Protein 6L9F (pdb70)

GO terms:
  GO:0000978 RNA polymerase II cis-regulatory region sequence-specific DNA binding (F, IDA)
  GO:0001228 DNA-binding transcription activator activity, RNA polymerase II-specific (F, IDA)
  GO:0045944 positive regulation of transcription by RNA polymerase II (P, IDA)
  GO:0005737 cytoplasm (C, IDA)
  GO:0003677 DNA binding (F, IDA)
  GO:0003700 DNA-binding transcription factor activity (F, IDA)
  GO:0045165 cell fate commitment (P, IDA)
  GO:0045893 positive regulation of DNA-templated transcription (P, IDA)
  GO:0043565 sequence-specific DNA binding (F, IDA)
  GO:0005667 transcription regulator complex (C, IDA)
  GO:0032993 protein-DNA complex (C, IDA)
  GO:0045944 positive regulation of transcription by RNA polymerase II (P, IGI)
  GO:1902459 positive regulation of stem cell population maintenance (P, IGI)
  GO:0001701 in utero embryonic development (P, IMP)
  GO:0001708 cell fate specification (P, IMP)
  GO:0001825 blastocyst formation (P, IMP)
  GO:0001830 trophectodermal cell fate commitment (P, IMP)
  GO:0045944 positive regulation of transcription by RNA polymerase II (P, IMP)
  GO:0006357 regulation of transcription by RNA polymerase II (P, IMP)
  GO:0007566 embryo implantation (P, IMP)

CATH classification: 2.70.50.80

B-factor: mean 28.71, std 11.24, range [9.88, 83.7]

Solvent-accessible surface area: 21036 Å² total

Radius of gyration: 25.75 Å; Cα contacts (8 Å, |Δi|>4): 1030; chains: 4; bounding box: 72×61×59 Å

InterPro domains:
  IPR000818 TEA/ATTS domain [PF01285] (33-99)
  IPR000818 TEA/ATTS domain [PR00065] (36-50)
  IPR000818 TEA/ATTS domain [PR00065] (69-83)
  IPR000818 TEA/ATTS domain [PR00065] (84-98)
  IPR000818 TEA/ATTS domain [PS00554] (69-97)
  IPR000818 TEA/ATTS domain [PS51088] (29-105)
  IPR000818 TEA/ATTS domain [SM00426] (27-98)
  IPR016361 Transcriptional enhancer factor, metazoa [PIRSF002603] (1-427)
  IPR027255 Transcriptional enhancer factor TEF-3 (TEAD4) [PIRSF500722] (1-427)
  IPR038096 TEA/ATTS domain superfamily [G3DSA:6.10.20.40] (28-109)
  IPR041086 YAP binding domain [PF17725] (215-424)

Nearest PDB structures (foldseek):
  7typ-assembly2_B  TM=9.471E-01  e=7.532E-35  Homo sapiens
  6uyc-assembly2_B  TM=9.601E-01  e=9.898E-34  Homo sapiens
  7tyu-assembly2_B  TM=9.483E-01  e=1.742E-34  Homo sapiens
  8e1o-assembly2_B  TM=9.641E-01  e=2.157E-33  Homo sapiens
  6vah-assembly2_B  TM=9.414E-01  e=1.418E-33  Homo sapiens

Foldseek 3Di:
DALFAQFKGWQKKWKWKKADDDPVDIDIDTFAMDNVFAADAVVVCQQLAADDPPGPVVLCVVDPQRFEKEKEKQTELPDCMFIFMKIKMKGLDFFKKKKWKFKFFRNHTDDIDIDIWGWDDDDRITMTMDPRHGDVVVVVLSVVLVPDPDQVVSQVRQQSIKMWMWMARPVVRHTGHIYIYGYGHHDVPPHMDMGMHRHDD/DDDPVPDDDPPCVPVDD/DLQQQAQFDQFKHWAKKWKWKWADPDPVDIDIDTFAMDGDDPGDPPGDGAAEDAVVVCQQLAADDDCIPVVLCVVDPLSQEKEKEKATALPDDVMFIFIKIKMKGLDFFWKKKWKFKFFSNHTDDIDIDIWGWDDDDRITMTMPPRHTDVVVVVLSVVLVPDPDQVVSQVRQQSIKMWIWMAGVPVRHTGHIYIYGYGHHDDPPHMDMGMHRHDD/DPPVPDDDDPVVPVDD

Organism: Mus musculus (NCBI:txid10090)

Secondary structure (DSSP, 8-state):
--SB-SS-EEEEEEEEEEEESSTTEEEEEEEEEE----EEEGGGGGGGS--SSS-HHHHHHHS-GGGEEEEEEEE-----EEEEEEEEEEESS---EEEEEEEEETTEEEEEEEEEE--EEETTEEEEEEEEEE--HHHHHHHHHHHSSSHHHHHHHHTTEEEEEEEEETTT--EEEEEEEEEEE--TTS--EEEEEEEE-/--TTSSSB-SS-EEEEEEEEEEEEEETTEEEEEEEEEEE-PSP-TTSPPPEEEEGGGTGGGS--SSS-HHHHHHHS-GGGEEEEEEEE------EEEEEEEEEEESS--EEEEEEEEEETTEEEEEEEEEEE-EEETTEEEEE--SEE--HHHHHHHHHHTSSSHHHHHHHHHTEEEEEEEEETTT--EEEEEEEEEEEPPTT--SEEEEEEEE-/---GGGS---GGGG---/--STTSS--GGGG---

Sequence (449 aa):
RSIASSKLWMLEFSAFLERQQDPDTYNKHLFVHISYLETVDIRQIYDKFPEKKGGLKELFERGPSNAFFLVKFWADLNTSAFYGVSSQYESPENMIITCSTKVCSFGKQVVEKVETEEYARYENGHYLYRIHRSPLEYMINFIHKLKHLPEKYMMNSVLENFTILQVVTNRDTQETLLCIAYVFEVSASEHGAQHHIYRLVKQVPMRKRQLPASFWEEPSTMGRSIASSKLWMLEFSAFLERQQDPDTYNKHLFVHISQSSPSYSDPYLETVDIRQIYDKFPEKKGGLKELFERGPSNAFFLVKFWADLNTNSAFYGVSSQYESPENMIITCSTKVCSFGKQVVEKVETEYARYENGHYLYRIHRSPLEYMINFIHKLKHLPEKYMMNSVLENFTILQVVTNRDTQETLLCIAYVFEVSASEHGAQHHIYRLVKVPMRKRQLPASFWEEP

Structure (mmCIF, N/CA/C/O backbone):
data_6L9F
#
_entry.id   6L9F
#
_cell.length_a   110.009
_cell.length_b   110.009
_cell.length_c   182.711
_cell.angle_alpha   90.000
_cell.angle_beta   90.000
_cell.angle_gamma   120.000
#
_symmetry.space_group_name_H-M   'P 64 2 2'
#
loop_
_entity.id
_entity.type
_entity.pdbx_description
1 polymer 'Transcriptional enhancer factor TEF-3'
2 polymer 'Protein FAM181A'
3 non-polymer 'ACETATE ION'
4 water water
#
loop_
_atom_site.group_PDB
_atom_site.id
_atom_site.type_symbol
_atom_site.label_atom_id
_atom_site.label_alt_id
_atom_site.label_comp_id
_atom_site.label_asym_id
_atom_site.label_entity_id
_atom_site.label_seq_id
_atom_site.pdbx_PDB_ins_code
_atom_site.Cartn_x
_atom_site.Cartn_y
_atom_site.Cartn_z
_atom_site.occupancy
_atom_site.B_iso_or_equiv
_atom_site.auth_seq_id
_atom_site.auth_comp_id
_atom_site.auth_asym_id
_atom_site.auth_atom_id
_atom_site.pdbx_PDB_model_num
ATOM 1 N N . ARG A 1 5 ? -11.211 -41.062 -34.984 1.00 36.40 210 ARG A N 1
ATOM 2 C CA . ARG A 1 5 ? -11.799 -39.742 -34.789 1.00 35.15 210 ARG A CA 1
ATOM 3 C C . ARG A 1 5 ? -11.335 -39.040 -33.494 1.00 47.73 210 ARG A C 1
ATOM 4 O O . ARG A 1 5 ? -10.996 -37.856 -33.524 1.00 47.36 210 ARG A O 1
ATOM 6 N N . SER A 1 6 ? -11.321 -39.764 -32.366 1.00 52.76 211 SER A N 1
ATOM 7 C CA . SER A 1 6 ? -11.050 -39.191 -31.046 1.00 31.10 211 SER A CA 1
ATOM 8 C C . SER A 1 6 ? -10.181 -40.149 -30.239 1.00 27.35 211 SER A C 1
ATOM 9 O O . SER A 1 6 ? -9.867 -41.253 -30.681 1.00 32.94 211 SER A O 1
ATOM 12 N N . ILE A 1 7 ? -9.777 -39.723 -29.045 1.00 25.77 212 ILE A N 1
ATOM 13 C CA . ILE A 1 7 ? -9.017 -40.612 -28.171 1.00 17.92 212 ILE A CA 1
ATOM 14 C C . ILE A 1 7 ? -10.016 -41.551 -27.515 1.00 23.77 212 ILE A C 1
ATOM 15 O O . ILE A 1 7 ? -10.492 -41.299 -26.402 1.00 24.28 212 ILE A O 1
ATOM 20 N N . ALA A 1 8 ? -10.365 -42.622 -28.220 1.00 26.08 213 ALA A N 1
ATOM 21 C CA . ALA A 1 8 ? -11.418 -43.523 -27.787 1.00 20.55 213 ALA A CA 1
ATOM 22 C C . ALA A 1 8 ? -11.080 -44.922 -28.258 1.00 24.81 213 ALA A C 1
ATOM 23 O O . ALA A 1 8 ? -10.735 -45.118 -29.426 1.00 31.64 213 ALA A O 1
ATOM 25 N N . SER A 1 9 ? -11.156 -45.876 -27.345 1.00 26.98 214 SER A N 1
ATOM 26 C CA . SER A 1 9 ? -11.111 -47.287 -27.690 1.00 24.35 214 SER A CA 1
ATOM 27 C C . SER A 1 9 ? -12.549 -47.800 -27.830 1.00 24.15 214 SER A C 1
ATOM 28 O O . SER A 1 9 ? -13.489 -47.018 -28.000 1.00 19.60 214 SER A O 1
ATOM 31 N N . SER A 1 10 ? -12.743 -49.117 -27.768 1.00 22.64 215 SER A N 1
ATOM 32 C CA . SER A 1 10 ? -14.102 -49.649 -27.798 1.00 25.72 215 SER A CA 1
ATOM 33 C C . SER A 1 10 ? -14.827 -49.377 -26.495 1.00 26.02 215 SER A C 1
ATOM 34 O O . SER A 1 10 ? -16.057 -49.327 -26.473 1.00 25.53 215 SER A O 1
ATOM 37 N N . LYS A 1 11 ? -14.086 -49.211 -25.405 1.00 25.58 216 LYS A N 1
ATOM 38 C CA . LYS A 1 11 ? -14.662 -49.251 -24.080 1.00 29.77 216 LYS A CA 1
ATOM 39 C C . LYS A 1 11 ? -14.397 -47.999 -23.258 1.00 27.58 216 LYS A C 1
ATOM 40 O O . LYS A 1 11 ? -14.939 -47.893 -22.152 1.00 22.62 216 LYS A O 1
ATOM 46 N N . LEU A 1 12 ? -13.608 -47.045 -23.763 1.00 24.67 217 LEU A N 1
ATOM 47 C CA . LEU A 1 12 ? -13.309 -45.824 -23.020 1.00 21.26 217 LEU A CA 1
ATOM 48 C C . LEU A 1 12 ? -12.977 -44.688 -23.977 1.00 21.23 217 LEU A C 1
ATOM 49 O O . LEU A 1 12 ? -12.313 -44.884 -24.995 1.00 22.44 217 LEU A O 1
ATOM 54 N N . TRP A 1 13 ? -13.410 -43.491 -23.611 1.00 23.90 218 TRP A N 1
ATOM 55 C CA . TRP A 1 13 ? -13.279 -42.302 -24.441 1.00 22.60 218 TRP A CA 1
ATOM 56 C C . TRP A 1 13 ? -12.804 -41.177 -23.531 1.00 22.48 218 TRP A C 1
ATOM 57 O O . TRP A 1 13 ? -13.480 -40.860 -22.552 1.00 22.05 218 TRP A O 1
ATOM 68 N N . MET A 1 14 ? -11.624 -40.613 -23.790 1.00 26.94 219 MET A N 1
ATOM 69 C CA . MET A 1 14 ? -11.181 -39.470 -22.995 1.00 21.71 219 MET A CA 1
ATOM 70 C C . MET A 1 14 ? -11.881 -38.221 -23.502 1.00 19.55 219 MET A C 1
ATOM 71 O O . MET A 1 14 ? -11.766 -37.881 -24.679 1.00 27.42 219 MET A O 1
ATOM 76 N N . LEU A 1 15 ? -12.619 -37.556 -22.620 1.00 22.79 220 LEU A N 1
ATOM 77 C CA . LEU A 1 15 ? -13.390 -36.375 -22.956 1.00 20.03 220 LEU A CA 1
ATOM 78 C C . LEU A 1 15 ? -12.646 -35.082 -22.649 1.00 22.78 220 LEU A C 1
ATOM 79 O O . LEU A 1 15 ? -12.832 -34.078 -23.347 1.00 19.34 220 LEU A O 1
ATOM 84 N N . GLU A 1 16 ? -11.812 -35.070 -21.623 1.00 19.03 221 GLU A N 1
ATOM 85 C CA . GLU A 1 16 ? -11.200 -33.818 -21.217 1.00 22.21 221 GLU A CA 1
ATOM 86 C C . GLU A 1 16 ? -9.896 -34.145 -20.528 1.00 25.39 221 GLU A C 1
ATOM 87 O O . GLU A 1 16 ? -9.789 -35.166 -19.838 1.00 25.01 221 GLU A O 1
ATOM 93 N N . PHE A 1 17 ? -8.909 -33.282 -20.733 1.00 21.01 222 PHE A N 1
ATOM 94 C CA . PHE A 1 17 ? -7.652 -33.385 -20.014 1.00 22.44 222 PHE A CA 1
ATOM 95 C C . PHE A 1 17 ? -7.097 -31.977 -19.868 1.00 20.81 222 PHE A C 1
ATOM 96 O O . PHE A 1 17 ? -7.280 -31.139 -20.753 1.00 25.50 222 PHE A O 1
ATOM 104 N N . SER A 1 18 ? -6.455 -31.700 -18.746 1.00 20.97 223 SER A N 1
ATOM 105 C CA . SER A 1 18 ? -5.859 -30.379 -18.601 1.00 22.84 223 SER A CA 1
ATOM 106 C C . SER A 1 18 ? -4.905 -30.396 -17.423 1.00 21.17 223 SER A C 1
ATOM 107 O O . SER A 1 18 ? -5.062 -31.185 -16.488 1.00 20.41 223 SER A O 1
ATOM 110 N N . ALA A 1 19 ? -3.898 -29.538 -17.505 1.00 18.51 224 ALA A N 1
ATOM 111 C CA . ALA A 1 19 ? -2.996 -29.243 -16.410 1.00 15.79 224 ALA A CA 1
ATOM 112 C C . ALA A 1 19 ? -2.932 -27.730 -16.306 1.00 21.15 224 ALA A C 1
ATOM 113 O O . ALA A 1 19 ? -2.864 -27.042 -17.331 1.00 16.98 224 ALA A O 1
ATOM 115 N N . PHE A 1 20 ? -2.998 -27.205 -15.078 1.00 20.85 225 PHE A N 1
ATOM 116 C CA . PHE A 1 20 ? -3.278 -25.786 -14.925 1.00 17.60 225 PHE A CA 1
ATOM 117 C C . PHE A 1 20 ? -2.579 -25.188 -13.712 1.00 19.51 225 PHE A C 1
ATOM 118 O O . PHE A 1 20 ? -2.134 -25.885 -12.797 1.00 17.36 225 PHE A O 1
ATOM 126 N N . LEU A 1 21 ? -2.487 -23.864 -13.744 1.00 18.90 226 LEU A N 1
ATOM 127 C CA . LEU A 1 21 ? -2.081 -23.038 -12.620 1.00 20.78 226 LEU A CA 1
ATOM 128 C C . LEU A 1 21 ? -3.295 -22.224 -12.184 1.00 20.79 226 LEU A C 1
ATOM 129 O O . LEU A 1 21 ? -3.922 -21.560 -13.011 1.00 23.38 226 LEU A O 1
ATOM 134 N N . GLU A 1 22 ? -3.646 -22.286 -10.902 1.00 23.18 227 GLU A N 1
ATOM 135 C CA . GLU A 1 22 ? -4.784 -21.536 -10.382 1.00 24.09 227 GLU A CA 1
ATOM 136 C C . GLU A 1 22 ? -4.334 -20.593 -9.277 1.00 22.90 227 GLU A C 1
ATOM 137 O O . GLU A 1 22 ? -3.652 -21.016 -8.339 1.00 21.43 227 GLU A O 1
ATOM 143 N N . ARG A 1 23 ? -4.727 -19.322 -9.387 1.00 23.44 228 ARG A N 1
ATOM 144 C CA . ARG A 1 23 ? -4.427 -18.308 -8.380 1.00 27.01 228 ARG A CA 1
ATOM 145 C C . ARG A 1 23 ? -5.717 -17.713 -7.826 1.00 22.96 228 ARG A C 1
ATOM 146 O O . ARG A 1 23 ? -6.670 -17.465 -8.564 1.00 27.05 228 ARG A O 1
ATOM 148 N N . GLN A 1 24 ? -5.748 -17.515 -6.515 1.00 38.67 229 GLN A N 1
ATOM 149 C CA . GLN A 1 24 ? -6.857 -16.868 -5.821 1.00 30.98 229 GLN A CA 1
ATOM 150 C C . GLN A 1 24 ? -6.500 -15.401 -5.598 1.00 29.86 229 GLN A C 1
ATOM 151 O O . GLN A 1 24 ? -5.626 -15.099 -4.784 1.00 36.68 229 GLN A O 1
ATOM 157 N N . GLN A 1 25 ? -7.166 -14.489 -6.309 1.00 29.12 230 GLN A N 1
ATOM 158 C CA . GLN A 1 25 ? -6.985 -13.063 -6.050 1.00 29.99 230 GLN A CA 1
ATOM 159 C C . GLN A 1 25 ? -7.604 -12.689 -4.703 1.00 39.56 230 GLN A C 1
ATOM 160 O O . GLN A 1 25 ? -6.886 -12.497 -3.716 1.00 49.10 230 GLN A O 1
ATOM 162 N N . ASP A 1 26 ? -8.932 -12.588 -4.640 1.00 42.21 231 ASP A N 1
ATOM 163 C CA . ASP A 1 26 ? -9.624 -12.382 -3.369 1.00 40.85 231 ASP A CA 1
ATOM 164 C C . ASP A 1 26 ? -10.514 -13.595 -3.090 1.00 44.49 231 ASP A C 1
ATOM 165 O O . ASP A 1 26 ? -10.559 -14.522 -3.913 1.00 40.17 231 ASP A O 1
ATOM 170 N N . PRO A 1 27 ? -11.212 -13.656 -1.951 1.00 42.38 232 PRO A N 1
ATOM 171 C CA . PRO A 1 27 ? -12.091 -14.814 -1.695 1.00 40.44 232 PRO A CA 1
ATOM 172 C C . PRO A 1 27 ? -13.141 -15.086 -2.767 1.00 30.05 232 PRO A C 1
ATOM 173 O O . PRO A 1 27 ? -13.667 -16.205 -2.802 1.00 28.79 232 PRO A O 1
ATOM 177 N N . ASP A 1 28 ? -13.476 -14.127 -3.633 1.00 24.72 233 ASP A N 1
ATOM 178 C CA . ASP A 1 28 ? -14.505 -14.350 -4.645 1.00 26.64 233 ASP A CA 1
ATOM 179 C C . ASP A 1 28 ? -13.956 -14.403 -6.074 1.00 27.29 233 ASP A C 1
ATOM 180 O O . ASP A 1 28 ? -14.745 -14.455 -7.026 1.00 24.90 233 ASP A O 1
ATOM 185 N N . THR A 1 29 ? -12.637 -14.385 -6.258 1.00 26.43 234 THR A N 1
ATOM 186 C CA . THR A 1 29 ? -12.073 -14.178 -7.588 1.00 33.37 234 THR A CA 1
ATOM 187 C C . THR A 1 29 ? -10.908 -15.129 -7.824 1.00 33.08 234 THR A C 1
ATOM 188 O O . THR A 1 29 ? -9.962 -15.166 -7.030 1.00 30.13 234 THR A O 1
ATOM 192 N N . TYR A 1 30 ? -10.978 -15.885 -8.926 1.00 28.65 235 TYR A N 1
ATOM 193 C CA . TYR A 1 30 ? -9.974 -16.880 -9.277 1.00 26.48 235 TYR A CA 1
ATOM 194 C C . TYR A 1 30 ? -9.476 -16.653 -10.688 1.00 21.59 235 TYR A C 1
ATOM 195 O O . TYR A 1 30 ? -10.241 -16.255 -11.572 1.00 26.43 235 TYR A O 1
ATOM 204 N N . ASN A 1 31 ? -8.190 -16.928 -10.895 1.00 19.25 236 ASN A N 1
ATOM 205 C CA . ASN A 1 31 ? -7.578 -16.912 -12.220 1.00 22.56 236 ASN A CA 1
ATOM 206 C C . ASN A 1 31 ? -6.959 -18.277 -12.507 1.00 24.02 236 ASN A C 1
ATOM 207 O O . ASN A 1 31 ? -6.347 -18.899 -11.624 1.00 22.06 236 ASN A O 1
ATOM 209 N N . LYS A 1 32 ? -7.134 -18.744 -13.741 1.00 21.81 237 LYS A N 1
ATOM 210 C CA . LYS A 1 32 ? -6.686 -20.066 -14.160 1.00 22.90 237 LYS A CA 1
ATOM 211 C C . LYS A 1 32 ? -5.930 -19.972 -15.482 1.00 18.57 237 LYS A C 1
ATOM 212 O O . LYS A 1 32 ? -6.419 -19.372 -16.441 1.00 22.14 237 LYS A O 1
ATOM 218 N N . HIS A 1 33 ? -4.749 -20.577 -15.533 1.00 18.35 238 HIS A N 1
ATOM 219 C CA . HIS A 1 33 ? -3.949 -20.680 -16.747 1.00 20.12 238 HIS A CA 1
ATOM 220 C C . HIS A 1 33 ? -3.787 -22.148 -17.112 1.00 21.48 238 HIS A C 1
ATOM 221 O O . HIS A 1 33 ? -3.291 -22.937 -16.299 1.00 18.26 238 HIS A O 1
ATOM 228 N N . LEU A 1 34 ? -4.207 -22.512 -18.324 1.00 20.56 239 LEU A N 1
ATOM 229 C CA . LEU A 1 34 ? -4.113 -23.885 -18.812 1.00 18.59 239 LEU A CA 1
ATOM 230 C C . LEU A 1 34 ? -2.773 -24.101 -19.503 1.00 17.88 239 LEU A C 1
ATOM 231 O O . LEU A 1 34 ? -2.485 -23.451 -20.513 1.00 20.54 239 LEU A O 1
ATOM 236 N N . PHE A 1 35 ? -1.958 -25.019 -18.971 1.00 20.66 240 PHE A N 1
ATOM 237 C CA . PHE A 1 35 ? -0.720 -25.405 -19.659 1.00 20.01 240 PHE A CA 1
ATOM 238 C C . PHE A 1 35 ? -1.018 -26.203 -20.936 1.00 19.05 240 PHE A C 1
ATOM 239 O O . PHE A 1 35 ? -0.440 -25.945 -21.996 1.00 17.50 240 PHE A O 1
ATOM 247 N N . VAL A 1 36 ? -1.903 -27.199 -20.844 1.00 17.30 241 VAL A N 1
ATOM 248 C CA . VAL A 1 36 ? -2.295 -28.035 -21.972 1.00 16.42 241 VAL A CA 1
ATOM 249 C C . VAL A 1 36 ? -3.772 -28.325 -21.785 1.00 17.32 241 VAL A C 1
ATOM 250 O O . VAL A 1 36 ? -4.301 -28.216 -20.682 1.00 17.80 241 VAL A O 1
ATOM 254 N N . HIS A 1 37 ? -4.447 -28.702 -22.870 1.00 20.59 242 HIS A N 1
ATOM 255 C CA . HIS A 1 37 ? -5.903 -28.804 -22.797 1.00 24.15 242 HIS A CA 1
ATOM 256 C C . HIS A 1 37 ? -6.438 -29.636 -23.945 1.00 18.93 242 HIS A C 1
ATOM 257 O O . HIS A 1 37 ? -6.170 -29.337 -25.105 1.00 22.34 242 HIS A O 1
ATOM 264 N N . ILE A 1 38 ? -7.218 -30.652 -23.615 1.00 18.57 243 ILE A N 1
ATOM 265 C CA . ILE A 1 38 ? -7.974 -31.433 -24.579 1.00 20.35 243 ILE A CA 1
ATOM 266 C C . ILE A 1 38 ? -9.432 -31.386 -24.157 1.00 19.14 243 ILE A C 1
ATOM 267 O O . ILE A 1 38 ? -9.740 -31.575 -22.978 1.00 23.40 243 ILE A O 1
ATOM 272 N N . SER A 1 39 ? -10.320 -31.125 -25.106 1.00 24.88 244 SER A N 1
ATOM 273 C CA . SER A 1 39 ? -11.761 -31.159 -24.846 1.00 30.00 244 SER A CA 1
ATOM 274 C C . SER A 1 39 ? -12.487 -31.950 -25.912 1.00 23.08 244 SER A C 1
ATOM 275 O O . SER A 1 39 ? -12.854 -31.387 -26.929 1.00 30.41 244 SER A O 1
ATOM 278 N N . TYR A 1 49 ? -10.373 -37.562 -38.802 1.00 47.57 254 TYR A N 1
ATOM 279 C CA . TYR A 1 49 ? -9.423 -38.622 -39.127 1.00 44.56 254 TYR A CA 1
ATOM 280 C C . TYR A 1 49 ? -8.073 -38.422 -38.415 1.00 46.08 254 TYR A C 1
ATOM 281 O O . TYR A 1 49 ? -7.582 -37.301 -38.315 1.00 54.72 254 TYR A O 1
ATOM 290 N N . LEU A 1 50 ? -7.468 -39.509 -37.937 1.00 38.27 255 LEU A N 1
ATOM 291 C CA . LEU A 1 50 ? -6.273 -39.448 -37.102 1.00 34.69 255 LEU A CA 1
ATOM 292 C C . LEU A 1 50 ? -5.096 -40.095 -37.815 1.00 32.47 255 LEU A C 1
ATOM 293 O O . LEU A 1 50 ? -5.104 -41.304 -38.059 1.00 38.89 255 LEU A O 1
ATOM 298 N N . GLU A 1 51 ? -4.066 -39.308 -38.092 1.00 25.45 256 GLU A N 1
ATOM 299 C CA . GLU A 1 51 ? -2.836 -39.865 -38.614 1.00 24.74 256 GLU A CA 1
ATOM 300 C C . GLU A 1 51 ? -2.253 -40.871 -37.622 1.00 27.58 256 GLU A C 1
ATOM 301 O O . GLU A 1 51 ? -2.621 -40.919 -36.446 1.00 28.16 256 GLU A O 1
ATOM 307 N N . THR A 1 52 ? -1.346 -41.698 -38.117 1.00 23.26 257 THR A N 1
ATOM 308 C CA . THR A 1 52 ? -0.754 -42.754 -37.319 1.00 19.60 257 THR A CA 1
ATOM 309 C C . THR A 1 52 ? 0.723 -42.468 -37.081 1.00 20.86 257 THR A C 1
ATOM 310 O O . THR A 1 52 ? 1.349 -41.657 -37.770 1.00 31.48 257 THR A O 1
ATOM 314 N N . VAL A 1 53 ? 1.259 -43.118 -36.058 1.00 18.46 258 VAL A N 1
ATOM 315 C CA . VAL A 1 53 ? 2.670 -43.052 -35.713 1.00 19.17 258 VAL A CA 1
ATOM 316 C C . VAL A 1 53 ? 3.099 -44.469 -35.398 1.00 24.13 258 VAL A C 1
ATOM 317 O O . VAL A 1 53 ? 2.411 -45.173 -34.649 1.00 21.41 258 VAL A O 1
ATOM 321 N N . ASP A 1 54 ? 4.206 -44.899 -35.998 1.00 24.16 259 ASP A N 1
ATOM 322 C CA . ASP A 1 54 ? 4.742 -46.224 -35.732 1.00 29.37 259 ASP A CA 1
ATOM 323 C C . ASP A 1 54 ? 5.273 -46.258 -34.305 1.00 24.90 259 ASP A C 1
ATOM 324 O O . ASP A 1 54 ? 6.180 -45.499 -33.957 1.00 28.81 259 ASP A O 1
ATOM 329 N N . ILE A 1 55 ? 4.694 -47.123 -33.469 1.00 35.98 260 ILE A N 1
ATOM 330 C CA . ILE A 1 55 ? 5.053 -47.153 -32.053 1.00 31.09 260 ILE A CA 1
ATOM 331 C C . ILE A 1 55 ? 6.516 -47.515 -31.842 1.00 29.12 260 ILE A C 1
ATOM 332 O O . ILE A 1 55 ? 7.095 -47.160 -30.813 1.00 37.56 260 ILE A O 1
ATOM 337 N N . ARG A 1 56 ? 7.140 -48.197 -32.803 1.00 32.10 261 ARG A N 1
ATOM 338 C CA . ARG A 1 56 ? 8.571 -48.453 -32.715 1.00 34.35 261 ARG A CA 1
ATOM 339 C C . ARG A 1 56 ? 9.391 -47.168 -32.751 1.00 34.78 261 ARG A C 1
ATOM 340 O O . ARG A 1 56 ? 10.495 -47.139 -32.201 1.00 31.27 261 ARG A O 1
ATOM 348 N N . GLN A 1 57 ? 8.863 -46.089 -33.337 1.00 31.95 262 GLN A N 1
ATOM 349 C CA . GLN A 1 57 ? 9.589 -44.824 -33.330 1.00 25.39 262 GLN A CA 1
ATOM 350 C C . GLN A 1 57 ? 9.684 -44.172 -31.948 1.00 29.59 262 GLN A C 1
ATOM 351 O O . GLN A 1 57 ? 10.538 -43.297 -31.759 1.00 25.14 262 GLN A O 1
ATOM 357 N N . ILE A 1 58 ? 8.861 -44.569 -30.973 1.00 28.83 263 ILE A N 1
ATOM 358 C CA . ILE A 1 58 ? 8.890 -43.937 -29.655 1.00 28.89 263 ILE A CA 1
ATOM 359 C C . ILE A 1 58 ? 9.276 -44.884 -28.524 1.00 31.74 263 ILE A C 1
ATOM 360 O O . ILE A 1 58 ? 9.274 -44.456 -27.367 1.00 34.27 263 ILE A O 1
ATOM 365 N N . TYR A 1 59 ? 9.632 -46.147 -28.809 1.00 32.34 264 TYR A N 1
ATOM 366 C CA . TYR A 1 59 ? 9.846 -47.118 -27.730 1.00 31.85 264 TYR A CA 1
ATOM 367 C C . TYR A 1 59 ? 10.851 -46.621 -26.697 1.00 35.70 264 TYR A C 1
ATOM 368 O O . TYR A 1 59 ? 10.619 -46.733 -25.487 1.00 37.33 264 TYR A O 1
ATOM 377 N N . ASP A 1 60 ? 11.945 -46.064 -27.147 1.00 31.72 265 ASP A N 1
ATOM 378 C CA . ASP A 1 60 ? 13.086 -45.598 -26.310 1.00 34.62 265 ASP A CA 1
ATOM 379 C C . ASP A 1 60 ? 12.767 -44.340 -25.500 1.00 34.11 265 ASP A C 1
ATOM 380 O O . ASP A 1 60 ? 13.575 -43.971 -24.693 1.00 32.90 265 ASP A O 1
ATOM 385 N N . LYS A 1 61 ? 11.669 -43.701 -25.761 1.00 33.04 266 LYS A N 1
ATOM 386 C CA . LYS A 1 61 ? 11.244 -42.544 -24.986 1.00 31.10 266 LYS A CA 1
ATOM 387 C C . LYS A 1 61 ? 10.411 -42.924 -23.765 1.00 36.12 266 LYS A C 1
ATOM 388 O O . LYS A 1 61 ? 10.076 -42.047 -22.960 1.00 34.67 266 LYS A O 1
ATOM 394 N N . PHE A 1 62 ? 10.053 -44.194 -23.623 1.00 34.46 267 PHE A N 1
ATOM 395 C CA . PHE A 1 62 ? 9.188 -44.700 -22.572 1.00 36.16 267 PHE A CA 1
ATOM 396 C C . PHE A 1 62 ? 9.817 -45.948 -21.975 1.00 40.17 267 PHE A C 1
ATOM 397 O O . PHE A 1 62 ? 10.593 -46.636 -22.647 1.00 45.36 267 PHE A O 1
ATOM 405 N N . PRO A 1 63 ? 9.524 -46.254 -20.712 1.00 48.82 268 PRO A N 1
ATOM 406 C CA . PRO A 1 63 ? 10.193 -47.390 -20.067 1.00 50.18 268 PRO A CA 1
ATOM 407 C C . PRO A 1 63 ? 9.749 -48.709 -20.680 1.00 49.31 268 PRO A C 1
ATOM 408 O O . PRO A 1 63 ? 8.620 -48.859 -21.157 1.00 48.38 268 PRO A O 1
ATOM 412 N N . GLU A 1 64 ? 10.672 -49.666 -20.699 1.00 48.46 269 GLU A N 1
ATOM 413 C CA . GLU A 1 64 ? 10.354 -51.006 -21.179 1.00 53.14 269 GLU A CA 1
ATOM 414 C C . GLU A 1 64 ? 10.637 -52.049 -20.098 1.00 67.09 269 GLU A C 1
ATOM 415 O O . GLU A 1 64 ? 10.256 -51.853 -18.934 1.00 67.48 269 GLU A O 1
ATOM 421 N N . LYS A 1 65 ? 11.274 -53.165 -20.475 1.00 65.18 270 LYS A N 1
ATOM 422 C CA . LYS A 1 65 ? 11.538 -54.289 -19.572 1.00 78.10 270 LYS A CA 1
ATOM 423 C C . LYS A 1 65 ? 10.254 -54.841 -18.948 1.00 78.94 270 LYS A C 1
ATOM 424 O O . LYS A 1 65 ? 9.563 -55.660 -19.566 1.00 69.61 270 LYS A O 1
ATOM 426 N N . LYS A 1 66 ? 9.931 -54.387 -17.727 1.00 83.70 271 LYS A N 1
ATOM 427 C CA . LYS A 1 66 ? 8.777 -54.859 -16.962 1.00 67.44 271 LYS A CA 1
ATOM 428 C C . LYS A 1 66 ? 7.452 -54.474 -17.613 1.00 63.18 271 LYS A C 1
ATOM 429 O O . LYS A 1 66 ? 7.105 -54.987 -18.681 1.00 65.37 271 LYS A O 1
ATOM 431 N N . GLY A 1 67 ? 6.696 -53.579 -16.979 1.00 55.81 272 GLY A N 1
ATOM 432 C CA . GLY A 1 67 ? 5.416 -53.169 -17.531 1.00 56.06 272 GLY A CA 1
ATOM 433 C C . GLY A 1 67 ? 5.564 -52.227 -18.707 1.00 59.00 272 GLY A C 1
ATOM 434 O O . GLY A 1 67 ? 4.942 -51.158 -18.750 1.00 62.03 272 GLY A O 1
ATOM 435 N N . GLY A 1 68 ? 6.379 -52.632 -19.683 1.00 50.56 273 GLY A N 1
ATOM 436 C CA . GLY A 1 68 ? 6.843 -51.719 -20.700 1.00 48.00 273 GLY A CA 1
ATOM 437 C C . GLY A 1 68 ? 5.795 -51.358 -21.730 1.00 43.71 273 GLY A C 1
ATOM 438 O O . GLY A 1 68 ? 4.759 -52.008 -21.878 1.00 39.26 273 GLY A O 1
ATOM 439 N N . LEU A 1 69 ? 6.101 -50.288 -22.467 1.00 36.76 274 LEU A N 1
ATOM 440 C CA . LEU A 1 69 ? 5.198 -49.815 -23.505 1.00 33.47 274 LEU A CA 1
ATOM 441 C C . LEU A 1 69 ? 5.113 -50.803 -24.660 1.00 33.16 274 LEU A C 1
ATOM 442 O O . LEU A 1 69 ? 4.035 -50.997 -25.234 1.00 30.27 274 LEU A O 1
ATOM 447 N N . LYS A 1 70 ? 6.230 -51.449 -25.009 1.00 36.61 275 LYS A N 1
ATOM 448 C CA . LYS A 1 70 ? 6.175 -52.498 -26.026 1.00 39.84 275 LYS A CA 1
ATOM 449 C C . LYS A 1 70 ? 5.353 -53.699 -25.555 1.00 36.89 275 LYS A C 1
ATOM 450 O O . LYS A 1 70 ? 4.547 -54.251 -26.319 1.00 32.14 275 LYS A O 1
ATOM 456 N N . GLU A 1 71 ? 5.545 -54.123 -24.306 1.00 32.70 276 GLU A N 1
ATOM 457 C CA . GLU A 1 71 ? 4.752 -55.233 -23.791 1.00 36.87 276 GLU A CA 1
ATOM 458 C C . GLU A 1 71 ? 3.275 -54.878 -23.733 1.00 32.08 276 GLU A C 1
ATOM 459 O O . GLU A 1 71 ? 2.424 -55.692 -24.105 1.00 39.38 276 GLU A O 1
ATOM 465 N N . LEU A 1 72 ? 2.949 -53.659 -23.294 1.00 31.22 277 LEU A N 1
ATOM 466 C CA . LEU A 1 72 ? 1.548 -53.254 -23.214 1.00 28.32 277 LEU A CA 1
ATOM 467 C C . LEU A 1 72 ? 0.868 -53.290 -24.574 1.00 29.86 277 LEU A C 1
ATOM 468 O O . LEU A 1 72 ? -0.265 -53.770 -24.697 1.00 27.54 277 LEU A O 1
ATOM 473 N N . PHE A 1 73 ? 1.539 -52.771 -25.607 1.00 28.33 278 PHE A N 1
ATOM 474 C CA . PHE A 1 73 ? 0.939 -52.731 -26.938 1.00 26.50 278 PHE A CA 1
ATOM 475 C C . PHE A 1 73 ? 0.789 -54.125 -27.531 1.00 28.70 278 PHE A C 1
ATOM 476 O O . PHE A 1 73 ? -0.207 -54.411 -28.204 1.00 29.31 278 PHE A O 1
ATOM 484 N N . GLU A 1 74 ? 1.785 -54.994 -27.327 1.00 32.08 279 GLU A N 1
ATOM 485 C CA . GLU A 1 74 ? 1.683 -56.359 -27.835 1.00 31.43 279 GLU A CA 1
ATOM 486 C C . GLU A 1 74 ? 0.448 -57.060 -27.275 1.00 30.73 279 GLU A C 1
ATOM 487 O O . GLU A 1 74 ? -0.280 -57.730 -28.015 1.00 31.31 279 GLU A O 1
ATOM 489 N N . ARG A 1 75 ? 0.170 -56.885 -25.977 1.00 27.08 280 ARG A N 1
ATOM 490 C CA . ARG A 1 75 ? -1.015 -57.498 -25.388 1.00 25.03 280 ARG A CA 1
ATOM 491 C C . ARG A 1 75 ? -2.309 -56.810 -25.788 1.00 29.70 280 ARG A C 1
ATOM 492 O O . ARG A 1 75 ? -3.362 -57.446 -25.721 1.00 35.70 280 ARG A O 1
ATOM 500 N N . GLY A 1 76 ? -2.257 -55.572 -26.204 1.00 30.00 281 GLY A N 1
ATOM 501 C CA . GLY A 1 76 ? -3.385 -54.810 -26.778 1.00 30.00 281 GLY A CA 1
ATOM 502 C C . GLY A 1 76 ? -4.591 -54.655 -25.871 1.00 30.00 281 GLY A C 1
ATOM 503 O O . GLY A 1 76 ? -4.432 -54.752 -24.683 1.00 30.00 281 GLY A O 1
ATOM 504 N N . PRO A 1 77 ? -5.744 -54.341 -26.448 1.00 24.44 282 PRO A N 1
ATOM 505 C CA . PRO A 1 77 ? -6.073 -54.148 -27.869 1.00 25.98 282 PRO A CA 1
ATOM 506 C C . PRO A 1 77 ? -5.380 -52.935 -28.498 1.00 25.24 282 PRO A C 1
ATOM 507 O O . PRO A 1 77 ? -5.076 -51.962 -27.823 1.00 30.14 282 PRO A O 1
ATOM 511 N N . SER A 1 78 ? -5.124 -53.004 -29.799 1.00 29.82 283 SER A N 1
ATOM 512 C CA . SER A 1 78 ? -4.321 -51.965 -30.436 1.00 32.12 283 SER A CA 1
ATOM 513 C C . SER A 1 78 ? -5.101 -50.669 -30.608 1.00 24.89 283 SER A C 1
ATOM 514 O O . SER A 1 78 ? -4.499 -49.590 -30.632 1.00 26.55 283 SER A O 1
ATOM 517 N N . ASN A 1 79 ? -6.428 -50.750 -30.703 1.00 21.84 284 ASN A N 1
ATOM 518 C CA . ASN A 1 79 ? -7.298 -49.584 -30.844 1.00 21.45 284 ASN A CA 1
ATOM 519 C C . ASN A 1 79 ? -7.388 -48.758 -29.555 1.00 22.78 284 ASN A C 1
ATOM 520 O O . ASN A 1 79 ? -8.293 -47.927 -29.403 1.00 30.17 284 ASN A O 1
ATOM 525 N N . ALA A 1 80 ? -6.467 -48.962 -28.620 1.00 18.06 285 ALA A N 1
ATOM 526 C CA . ALA A 1 80 ? -6.487 -48.229 -27.364 1.00 22.75 285 ALA A CA 1
ATOM 527 C C . ALA A 1 80 ? -5.216 -47.423 -27.138 1.00 22.90 285 ALA A C 1
ATOM 528 O O . ALA A 1 80 ? -4.993 -46.929 -26.022 1.00 21.40 285 ALA A O 1
ATOM 530 N N . PHE A 1 81 ? -4.367 -47.293 -28.152 1.00 17.92 286 PHE A N 1
ATOM 531 C CA . PHE A 1 81 ? -3.039 -46.717 -27.982 1.00 17.86 286 PHE A CA 1
ATOM 532 C C . PHE A 1 81 ? -2.950 -45.466 -28.838 1.00 18.29 286 PHE A C 1
ATOM 533 O O . PHE A 1 81 ? -3.118 -45.527 -30.061 1.00 18.27 286 PHE A O 1
ATOM 541 N N . PHE A 1 82 ? -2.748 -44.331 -28.179 1.00 17.33 287 PHE A N 1
ATOM 542 C CA . PHE A 1 82 ? -2.691 -43.041 -28.832 1.00 15.07 287 PHE A CA 1
ATOM 543 C C . PHE A 1 82 ? -1.422 -42.330 -28.403 1.00 16.49 287 PHE A C 1
ATOM 544 O O . PHE A 1 82 ? -0.834 -42.633 -27.361 1.00 14.00 287 PHE A O 1
ATOM 552 N N . LEU A 1 83 ? -0.992 -41.392 -29.237 1.00 13.28 288 LEU A N 1
ATOM 553 C CA . LEU A 1 83 ? 0.113 -40.512 -28.906 1.00 11.56 288 LEU A CA 1
ATOM 554 C C . LEU A 1 83 ? -0.389 -39.088 -29.000 1.00 15.19 288 LEU A C 1
ATOM 555 O O . LEU A 1 83 ? -1.013 -38.715 -30.001 1.00 13.95 288 LEU A O 1
ATOM 560 N N . VAL A 1 84 ? -0.138 -38.303 -27.954 1.00 13.05 289 VAL A N 1
ATOM 561 C CA . VAL A 1 84 ? -0.523 -36.897 -27.933 1.00 16.09 289 VAL A CA 1
ATOM 562 C C . VAL A 1 84 ? 0.750 -36.057 -27.902 1.00 17.60 289 VAL A C 1
ATOM 563 O O . VAL A 1 84 ? 1.649 -36.301 -27.084 1.00 16.34 289 VAL A O 1
ATOM 567 N N . LYS A 1 85 ? 0.845 -35.110 -28.828 1.00 14.05 290 LYS A N 1
ATOM 568 C CA . LYS A 1 85 ? 1.938 -34.152 -28.881 1.00 15.80 290 LYS A CA 1
ATOM 569 C C . LYS A 1 85 ? 1.377 -32.805 -28.465 1.00 16.38 290 LYS A C 1
ATOM 570 O O . LYS A 1 85 ? 0.461 -32.292 -29.119 1.00 14.01 290 LYS A O 1
ATOM 576 N N . PHE A 1 86 ? 1.901 -32.260 -27.365 1.00 15.73 291 PHE A N 1
ATOM 577 C CA . PHE A 1 86 ? 1.460 -30.984 -26.811 1.00 16.18 291 PHE A CA 1
ATOM 578 C C . PHE A 1 86 ? 2.484 -29.897 -27.103 1.00 18.44 291 PHE A C 1
ATOM 579 O O . PHE A 1 86 ? 3.677 -30.064 -26.821 1.00 18.64 291 PHE A O 1
ATOM 587 N N . TRP A 1 87 ? 2.017 -28.770 -27.614 1.00 18.26 292 TRP A N 1
ATOM 588 C CA . TRP A 1 87 ? 2.777 -27.525 -27.534 1.00 16.42 292 TRP A CA 1
ATOM 589 C C . TRP A 1 87 ? 2.218 -26.799 -26.323 1.00 16.27 292 TRP A C 1
ATOM 590 O O . TRP A 1 87 ? 1.129 -26.222 -26.380 1.00 16.47 292 TRP A O 1
ATOM 601 N N . ALA A 1 88 ? 2.943 -26.866 -25.216 1.00 17.39 293 ALA A N 1
ATOM 602 C CA . ALA A 1 88 ? 2.419 -26.380 -23.948 1.00 16.27 293 ALA A CA 1
ATOM 603 C C . ALA A 1 88 ? 2.644 -24.884 -23.813 1.00 20.70 293 ALA A C 1
ATOM 604 O O . ALA A 1 88 ? 3.672 -24.350 -24.243 1.00 19.37 293 ALA A O 1
ATOM 606 N N . ASP A 1 89 ? 1.656 -24.208 -23.234 1.00 19.18 294 ASP A N 1
ATOM 607 C CA . ASP A 1 89 ? 1.733 -22.781 -22.962 1.00 15.36 294 ASP A CA 1
ATOM 608 C C . ASP A 1 89 ? 2.328 -22.600 -21.569 1.00 19.22 294 ASP A C 1
ATOM 609 O O . ASP A 1 89 ? 1.691 -22.934 -20.568 1.00 22.29 294 ASP A O 1
ATOM 614 N N . LEU A 1 90 ? 3.549 -22.072 -21.499 1.00 16.53 295 LEU A N 1
ATOM 615 C CA . LEU A 1 90 ? 4.202 -21.827 -20.221 1.00 20.09 295 LEU A CA 1
ATOM 616 C C . LEU A 1 90 ? 4.258 -20.342 -19.882 1.00 20.95 295 LEU A C 1
ATOM 617 O O . LEU A 1 90 ? 5.023 -19.926 -19.012 1.00 27.42 295 LEU A O 1
ATOM 622 N N . ASN A 1 91 ? 3.453 -19.534 -20.547 1.00 26.29 296 ASN A N 1
ATOM 623 C CA . ASN A 1 91 ? 3.500 -18.085 -20.389 1.00 30.66 296 ASN A CA 1
ATOM 624 C C . ASN A 1 91 ? 2.674 -17.690 -19.165 1.00 28.13 296 ASN A C 1
ATOM 625 O O . ASN A 1 91 ? 1.470 -17.459 -19.260 1.00 31.50 296 ASN A O 1
ATOM 630 N N . THR A 1 92 ? 3.328 -17.619 -18.001 1.00 31.47 297 THR A N 1
ATOM 631 C CA . THR A 1 92 ? 2.718 -17.084 -16.767 1.00 39.91 297 THR A CA 1
ATOM 632 C C . THR A 1 92 ? 3.667 -16.229 -15.937 1.00 39.44 297 THR A C 1
ATOM 633 O O . THR A 1 92 ? 3.290 -15.724 -14.872 1.00 44.77 297 THR A O 1
ATOM 637 N N . SER A 1 99 ? -0.323 -20.914 -2.362 1.00 54.22 304 SER A N 1
ATOM 638 C CA . SER A 1 99 ? -0.463 -19.658 -3.055 1.00 64.03 304 SER A CA 1
ATOM 639 C C . SER A 1 99 ? -0.973 -19.865 -4.465 1.00 60.14 304 SER A C 1
ATOM 640 O O . SER A 1 99 ? -2.073 -19.419 -4.818 1.00 53.85 304 SER A O 1
ATOM 643 N N . ALA A 1 100 ? -0.130 -20.507 -5.281 1.00 47.09 305 ALA A N 1
ATOM 644 C CA . ALA A 1 100 ? -0.521 -20.973 -6.595 1.00 36.26 305 ALA A CA 1
ATOM 645 C C . ALA A 1 100 ? -0.807 -22.459 -6.487 1.00 32.24 305 ALA A C 1
ATOM 646 O O . ALA A 1 100 ? -0.010 -23.203 -5.907 1.00 36.72 305 ALA A O 1
ATOM 648 N N . PHE A 1 101 ? -1.938 -22.890 -7.028 1.00 27.61 306 PHE A N 1
ATOM 649 C CA . PHE A 1 101 ? -2.267 -24.310 -7.065 1.00 27.11 306 PHE A CA 1
ATOM 650 C C . PHE A 1 101 ? -2.037 -24.861 -8.475 1.00 25.67 306 PHE A C 1
ATOM 651 O O . PHE A 1 101 ? -2.625 -24.378 -9.452 1.00 24.53 306 PHE A O 1
ATOM 659 N N . TYR A 1 102 ? -1.200 -25.880 -8.567 1.00 23.60 307 TYR A N 1
ATOM 660 C CA . TYR A 1 102 ? -0.949 -26.602 -9.801 1.00 22.45 307 TYR A CA 1
ATOM 661 C C . TYR A 1 102 ? -1.760 -27.891 -9.789 1.00 24.20 307 TYR A C 1
ATOM 662 O O . TYR A 1 102 ? -1.579 -28.718 -8.895 1.00 26.65 307 TYR A O 1
ATOM 671 N N . GLY A 1 103 ? -2.618 -28.090 -10.794 1.00 22.55 308 GLY A N 1
ATOM 672 C CA . GLY A 1 103 ? -3.512 -29.230 -10.791 1.00 28.01 308 GLY A CA 1
ATOM 673 C C . GLY A 1 103 ? -3.639 -29.897 -12.149 1.00 22.97 308 GLY A C 1
ATOM 674 O O . GLY A 1 103 ? -3.145 -29.405 -13.164 1.00 20.91 308 GLY A O 1
ATOM 675 N N . VAL A 1 104 ? -4.330 -31.038 -12.142 1.00 21.78 309 VAL A N 1
ATOM 676 C CA . VAL A 1 104 ? -4.629 -31.802 -13.350 1.00 20.85 309 VAL A CA 1
ATOM 677 C C . VAL A 1 104 ? -6.051 -32.314 -13.246 1.00 19.57 309 VAL A C 1
ATOM 678 O O . VAL A 1 104 ? -6.462 -32.818 -12.196 1.00 26.94 309 VAL A O 1
ATOM 682 N N . SER A 1 105 ? -6.794 -32.208 -14.341 1.00 20.60 310 SER A N 1
ATOM 683 C CA . SER A 1 105 ? -8.179 -32.642 -14.405 1.00 21.11 310 SER A CA 1
ATOM 684 C C . SER A 1 105 ? -8.397 -33.460 -15.665 1.00 24.07 310 SER A C 1
ATOM 685 O O . SER A 1 105 ? -7.861 -33.130 -16.723 1.00 33.81 310 SER A O 1
ATOM 688 N N . SER A 1 106 ? -9.198 -34.514 -15.559 1.00 21.32 311 SER A N 1
ATOM 689 C CA . SER A 1 106 ? -9.495 -35.334 -16.720 1.00 25.66 311 SER A CA 1
ATOM 690 C C . SER A 1 106 ? -10.886 -35.920 -16.574 1.00 25.77 311 SER A C 1
ATOM 691 O O . SER A 1 106 ? -11.419 -36.039 -15.467 1.00 20.24 311 SER A O 1
ATOM 694 N N . GLN A 1 107 ? -11.464 -36.298 -17.713 1.00 19.67 312 GLN A N 1
ATOM 695 C CA . GLN A 1 107 ? -12.783 -36.895 -17.706 1.00 16.46 312 GLN A CA 1
ATOM 696 C C . GLN A 1 107 ? -12.906 -37.920 -18.828 1.00 21.35 312 GLN A C 1
ATOM 697 O O . GLN A 1 107 ? -12.482 -37.670 -19.964 1.00 18.58 312 GLN A O 1
ATOM 703 N N . TYR A 1 108 ? -13.516 -39.064 -18.494 1.00 17.66 313 TYR A N 1
ATOM 704 C CA . TYR A 1 108 ? -13.669 -40.201 -19.387 1.00 17.33 313 TYR A CA 1
ATOM 705 C C . TYR A 1 108 ? -15.125 -40.617 -19.468 1.00 16.89 313 TYR A C 1
ATOM 706 O O . TYR A 1 108 ? -15.908 -40.398 -18.544 1.00 20.80 313 TYR A O 1
ATOM 715 N N . GLU A 1 109 ? -15.480 -41.219 -20.590 1.00 21.44 314 GLU A N 1
ATOM 716 C CA . GLU A 1 109 ? -16.800 -41.777 -20.810 1.00 18.44 314 GLU A CA 1
ATOM 717 C C . GLU A 1 109 ? -16.656 -43.223 -21.256 1.00 24.13 314 GLU A C 1
ATOM 718 O O . GLU A 1 109 ? -15.648 -43.624 -21.849 1.00 22.49 314 GLU A O 1
ATOM 724 N N . SER A 1 110 ? -17.674 -44.008 -20.942 1.00 22.72 315 SER A N 1
ATOM 725 C CA . SER A 1 110 ? -17.695 -45.425 -21.253 1.00 18.99 315 SER A CA 1
ATOM 726 C C . SER A 1 110 ? -19.145 -45.831 -21.366 1.00 22.76 315 SER A C 1
ATOM 727 O O . SER A 1 110 ? -20.009 -45.178 -20.771 1.00 26.84 315 SER A O 1
ATOM 730 N N . PRO A 1 111 ? -19.470 -46.840 -22.170 1.00 21.82 316 PRO A N 1
ATOM 731 C CA . PRO A 1 111 ? -20.838 -47.362 -22.157 1.00 28.02 316 PRO A CA 1
ATOM 732 C C . PRO A 1 111 ? -21.056 -48.399 -21.071 1.00 20.93 316 PRO A C 1
ATOM 733 O O . PRO A 1 111 ? -22.208 -48.766 -20.825 1.00 22.95 316 PRO A O 1
ATOM 737 N N . GLU A 1 112 ? -19.986 -48.840 -20.409 1.00 24.77 317 GLU A N 1
ATOM 738 C CA . GLU A 1 112 ? -20.005 -49.840 -19.351 1.00 24.27 317 GLU A CA 1
ATOM 739 C C . GLU A 1 112 ? -19.708 -49.192 -18.002 1.00 26.89 317 GLU A C 1
ATOM 740 O O . GLU A 1 112 ? -18.927 -48.239 -17.903 1.00 28.20 317 GLU A O 1
ATOM 746 N N . ASN A 1 113 ? -20.328 -49.736 -16.962 1.00 26.46 318 ASN A N 1
ATOM 747 C CA . ASN A 1 113 ? -20.065 -49.351 -15.585 1.00 18.34 318 ASN A CA 1
ATOM 748 C C . ASN A 1 113 ? -18.961 -50.253 -15.053 1.00 20.32 318 ASN A C 1
ATOM 749 O O . ASN A 1 113 ? -19.206 -51.416 -14.733 1.00 24.00 318 ASN A O 1
ATOM 754 N N . MET A 1 114 ? -17.749 -49.729 -14.950 1.00 22.67 319 MET A N 1
ATOM 755 C CA . MET A 1 114 ? -16.672 -50.504 -14.370 1.00 21.70 319 MET A CA 1
ATOM 756 C C . MET A 1 114 ? -15.944 -49.674 -13.324 1.00 23.43 319 MET A C 1
ATOM 757 O O . MET A 1 114 ? -16.302 -48.526 -13.042 1.00 18.81 319 MET A O 1
ATOM 762 N N . ILE A 1 115 ? -14.950 -50.309 -12.706 1.00 21.46 320 ILE A N 1
ATOM 763 C CA . ILE A 1 115 ? -14.010 -49.671 -11.797 1.00 18.96 320 ILE A CA 1
ATOM 764 C C . ILE A 1 115 ? -12.671 -49.649 -12.513 1.00 25.02 320 ILE A C 1
ATOM 765 O O . ILE A 1 115 ? -12.129 -50.707 -12.862 1.00 25.40 320 ILE A O 1
ATOM 770 N N . ILE A 1 116 ? -12.155 -48.454 -12.773 1.00 23.54 321 ILE A N 1
ATOM 771 C CA . ILE A 1 116 ? -10.962 -48.316 -13.584 1.00 18.24 321 ILE A CA 1
ATOM 772 C C . ILE A 1 116 ? -9.827 -47.782 -12.732 1.00 21.49 321 ILE A C 1
ATOM 773 O O . ILE A 1 116 ? -10.019 -47.189 -11.668 1.00 23.41 321 ILE A O 1
ATOM 778 N N . THR A 1 117 ? -8.620 -48.014 -13.225 1.00 26.18 322 THR A N 1
ATOM 779 C CA . THR A 1 117 ? -7.381 -47.632 -12.577 1.00 21.37 322 THR A CA 1
ATOM 780 C C . THR A 1 117 ? -6.591 -46.822 -13.585 1.00 25.22 322 THR A C 1
ATOM 781 O O . THR A 1 117 ? -6.538 -47.191 -14.761 1.00 24.99 322 THR A O 1
ATOM 785 N N . CYS A 1 118 ? -6.010 -45.708 -13.146 1.00 27.37 323 CYS A N 1
ATOM 786 C CA . CYS A 1 118 ? -5.190 -44.879 -14.023 1.00 25.11 323 CYS A CA 1
ATOM 787 C C . CYS A 1 118 ? -3.771 -44.817 -13.478 1.00 24.81 323 CYS A C 1
ATOM 788 O O . CYS A 1 118 ? -3.532 -44.250 -12.406 1.00 27.59 323 CYS A O 1
ATOM 791 N N . SER A 1 119 ? -2.836 -45.377 -14.234 1.00 22.22 324 SER A N 1
ATOM 792 C CA . SER A 1 119 ? -1.415 -45.301 -13.937 1.00 26.44 324 SER A CA 1
ATOM 793 C C . SER A 1 119 ? -0.781 -44.230 -14.820 1.00 26.77 324 SER A C 1
ATOM 794 O O . SER A 1 119 ? -0.859 -44.311 -16.049 1.00 32.36 324 SER A O 1
ATOM 797 N N . THR A 1 120 ? -0.166 -43.229 -14.198 1.00 24.20 325 THR A N 1
ATOM 798 C CA . THR A 1 120 ? 0.527 -42.156 -14.901 1.00 23.70 325 THR A CA 1
ATOM 799 C C . THR A 1 120 ? 1.995 -42.219 -14.528 1.00 29.35 325 THR A C 1
ATOM 800 O O . THR A 1 120 ? 2.333 -42.145 -13.344 1.00 30.32 325 THR A O 1
ATOM 804 N N . LYS A 1 121 ? 2.864 -42.363 -15.527 1.00 26.24 326 LYS A N 1
ATOM 805 C CA . LYS A 1 121 ? 4.297 -42.504 -15.293 1.00 26.83 326 LYS A CA 1
ATOM 806 C C . LYS A 1 121 ? 5.028 -41.376 -15.996 1.00 22.37 326 LYS A C 1
ATOM 807 O O . LYS A 1 121 ? 4.913 -41.224 -17.215 1.00 23.32 326 LYS A O 1
ATOM 813 N N . VAL A 1 122 ? 5.781 -40.596 -15.237 1.00 25.67 327 VAL A N 1
ATOM 814 C CA . VAL A 1 122 ? 6.624 -39.548 -15.804 1.00 23.70 327 VAL A CA 1
ATOM 815 C C . VAL A 1 122 ? 8.022 -40.111 -16.036 1.00 29.01 327 VAL A C 1
ATOM 816 O O . VAL A 1 122 ? 8.591 -40.772 -15.158 1.00 30.77 327 VAL A O 1
ATOM 820 N N . CYS A 1 123 ? 8.574 -39.876 -17.226 1.00 29.49 328 CYS A N 1
ATOM 821 C CA . CYS A 1 123 ? 9.866 -40.444 -17.591 1.00 31.32 328 CYS A CA 1
ATOM 822 C C . CYS A 1 123 ? 10.821 -39.356 -18.046 1.00 29.90 328 CYS A C 1
ATOM 823 O O . CYS A 1 123 ? 10.443 -38.445 -18.787 1.00 28.31 328 CYS A O 1
ATOM 826 N N . SER A 1 124 ? 12.047 -39.442 -17.544 1.00 34.79 329 SER A N 1
ATOM 827 C CA . SER A 1 124 ? 13.198 -38.726 -18.069 1.00 34.03 329 SER A CA 1
ATOM 828 C C . SER A 1 124 ? 14.088 -39.753 -18.746 1.00 42.68 329 SER A C 1
ATOM 829 O O . SER A 1 124 ? 14.494 -40.736 -18.114 1.00 44.90 329 SER A O 1
ATOM 832 N N . PHE A 1 125 ? 14.362 -39.543 -20.032 1.00 39.27 330 PHE A N 1
ATOM 833 C CA . PHE A 1 125 ? 15.287 -40.395 -20.773 1.00 40.40 330 PHE A CA 1
ATOM 834 C C . PHE A 1 125 ? 14.805 -41.843 -20.815 1.00 41.71 330 PHE A C 1
ATOM 835 O O . PHE A 1 125 ? 15.596 -42.780 -20.685 1.00 42.77 330 PHE A O 1
ATOM 843 N N . GLY A 1 126 ? 13.493 -42.028 -21.003 1.00 45.30 331 GLY A N 1
ATOM 844 C CA . GLY A 1 126 ? 12.871 -43.341 -20.959 1.00 36.38 331 GLY A CA 1
ATOM 845 C C . GLY A 1 126 ? 12.869 -44.003 -19.597 1.00 48.79 331 GLY A C 1
ATOM 846 O O . GLY A 1 126 ? 12.389 -45.139 -19.477 1.00 48.23 331 GLY A O 1
ATOM 847 N N . LYS A 1 127 ? 13.391 -43.332 -18.568 1.00 46.24 332 LYS A N 1
ATOM 848 C CA . LYS A 1 127 ? 13.476 -43.871 -17.217 1.00 42.39 332 LYS A 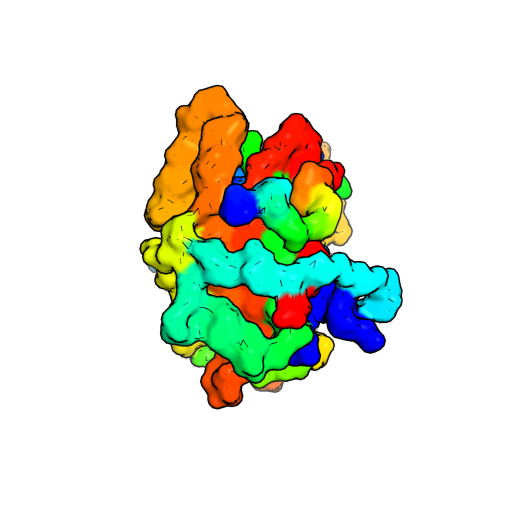CA 1
ATOM 849 C C . LYS A 1 127 ? 12.360 -43.270 -16.370 1.00 39.00 332 LYS A C 1
ATOM 850 O O . LYS A 1 127 ? 12.335 -42.054 -16.140 1.00 38.34 332 LYS A O 1
ATOM 852 N N . GLN A 1 128 ? 11.439 -44.115 -15.915 1.00 36.51 333 GLN A N 1
ATOM 853 C CA . GLN A 1 128 ? 10.406 -43.669 -14.994 1.00 31.18 333 GLN A CA 1
ATOM 854 C C . GLN A 1 128 ? 11.016 -42.868 -13.851 1.00 33.95 333 GLN A C 1
ATOM 855 O O . GLN A 1 128 ? 12.110 -43.174 -13.375 1.00 44.81 333 GLN A O 1
ATOM 861 N N . VAL A 1 129 ? 10.308 -41.828 -13.423 1.00 30.42 334 VAL A N 1
ATOM 862 C CA . VAL A 1 129 ? 10.812 -40.894 -12.424 1.00 32.43 334 VAL A CA 1
ATOM 863 C C . VAL A 1 129 ? 9.728 -40.574 -11.397 1.00 35.20 334 VAL A C 1
ATOM 864 O O . VAL A 1 129 ? 10.025 -40.298 -10.230 1.00 40.02 334 VAL A O 1
ATOM 868 N N . VAL A 1 130 ? 8.466 -40.594 -11.827 1.00 34.14 335 VAL A N 1
ATOM 869 C CA . VAL A 1 130 ? 7.307 -40.417 -10.956 1.00 32.38 335 VAL A CA 1
ATOM 870 C C . VAL A 1 130 ? 6.247 -41.413 -11.392 1.00 34.18 335 VAL A C 1
ATOM 871 O O . VAL A 1 130 ? 6.075 -41.655 -12.593 1.00 33.35 335 VAL A O 1
ATOM 875 N N . GLU A 1 131 ? 5.536 -41.996 -10.424 1.00 34.37 336 GLU A N 1
ATOM 876 C CA . GLU A 1 131 ? 4.383 -42.834 -10.734 1.00 30.59 336 GLU A CA 1
ATOM 877 C C . GLU A 1 131 ? 3.236 -42.508 -9.793 1.00 32.57 336 GLU A C 1
ATOM 878 O O . GLU A 1 131 ? 3.438 -42.384 -8.584 1.00 40.96 336 GLU A O 1
ATOM 884 N N . LYS A 1 132 ? 2.043 -42.354 -10.357 1.00 30.04 337 LYS A N 1
ATOM 885 C CA . LYS A 1 132 ? 0.820 -42.119 -9.607 1.00 27.80 337 LYS A CA 1
ATOM 886 C C . LYS A 1 132 ? -0.223 -43.101 -10.108 1.00 33.33 337 LYS A C 1
ATOM 887 O O . LYS A 1 132 ? -0.453 -43.195 -11.317 1.00 33.90 337 LYS A O 1
ATOM 889 N N . VAL A 1 133 ? -0.838 -43.842 -9.189 1.00 34.10 338 VAL A N 1
ATOM 890 C CA . VAL A 1 133 ? -1.981 -44.694 -9.493 1.00 26.82 338 VAL A CA 1
ATOM 891 C C . VAL A 1 133 ? -3.210 -44.066 -8.857 1.00 25.03 338 VAL A C 1
ATOM 892 O O . VAL A 1 133 ? -3.136 -43.545 -7.743 1.00 26.57 338 VAL A O 1
ATOM 896 N N . GLU A 1 134 ? -4.328 -44.081 -9.580 1.00 34.83 339 GLU A N 1
ATOM 897 C CA . GLU A 1 134 ? -5.591 -43.583 -9.057 1.00 23.48 339 GLU A CA 1
ATOM 898 C C . GLU A 1 134 ? -6.717 -44.510 -9.490 1.00 23.15 339 GLU A C 1
ATOM 899 O O . GLU A 1 134 ? -6.688 -45.065 -10.589 1.00 30.73 339 GLU A O 1
ATOM 905 N N . THR A 1 135 ? -7.692 -44.701 -8.610 1.00 20.90 340 THR A N 1
ATOM 906 C CA . THR A 1 135 ? -8.882 -45.480 -8.908 1.00 18.98 340 THR A CA 1
ATOM 907 C C . THR A 1 135 ? -10.072 -44.541 -9.029 1.00 19.55 340 THR A C 1
ATOM 908 O O . THR A 1 135 ? -10.256 -43.639 -8.206 1.00 21.14 340 THR A O 1
ATOM 912 N N A GLU A 1 136 ? -10.883 -44.743 -10.050 0.51 20.16 341 GLU A N 1
ATOM 913 N N B GLU A 1 136 ? -10.872 -44.764 -10.070 0.49 20.58 341 GLU A N 1
ATOM 914 C CA A GLU A 1 136 ? -12.037 -43.887 -10.250 0.51 20.94 341 GLU A CA 1
ATOM 915 C CA B GLU A 1 136 ? -12.020 -43.941 -10.411 0.49 18.97 341 GLU A CA 1
ATOM 916 C C A GLU A 1 136 ? -13.246 -44.751 -10.562 0.51 20.53 341 GLU A C 1
ATOM 917 C C B GLU A 1 136 ? -13.248 -44.835 -10.499 0.49 19.60 341 GLU A C 1
ATOM 918 O O A GLU A 1 136 ? -13.129 -45.795 -11.206 0.51 20.17 341 GLU A O 1
ATOM 919 O O B GLU A 1 136 ? -13.151 -45.983 -10.935 0.49 20.22 341 GLU A O 1
ATOM 930 N N . TYR A 1 137 ? -14.397 -44.313 -10.071 1.00 19.77 342 TYR A N 1
ATOM 931 C CA . TYR A 1 137 ? -15.659 -45.024 -10.138 1.00 19.14 342 TYR A CA 1
ATOM 932 C C . TYR A 1 137 ? -16.593 -44.260 -11.058 1.00 17.98 342 TYR A C 1
ATOM 933 O O . TYR A 1 137 ? -16.396 -43.074 -11.321 1.00 18.79 342 TYR A O 1
ATOM 942 N N . ALA A 1 138 ? -17.613 -44.938 -11.552 1.00 17.28 343 ALA A N 1
ATOM 943 C CA . ALA A 1 138 ? -18.490 -44.308 -12.527 1.00 21.21 343 ALA A CA 1
ATOM 944 C C . ALA A 1 138 ? -19.607 -43.539 -11.837 1.00 18.87 343 ALA A C 1
ATOM 945 O O . ALA A 1 138 ? -19.980 -43.826 -10.693 1.00 18.14 343 ALA A O 1
ATOM 947 N N . ARG A 1 139 ? -20.112 -42.532 -12.541 1.00 14.14 344 ARG A N 1
ATOM 948 C CA . ARG A 1 139 ? -21.432 -41.972 -12.302 1.00 19.07 344 ARG A CA 1
ATOM 949 C C . ARG A 1 139 ? -22.257 -42.184 -13.562 1.00 20.18 344 ARG A C 1
ATOM 950 O O . ARG A 1 139 ? -21.789 -41.909 -14.669 1.00 20.84 344 ARG A O 1
ATOM 958 N N . TYR A 1 140 ? -23.474 -42.677 -13.394 1.00 23.36 345 TYR A N 1
ATOM 959 C CA . TYR A 1 140 ? -24.367 -42.847 -14.529 1.00 22.35 345 TYR A CA 1
ATOM 960 C C . TYR A 1 140 ? -24.857 -41.493 -15.020 1.00 19.77 345 TYR A C 1
ATOM 961 O O . TYR A 1 140 ? -25.275 -40.652 -14.228 1.00 25.98 345 TYR A O 1
ATOM 970 N N . GLU A 1 141 ? -24.808 -41.278 -16.331 1.00 28.17 346 GLU A N 1
ATOM 971 C CA . GLU A 1 141 ? -25.417 -40.111 -16.960 1.00 27.27 346 GLU A CA 1
ATOM 972 C C . GLU A 1 141 ? -25.937 -40.504 -18.337 1.00 31.75 346 GLU A C 1
ATOM 973 O O . GLU A 1 141 ? -25.182 -41.054 -19.145 1.00 36.07 346 GLU A O 1
ATOM 979 N N . ASN A 1 142 ? -27.224 -40.244 -18.580 1.00 32.40 347 ASN A N 1
ATOM 980 C CA . ASN A 1 142 ? -27.876 -40.384 -19.890 1.00 33.95 347 ASN A CA 1
ATOM 981 C C . ASN A 1 142 ? -27.346 -41.578 -20.685 1.00 32.36 347 ASN A C 1
ATOM 982 O O . ASN A 1 142 ? -26.891 -41.452 -21.822 1.00 37.57 347 ASN A O 1
ATOM 984 N N . GLY A 1 143 ? -27.399 -42.758 -20.070 1.00 30.43 348 GLY A N 1
ATOM 985 C CA . GLY A 1 143 ? -27.089 -43.994 -20.755 1.00 24.03 348 GLY A CA 1
ATOM 986 C C . GLY A 1 143 ? -25.636 -44.426 -20.723 1.00 30.22 348 GLY A C 1
ATOM 987 O O . GLY A 1 143 ? -25.350 -45.586 -21.031 1.00 32.59 348 GLY A O 1
ATOM 988 N N . HIS A 1 144 ? -24.708 -43.549 -20.362 1.00 29.81 349 HIS A N 1
ATOM 989 C CA . HIS A 1 144 ? -23.299 -43.930 -20.296 1.00 30.27 349 HIS A CA 1
ATOM 990 C C . HIS A 1 144 ? -22.764 -43.670 -18.890 1.00 22.91 349 HIS A C 1
ATOM 991 O O . HIS A 1 144 ? -23.517 -43.345 -17.975 1.00 24.89 349 HIS A O 1
ATOM 998 N N . TYR A 1 145 ? -21.446 -43.783 -18.736 1.00 21.79 350 TYR A N 1
ATOM 999 C CA . TYR A 1 145 ? -20.788 -43.685 -17.439 1.00 20.50 350 TYR A CA 1
ATOM 1000 C C . TYR A 1 145 ? -19.601 -42.736 -17.520 1.00 20.79 350 TYR A C 1
ATOM 1001 O O . TYR A 1 145 ? -18.760 -42.857 -18.415 1.00 17.97 350 TYR A O 1
ATOM 1010 N N . LEU A 1 146 ? -19.537 -41.798 -16.575 1.00 25.41 351 LEU A N 1
ATOM 1011 C CA . LEU A 1 146 ? -18.477 -40.800 -16.511 1.00 19.74 351 LEU A CA 1
ATOM 1012 C C . LEU A 1 146 ? -17.489 -41.154 -15.410 1.00 19.98 351 LEU A C 1
ATOM 1013 O O . LEU A 1 146 ? -17.878 -41.627 -14.341 1.00 21.11 351 LEU A O 1
ATOM 1018 N N . TYR A 1 147 ? -16.209 -40.949 -15.700 1.00 17.82 352 TYR A N 1
ATOM 1019 C CA . TYR A 1 147 ? -15.115 -41.047 -14.751 1.00 16.82 352 TYR A CA 1
ATOM 1020 C C . TYR A 1 147 ? -14.388 -39.707 -14.756 1.00 19.20 352 TYR A C 1
ATOM 1021 O O . TYR A 1 147 ? -14.342 -39.023 -15.777 1.00 22.49 352 TYR A O 1
ATOM 1030 N N . ARG A 1 148 ? -13.858 -39.295 -13.611 1.00 24.92 353 ARG A N 1
ATOM 1031 C CA . ARG A 1 148 ? -13.355 -37.934 -13.506 1.00 19.08 353 ARG A CA 1
ATOM 1032 C C . ARG A 1 148 ? -12.223 -37.878 -12.501 1.00 18.97 353 ARG A C 1
ATOM 1033 O O . ARG A 1 148 ? -12.291 -38.500 -11.442 1.00 28.61 353 ARG A O 1
ATOM 1035 N N . ILE A 1 149 ? -11.162 -37.170 -12.869 1.00 23.80 354 ILE A N 1
ATOM 1036 C CA . ILE A 1 149 ? -10.171 -36.660 -11.929 1.00 26.16 354 ILE A CA 1
ATOM 1037 C C . ILE A 1 149 ? -10.406 -35.164 -11.843 1.00 26.75 354 ILE A C 1
ATOM 1038 O O . ILE A 1 149 ? -10.376 -34.472 -12.866 1.00 25.98 354 ILE A O 1
ATOM 1043 N N . HIS A 1 150 ? -10.675 -34.655 -10.648 1.00 28.66 355 HIS A N 1
ATOM 1044 C CA . HIS A 1 150 ? -10.890 -33.226 -10.483 1.00 28.39 355 HIS A CA 1
ATOM 1045 C C . HIS A 1 150 ? -9.772 -32.630 -9.646 1.00 28.03 355 HIS A C 1
ATOM 1046 O O . HIS A 1 150 ? -9.445 -33.168 -8.580 1.00 30.39 355 HIS A O 1
ATOM 1053 N N . ARG A 1 151 ? -9.193 -31.535 -10.147 1.00 26.10 356 ARG A N 1
ATOM 1054 C CA . ARG A 1 151 ? -8.203 -30.721 -9.439 1.00 29.75 356 ARG A CA 1
ATOM 1055 C C . ARG A 1 151 ? -7.306 -31.628 -8.574 1.00 27.33 356 ARG A C 1
ATOM 1056 O O . ARG A 1 151 ? -7.210 -31.529 -7.358 1.00 31.34 356 ARG A O 1
ATOM 1064 N N . SER A 1 152 ? -6.700 -32.592 -9.227 1.00 29.04 357 SER A N 1
ATOM 1065 C CA . SER A 1 152 ? -5.699 -33.406 -8.577 1.00 21.01 357 SER A CA 1
ATOM 1066 C C . SER A 1 152 ? -4.409 -32.604 -8.471 1.00 32.98 357 SER A C 1
ATOM 1067 O O . SER A 1 152 ? -4.004 -31.962 -9.445 1.00 29.67 357 SER A O 1
ATOM 1070 N N . PRO A 1 153 ? -3.733 -32.617 -7.329 1.00 37.67 358 PRO A N 1
ATOM 1071 C CA . PRO A 1 153 ? -2.551 -31.763 -7.186 1.00 34.72 358 PRO A CA 1
ATOM 1072 C C . PRO A 1 153 ? -1.413 -32.293 -8.039 1.00 30.26 358 PRO A C 1
ATOM 1073 O O . PRO A 1 153 ? -1.084 -33.478 -7.999 1.00 32.42 358 PRO A O 1
ATOM 1077 N N . LEU A 1 154 ? -0.842 -31.409 -8.837 1.00 34.80 359 LEU A N 1
ATOM 1078 C CA . LEU A 1 154 ? 0.349 -31.718 -9.590 1.00 28.80 359 LEU A CA 1
ATOM 1079 C C . LEU A 1 154 ? 1.461 -32.002 -8.599 1.00 28.76 359 LEU A C 1
ATOM 1080 O O . LEU A 1 154 ? 1.703 -31.227 -7.677 1.00 31.01 359 LEU A O 1
ATOM 1108 N N . GLU A 1 156 ? 5.233 -32.748 -6.898 1.00 28.73 361 GLU A N 1
ATOM 1109 C CA . GLU A 1 156 ? 6.318 -31.786 -6.743 1.00 32.31 361 GLU A CA 1
ATOM 1110 C C . GLU A 1 156 ? 7.353 -31.886 -7.864 1.00 28.34 361 GLU A C 1
ATOM 1111 O O . GLU A 1 156 ? 7.883 -30.872 -8.298 1.00 29.86 361 GLU A O 1
ATOM 1117 N N . TYR A 1 157 ? 7.633 -33.095 -8.346 1.00 27.13 362 TYR A N 1
ATOM 1118 C CA . TYR A 1 157 ? 8.589 -33.230 -9.437 1.00 26.83 362 TYR A CA 1
ATOM 1119 C C . TYR A 1 157 ? 8.177 -32.374 -10.636 1.00 32.36 362 TYR A C 1
ATOM 1120 O O . TYR A 1 157 ? 8.997 -31.628 -11.187 1.00 27.45 362 TYR A O 1
ATOM 1129 N N . MET A 1 158 ? 6.905 -32.468 -11.050 1.00 29.94 363 MET A N 1
ATOM 1130 C CA . MET A 1 158 ? 6.427 -31.687 -12.193 1.00 31.44 363 MET A CA 1
ATOM 1131 C C . MET A 1 158 ? 6.522 -30.189 -11.932 1.00 26.98 363 MET A C 1
ATOM 1132 O O . MET A 1 158 ? 6.924 -29.428 -12.819 1.00 26.81 363 MET A O 1
ATOM 1137 N N . ILE A 1 159 ? 6.128 -29.743 -10.733 1.00 30.22 364 ILE A N 1
ATOM 1138 C CA . ILE A 1 159 ? 6.152 -28.311 -10.430 1.00 25.92 364 ILE A CA 1
ATOM 1139 C C . ILE A 1 159 ? 7.569 -27.768 -10.547 1.00 29.61 364 ILE A C 1
ATOM 1140 O O . ILE A 1 159 ? 7.805 -26.725 -11.168 1.00 32.62 364 ILE A O 1
ATOM 1145 N N . ASN A 1 160 ? 8.540 -28.483 -9.975 1.00 25.51 365 ASN A N 1
ATOM 1146 C CA . ASN A 1 160 ? 9.923 -28.045 -10.085 1.00 28.37 365 ASN A CA 1
ATOM 1147 C C . ASN A 1 160 ? 10.426 -28.128 -11.525 1.00 28.42 365 ASN A C 1
ATOM 1148 O O . ASN A 1 160 ? 11.162 -27.245 -11.986 1.00 27.26 365 ASN A O 1
ATOM 1153 N N . PHE A 1 161 ? 10.053 -29.184 -12.244 1.00 23.55 366 PHE A N 1
ATOM 1154 C CA . PHE A 1 161 ? 10.444 -29.300 -13.640 1.00 23.30 366 PHE A CA 1
ATOM 1155 C C . PHE A 1 161 ? 9.959 -28.101 -14.446 1.00 22.66 366 PHE A C 1
ATOM 1156 O O . PHE A 1 161 ? 10.698 -27.553 -15.271 1.00 26.97 366 PHE A O 1
ATOM 1164 N N . ILE A 1 162 ? 8.725 -27.663 -14.205 1.00 22.06 367 ILE A N 1
ATOM 1165 C CA . ILE A 1 162 ? 8.211 -26.493 -14.902 1.00 20.61 367 ILE A CA 1
ATOM 1166 C C . ILE A 1 162 ? 9.022 -25.257 -14.540 1.00 23.84 367 ILE A C 1
ATOM 1167 O O . ILE A 1 162 ? 9.360 -24.446 -15.415 1.00 20.52 367 ILE A O 1
ATOM 1172 N N . HIS A 1 163 ? 9.351 -25.094 -13.249 1.00 19.75 368 HIS A N 1
ATOM 1173 C CA . HIS A 1 163 ? 10.145 -23.941 -12.827 1.00 22.84 368 HIS A CA 1
ATOM 1174 C C . HIS A 1 163 ? 11.529 -23.969 -13.464 1.00 24.38 368 HIS A C 1
ATOM 1175 O O . HIS A 1 163 ? 12.048 -22.926 -13.884 1.00 24.93 368 HIS A O 1
ATOM 1182 N N . LYS A 1 164 ? 12.141 -25.153 -13.534 1.00 17.30 369 LYS A N 1
ATOM 1183 C CA . LYS A 1 164 ? 13.435 -25.298 -14.191 1.00 25.60 369 LYS A CA 1
ATOM 1184 C C . LYS A 1 164 ? 13.346 -24.972 -15.679 1.00 24.68 369 LYS A C 1
ATOM 1185 O O . LYS A 1 164 ? 14.190 -24.248 -16.215 1.00 22.50 369 LYS A O 1
ATOM 1191 N N . LEU A 1 165 ? 12.339 -25.524 -16.368 1.00 24.54 370 LEU A N 1
ATOM 1192 C CA . LEU A 1 165 ? 12.115 -25.181 -17.770 1.00 23.09 370 LEU A CA 1
ATOM 1193 C C . LEU A 1 165 ? 12.058 -23.673 -17.972 1.00 21.20 370 LEU A C 1
ATOM 1194 O O . LEU A 1 165 ? 12.686 -23.134 -18.884 1.00 23.14 370 LEU A O 1
ATOM 1199 N N . LYS A 1 166 ? 11.292 -22.975 -17.133 1.00 23.77 371 LYS A N 1
ATOM 1200 C CA . LYS A 1 166 ? 11.140 -21.533 -17.289 1.00 28.27 371 LYS A CA 1
ATOM 1201 C C . LYS A 1 166 ? 12.426 -20.770 -16.992 1.00 25.90 371 LYS A C 1
ATOM 1202 O O . LYS A 1 166 ? 12.519 -19.593 -17.354 1.00 28.43 371 LYS A O 1
ATOM 1204 N N . HIS A 1 167 ? 13.414 -21.409 -16.360 1.00 21.60 372 HIS A N 1
ATOM 1205 C CA . HIS A 1 167 ? 14.703 -20.797 -16.070 1.00 22.39 372 HIS A CA 1
ATOM 1206 C C . HIS A 1 167 ? 15.768 -21.088 -17.125 1.00 24.06 372 HIS A C 1
ATOM 1207 O O . HIS A 1 167 ? 16.854 -20.499 -17.071 1.00 30.49 372 HIS A O 1
ATOM 1214 N N . LEU A 1 168 ? 15.509 -21.989 -18.062 1.00 22.17 373 LEU A N 1
ATOM 1215 C CA . LEU A 1 168 ? 16.466 -22.192 -19.130 1.00 22.37 373 LEU A CA 1
ATOM 1216 C C . LEU A 1 168 ? 16.618 -20.890 -19.923 1.00 23.18 373 LEU A C 1
ATOM 1217 O O . LEU A 1 168 ? 15.704 -20.060 -19.954 1.00 20.92 373 LEU A O 1
ATOM 1222 N N . PRO A 1 169 ? 17.788 -20.661 -20.531 1.00 25.40 374 PRO A N 1
ATOM 1223 C CA . PRO A 1 169 ? 18.039 -19.365 -21.202 1.00 18.75 374 PRO A CA 1
ATOM 1224 C C . PRO A 1 169 ? 17.251 -19.118 -22.487 1.00 17.87 374 PRO A C 1
ATOM 1225 O O . PRO A 1 169 ? 17.063 -17.950 -22.832 1.00 20.98 374 PRO A O 1
ATOM 1229 N N . GLU A 1 170 ? 16.778 -20.139 -23.202 1.00 17.67 375 GLU A N 1
ATOM 1230 C CA . GLU A 1 170 ? 16.080 -19.901 -24.465 1.00 15.27 375 GLU A CA 1
ATOM 1231 C C . GLU A 1 170 ? 15.216 -21.112 -24.816 1.00 16.49 375 GLU A C 1
ATOM 1232 O O . GLU A 1 170 ? 15.464 -22.232 -24.362 1.00 17.44 375 GLU A O 1
ATOM 1238 N N . LYS A 1 171 ? 14.218 -20.872 -25.675 1.00 14.98 376 LYS A N 1
ATOM 1239 C CA . LYS A 1 171 ? 13.253 -21.910 -26.034 1.00 16.16 376 LYS A CA 1
ATOM 1240 C C . LYS A 1 171 ? 13.901 -23.120 -26.696 1.00 16.84 376 LYS A C 1
ATOM 1241 O O . LYS A 1 171 ? 13.354 -24.228 -26.618 1.00 17.97 376 LYS A O 1
ATOM 1247 N N . TYR A 1 172 ? 15.053 -22.944 -27.346 1.00 13.40 377 TYR A N 1
ATOM 1248 C CA . TYR A 1 172 ? 15.751 -24.097 -27.901 1.00 12.28 377 TYR A CA 1
ATOM 1249 C C . TYR A 1 172 ? 16.213 -25.032 -26.792 1.00 17.67 377 TYR A C 1
ATOM 1250 O O . TYR A 1 172 ? 16.209 -26.258 -26.959 1.00 19.29 377 TYR A O 1
ATOM 1259 N N . MET A 1 173 ? 16.627 -24.473 -25.653 1.00 18.87 378 MET A N 1
ATOM 1260 C CA . MET A 1 173 ? 17.055 -25.323 -24.548 1.00 18.65 378 MET A CA 1
ATOM 1261 C C . MET A 1 173 ? 15.875 -25.989 -23.866 1.00 16.87 378 MET A C 1
ATOM 1262 O O . MET A 1 173 ? 15.995 -27.137 -23.430 1.00 18.93 378 MET A O 1
ATOM 1267 N N . MET A 1 174 ? 14.731 -25.301 -23.788 1.00 13.47 379 MET A N 1
ATOM 1268 C CA . MET A 1 174 ? 13.532 -25.907 -23.205 1.00 18.44 379 MET A CA 1
ATOM 1269 C C . MET A 1 174 ? 13.040 -27.070 -24.052 1.00 18.14 379 MET A C 1
ATOM 1270 O O . MET A 1 174 ? 12.715 -28.141 -23.522 1.00 19.17 379 MET A O 1
ATOM 1275 N N . ASN A 1 175 ? 12.957 -26.861 -25.372 1.00 15.22 380 ASN A N 1
ATOM 1276 C CA . ASN A 1 175 ? 12.492 -27.893 -26.282 1.00 13.22 380 ASN A CA 1
ATOM 1277 C C . ASN A 1 175 ? 13.484 -29.036 -26.399 1.00 14.17 380 ASN A C 1
ATOM 1278 O O . ASN A 1 175 ? 13.073 -30.180 -26.608 1.00 16.15 380 ASN A O 1
ATOM 1283 N N . SER A 1 176 ? 14.781 -28.753 -26.288 1.00 17.55 381 SER A N 1
ATOM 1284 C CA . SER A 1 176 ? 15.773 -29.823 -26.245 1.00 20.11 381 SER A CA 1
ATOM 1285 C C . SER A 1 176 ? 15.584 -30.678 -24.997 1.00 20.53 381 SER A C 1
ATOM 1286 O O . SER A 1 176 ? 15.659 -31.911 -25.055 1.00 23.29 381 SER A O 1
ATOM 1289 N N . VAL A 1 177 ? 15.363 -30.028 -23.850 1.00 18.66 382 VAL A N 1
ATOM 1290 C CA . VAL A 1 177 ? 15.112 -30.749 -22.603 1.00 17.32 382 VAL A CA 1
ATOM 1291 C C . VAL A 1 177 ? 13.817 -31.551 -22.711 1.00 21.40 382 VAL A C 1
ATOM 1292 O O . VAL A 1 177 ? 13.776 -32.739 -22.376 1.00 26.02 382 VAL A O 1
ATOM 1296 N N . LEU A 1 178 ? 12.753 -30.924 -23.235 1.00 19.35 383 LEU A N 1
ATOM 1297 C CA . LEU A 1 178 ? 11.454 -31.585 -23.375 1.00 17.98 383 LEU A CA 1
ATOM 1298 C C . LEU A 1 178 ? 11.481 -32.798 -24.306 1.00 24.20 383 LEU A C 1
ATOM 1299 O O . LEU A 1 178 ? 10.567 -33.632 -24.242 1.00 24.20 383 LEU A O 1
ATOM 1304 N N . GLU A 1 179 ? 12.481 -32.915 -25.184 1.00 21.25 384 GLU A N 1
ATOM 1305 C CA . GLU A 1 179 ? 12.540 -34.079 -26.059 1.00 23.57 384 GLU A CA 1
ATOM 1306 C C . GLU A 1 179 ? 12.753 -35.369 -25.274 1.00 23.08 384 GLU A C 1
ATOM 1307 O O . GLU A 1 179 ? 12.369 -36.448 -25.742 1.00 24.29 384 GLU A O 1
ATOM 1313 N N . ASN A 1 180 ? 13.331 -35.282 -24.081 1.00 19.55 385 ASN A N 1
ATOM 1314 C CA . ASN A 1 180 ? 13.506 -36.450 -23.229 1.00 28.52 385 ASN A CA 1
ATOM 1315 C C . ASN A 1 180 ? 12.559 -36.444 -22.035 1.00 33.21 385 ASN A C 1
ATOM 1316 O O . ASN A 1 180 ? 12.833 -37.092 -21.020 1.00 34.19 385 ASN A O 1
ATOM 1321 N N . PHE A 1 181 ? 11.449 -35.723 -22.146 1.00 25.71 386 PHE A N 1
ATOM 1322 C CA . PHE A 1 181 ? 10.387 -35.722 -21.156 1.00 28.07 386 PHE A CA 1
ATOM 1323 C C . PHE A 1 181 ? 9.137 -36.327 -21.785 1.00 24.34 386 PHE A C 1
ATOM 1324 O O . PHE A 1 181 ? 8.679 -35.859 -22.833 1.00 22.51 386 PHE A O 1
ATOM 1332 N N . THR A 1 182 ? 8.604 -37.381 -21.167 1.00 24.75 387 THR A N 1
ATOM 1333 C CA . THR A 1 182 ? 7.378 -38.012 -21.639 1.00 20.18 387 THR A CA 1
ATOM 1334 C C . THR A 1 182 ? 6.535 -38.444 -20.444 1.00 24.53 387 THR A C 1
ATOM 1335 O O . THR A 1 182 ? 7.029 -38.643 -19.335 1.00 21.90 387 THR A O 1
ATOM 1339 N N . ILE A 1 183 ? 5.243 -38.586 -20.692 1.00 20.38 388 ILE A N 1
ATOM 1340 C CA . ILE A 1 183 ? 4.306 -39.097 -19.715 1.00 18.93 388 ILE A CA 1
ATOM 1341 C C . ILE A 1 183 ? 3.555 -40.245 -20.360 1.00 20.72 388 ILE A C 1
ATOM 1342 O O . ILE A 1 183 ? 3.055 -40.109 -21.483 1.00 20.98 388 ILE A O 1
ATOM 1347 N N . LEU A 1 184 ? 3.475 -41.372 -19.662 1.00 22.69 389 LEU A N 1
ATOM 1348 C CA . LEU A 1 184 ? 2.664 -42.497 -20.109 1.00 18.74 389 LEU A CA 1
ATOM 1349 C C . LEU A 1 184 ? 1.481 -42.692 -19.169 1.00 19.36 389 LEU A C 1
ATOM 1350 O O . LEU A 1 184 ? 1.647 -42.762 -17.945 1.00 19.97 389 LEU A O 1
ATOM 1355 N N . GLN A 1 185 ? 0.295 -42.785 -19.749 1.00 20.25 390 GLN A N 1
ATOM 1356 C CA . GLN A 1 185 ? -0.939 -42.996 -19.014 1.00 24.45 390 GLN A CA 1
ATOM 1357 C C . GLN A 1 185 ? -1.560 -44.301 -19.485 1.00 26.15 390 GLN A C 1
ATOM 1358 O O . GLN A 1 185 ? -1.833 -44.458 -20.680 1.00 23.32 390 GLN A O 1
ATOM 1364 N N . VAL A 1 186 ? -1.764 -45.237 -18.555 1.00 21.64 391 VAL A N 1
ATOM 1365 C CA . VAL A 1 186 ? -2.436 -46.510 -18.837 1.00 27.80 391 VAL A CA 1
ATOM 1366 C C . VAL A 1 186 ? -3.704 -46.585 -17.990 1.00 23.43 391 VAL A C 1
ATOM 1367 O O . VAL A 1 186 ? -3.636 -46.560 -16.755 1.00 26.00 391 VAL A O 1
ATOM 1371 N N . VAL A 1 187 ? -4.856 -46.669 -18.645 1.00 20.49 392 VAL A N 1
ATOM 1372 C CA . VAL A 1 187 ? -6.132 -46.832 -17.963 1.00 21.57 392 VAL A CA 1
ATOM 1373 C C . VAL A 1 187 ? -6.579 -48.269 -18.174 1.00 22.72 392 VAL A C 1
ATOM 1374 O O . VAL A 1 187 ? -6.586 -48.767 -19.307 1.00 25.21 392 VAL A O 1
ATOM 1378 N N . THR A 1 188 ? -6.953 -48.924 -17.082 1.00 21.48 393 THR A N 1
ATOM 1379 C CA . THR A 1 188 ? -7.255 -50.343 -17.025 1.00 22.82 393 THR A CA 1
ATOM 1380 C C . THR A 1 188 ? -8.595 -50.564 -16.333 1.00 29.37 393 THR A C 1
ATOM 1381 O O . THR A 1 188 ? -8.947 -49.819 -15.415 1.00 23.63 393 THR A O 1
ATOM 1385 N N . ASN A 1 189 ? -9.349 -51.573 -16.791 1.00 29.82 394 ASN A N 1
ATOM 1386 C CA . ASN A 1 189 ? -10.425 -52.163 -15.993 1.00 22.95 394 ASN A CA 1
ATOM 1387 C C . ASN A 1 189 ? -9.813 -52.920 -14.812 1.00 23.38 394 ASN A C 1
ATOM 1388 O O . ASN A 1 189 ? -9.000 -53.822 -15.012 1.00 31.77 394 ASN A O 1
ATOM 1393 N N . ARG A 1 190 ? -10.182 -52.551 -13.580 1.00 22.80 395 ARG A N 1
ATOM 1394 C CA . ARG A 1 190 ? -9.498 -53.116 -12.412 1.00 29.69 395 ARG A CA 1
ATOM 1395 C C . ARG A 1 190 ? -9.797 -54.598 -12.239 1.00 34.04 395 ARG A C 1
ATOM 1396 O O . ARG A 1 190 ? -8.946 -55.357 -11.754 1.00 32.19 395 ARG A O 1
ATOM 1404 N N . ASP A 1 191 ? -10.999 -55.022 -12.601 1.00 27.72 396 ASP A N 1
ATOM 1405 C CA . ASP A 1 191 ? -11.345 -56.427 -12.520 1.00 37.97 396 ASP A CA 1
ATOM 1406 C C . ASP A 1 191 ? -10.564 -57.238 -13.550 1.00 38.02 396 ASP A C 1
ATOM 1407 O O . ASP A 1 191 ? -9.664 -58.006 -13.196 1.00 45.66 396 ASP A O 1
ATOM 1412 N N . THR A 1 192 ? -10.877 -57.044 -14.829 1.00 33.67 397 THR A N 1
ATOM 1413 C CA . THR A 1 192 ? -10.359 -57.881 -15.902 1.00 30.95 397 THR A CA 1
ATOM 1414 C C . THR A 1 192 ? -8.931 -57.555 -16.316 1.00 28.22 397 THR A C 1
ATOM 1415 O O . THR A 1 192 ? -8.372 -58.291 -17.135 1.00 29.86 397 THR A O 1
ATOM 1419 N N . GLN A 1 193 ? -8.333 -56.491 -15.789 1.00 30.32 398 GLN A N 1
ATOM 1420 C CA . GLN A 1 193 ? -6.992 -56.015 -16.147 1.00 31.97 398 GLN A CA 1
ATOM 1421 C C . GLN A 1 193 ? -6.858 -55.621 -17.620 1.00 37.79 398 GLN A C 1
ATOM 1422 O O . GLN A 1 193 ? -5.735 -55.442 -18.109 1.00 36.16 398 GLN A O 1
ATOM 1428 N N . GLU A 1 194 ? -7.967 -55.460 -18.335 1.00 28.78 399 GLU A N 1
ATOM 1429 C CA . GLU A 1 194 ? -7.908 -55.056 -19.731 1.00 29.14 399 GLU A CA 1
ATOM 1430 C C . GLU A 1 194 ? -7.439 -53.606 -19.865 1.00 36.36 399 GLU A C 1
ATOM 1431 O O . GLU A 1 194 ? -7.867 -52.728 -19.112 1.00 37.46 399 GLU A O 1
ATOM 1437 N N . THR A 1 195 ? -6.546 -53.357 -20.829 1.00 33.63 400 THR A N 1
ATOM 1438 C CA . THR A 1 195 ? -6.157 -51.992 -21.170 1.00 23.67 400 THR A CA 1
ATOM 1439 C C . THR A 1 195 ? -7.322 -51.311 -21.877 1.00 30.28 400 THR A C 1
ATOM 1440 O O . THR A 1 195 ? -7.761 -51.776 -22.936 1.00 28.07 400 THR A O 1
ATOM 1444 N N . LEU A 1 196 ? -7.834 -50.225 -21.282 1.00 21.88 401 LEU A N 1
ATOM 1445 C CA . LEU A 1 196 ? -8.942 -49.454 -21.837 1.00 18.06 401 LEU A CA 1
ATOM 1446 C C . LEU A 1 196 ? -8.492 -48.277 -22.691 1.00 23.02 401 LEU A C 1
ATOM 1447 O O . LEU A 1 196 ? -9.150 -47.954 -23.687 1.00 22.09 401 LEU A O 1
ATOM 1452 N N . LEU A 1 197 ? -7.413 -47.607 -22.286 1.00 22.72 402 LEU A N 1
ATOM 1453 C CA . LEU A 1 197 ? -6.811 -46.483 -22.986 1.00 17.09 402 LEU A CA 1
ATOM 1454 C C . LEU A 1 197 ? -5.352 -46.481 -22.592 1.00 19.28 402 LEU A C 1
ATOM 1455 O O . LEU A 1 197 ? -5.026 -46.744 -21.435 1.00 24.11 402 LEU A O 1
ATOM 1460 N N . CYS A 1 198 ? -4.480 -46.218 -23.557 1.00 21.43 403 CYS A N 1
ATOM 1461 C CA . CYS A 1 198 ? -3.063 -45.991 -23.296 1.00 17.48 403 CYS A CA 1
ATOM 1462 C C . CYS A 1 198 ? -2.671 -44.776 -24.112 1.00 17.17 403 CYS A C 1
ATOM 1463 O O . CYS A 1 198 ? -2.894 -44.747 -25.326 1.00 19.52 403 CYS A O 1
ATOM 1466 N N . ILE A 1 199 ? -2.142 -43.760 -23.445 1.00 17.22 404 ILE A N 1
ATOM 1467 C CA . ILE A 1 199 ? -1.797 -42.503 -24.093 1.00 15.39 404 ILE A CA 1
ATOM 1468 C C . ILE A 1 199 ? -0.344 -42.182 -23.793 1.00 15.51 404 ILE A C 1
ATOM 1469 O O . ILE A 1 199 ? 0.077 -42.178 -22.633 1.00 17.09 404 ILE A O 1
ATOM 1474 N N . ALA A 1 200 ? 0.416 -41.918 -24.838 1.00 15.29 405 ALA A N 1
ATOM 1475 C CA . ALA A 1 200 ? 1.772 -41.427 -24.703 1.00 17.08 405 ALA A CA 1
ATOM 1476 C C . ALA A 1 200 ? 1.764 -39.926 -24.973 1.00 15.93 405 ALA A C 1
ATOM 1477 O O . ALA A 1 200 ? 1.074 -39.457 -25.883 1.00 18.61 405 ALA A O 1
ATOM 1479 N N . TYR A 1 201 ? 2.505 -39.168 -24.167 1.00 13.86 406 TYR A N 1
ATOM 1480 C CA . TYR A 1 201 ? 2.526 -37.714 -24.290 1.00 13.77 406 TYR A CA 1
ATOM 1481 C C . TYR A 1 201 ? 3.944 -37.266 -24.592 1.00 17.45 406 TYR A C 1
ATOM 1482 O O . TYR A 1 201 ? 4.869 -37.589 -23.841 1.00 20.79 406 TYR A O 1
ATOM 1491 N N . VAL A 1 202 ? 4.112 -36.523 -25.687 1.00 19.17 407 VAL A N 1
ATOM 1492 C CA . VAL A 1 202 ? 5.358 -35.840 -26.016 1.00 16.71 407 VAL A CA 1
ATOM 1493 C C . VAL A 1 202 ? 5.062 -34.345 -25.974 1.00 15.74 407 VAL A C 1
ATOM 1494 O O . VAL A 1 202 ? 3.912 -33.917 -26.103 1.00 15.22 407 VAL A O 1
ATOM 1498 N N . PHE A 1 203 ? 6.104 -33.544 -25.755 1.00 17.07 408 PHE A N 1
ATOM 1499 C CA . PHE A 1 203 ? 5.896 -32.129 -25.470 1.00 15.71 408 PHE A CA 1
ATOM 1500 C C . PHE A 1 203 ? 6.863 -31.233 -26.235 1.00 16.72 408 PHE A C 1
ATOM 1501 O O . PHE A 1 203 ? 8.026 -31.573 -26.458 1.00 21.75 408 PHE A O 1
ATOM 1509 N N . GLU A 1 204 ? 6.363 -30.060 -26.602 1.00 20.05 409 GLU A N 1
ATOM 1510 C CA . GLU A 1 204 ? 7.161 -28.894 -26.954 1.00 16.95 409 GLU A CA 1
ATOM 1511 C C . GLU A 1 204 ? 6.606 -27.696 -26.199 1.00 15.28 409 GLU A C 1
ATOM 1512 O O . GLU A 1 204 ? 5.513 -27.749 -25.626 1.00 17.31 409 GLU A O 1
ATOM 1518 N N . VAL A 1 205 ? 7.343 -26.597 -26.225 1.00 14.21 410 VAL A N 1
ATOM 1519 C CA . VAL A 1 205 ? 6.834 -25.319 -25.737 1.00 17.07 410 VAL A CA 1
ATOM 1520 C C . VAL A 1 205 ? 6.172 -24.606 -26.904 1.00 17.59 410 VAL A C 1
ATOM 1521 O O . VAL A 1 205 ? 6.730 -24.534 -28.005 1.00 18.46 410 VAL A O 1
ATOM 1525 N N . SER A 1 206 ? 4.980 -24.087 -26.674 1.00 19.45 411 SER A N 1
ATOM 1526 C CA . SER A 1 206 ? 4.308 -23.334 -27.715 1.00 24.15 411 SER A CA 1
ATOM 1527 C C . SER A 1 206 ? 5.084 -22.055 -28.007 1.00 28.87 411 SER A C 1
ATOM 1528 O O . SER A 1 206 ? 5.681 -21.454 -27.107 1.00 28.66 411 SER A O 1
ATOM 1531 N N . ALA A 1 207 ? 5.018 -21.564 -29.227 1.00 38.28 412 ALA A N 1
ATOM 1532 C CA . ALA A 1 207 ? 5.721 -20.339 -29.698 1.00 39.50 412 ALA A CA 1
ATOM 1533 C C . ALA A 1 207 ? 5.023 -19.021 -29.318 1.00 52.38 412 ALA A C 1
ATOM 1534 O O . ALA A 1 207 ? 4.081 -18.655 -29.988 1.00 53.95 412 ALA A O 1
ATOM 1536 N N . SER A 1 208 ? 5.549 -18.348 -28.298 1.00 30.00 413 SER A N 1
ATOM 1537 C CA . SER A 1 208 ? 5.182 -17.062 -27.638 1.00 30.00 413 SER A CA 1
ATOM 1538 C C . SER A 1 208 ? 3.703 -16.682 -27.599 1.00 30.00 413 SER A C 1
ATOM 1539 O O . SER A 1 208 ? 3.205 -16.551 -26.463 1.00 30.00 413 SER A O 1
ATOM 1542 N N . GLU A 1 209 ? 3.039 -16.356 -28.692 1.00 64.16 414 GLU A N 1
ATOM 1543 C CA . GLU A 1 209 ? 1.618 -15.969 -28.481 1.00 62.10 414 GLU A CA 1
ATOM 1544 C C . GLU A 1 209 ? 0.710 -16.982 -29.182 1.00 59.44 414 GLU A C 1
ATOM 1545 O O . GLU A 1 209 ? -0.403 -16.634 -29.567 1.00 55.32 414 GLU A O 1
ATOM 1547 N N . HIS A 1 210 ? 1.146 -18.208 -29.259 1.00 53.23 415 HIS A N 1
ATOM 1548 C CA . HIS A 1 210 ? 0.360 -19.231 -29.987 1.00 52.03 415 HIS A CA 1
ATOM 1549 C C . HIS A 1 210 ? -0.667 -19.915 -29.088 1.00 51.02 415 HIS A C 1
ATOM 1550 O O . HIS A 1 210 ? -1.716 -20.240 -29.609 1.00 40.85 415 HIS A O 1
ATOM 1557 N N . GLY A 1 211 ? -0.440 -19.974 -27.795 1.00 38.08 416 GLY A N 1
ATOM 1558 C CA . GLY A 1 211 ? -1.300 -20.755 -26.935 1.00 30.29 416 GLY A CA 1
ATOM 1559 C C . GLY A 1 211 ? -1.052 -22.251 -27.065 1.00 23.98 416 GLY A C 1
ATOM 1560 O O . GLY A 1 211 ? -0.402 -22.736 -27.990 1.00 28.38 416 GLY A O 1
ATOM 1561 N N . ALA A 1 212 ? -1.592 -22.994 -26.114 1.00 17.37 417 ALA A N 1
ATOM 1562 C CA . ALA A 1 212 ? -1.420 -24.438 -26.116 1.00 18.13 417 ALA A CA 1
ATOM 1563 C C . ALA A 1 212 ? -2.113 -25.074 -27.323 1.00 19.61 417 ALA A C 1
ATOM 1564 O O . ALA A 1 212 ? -3.221 -24.687 -27.711 1.00 14.87 417 ALA A O 1
ATOM 1566 N N . GLN A 1 213 ? -1.431 -26.035 -27.942 1.00 15.11 418 GLN A N 1
ATOM 1567 C CA . GLN A 1 213 ? -1.974 -26.752 -29.085 1.00 17.18 418 GLN A CA 1
ATOM 1568 C C . GLN A 1 213 ? -1.565 -28.208 -28.954 1.00 16.09 418 GLN A C 1
ATOM 1569 O O . GLN A 1 213 ? -0.689 -28.549 -28.149 1.00 16.72 418 GLN A O 1
ATOM 1575 N N . HIS A 1 214 ? -2.193 -29.069 -29.760 1.00 16.63 419 HIS A N 1
ATOM 1576 C CA . HIS A 1 214 ? -1.858 -30.485 -29.742 1.00 17.79 419 HIS A CA 1
ATOM 1577 C C . HIS A 1 214 ? -2.189 -31.162 -31.073 1.00 16.91 419 HIS A C 1
ATOM 1578 O O . HIS A 1 214 ? -3.036 -30.706 -31.844 1.00 17.94 419 HIS A O 1
ATOM 1585 N N . HIS A 1 215 ? -1.507 -32.275 -31.321 1.00 14.76 420 HIS A N 1
ATOM 1586 C CA . HIS A 1 215 ? -1.909 -33.248 -32.323 1.00 16.30 420 HIS A CA 1
ATOM 1587 C C . HIS A 1 215 ? -2.129 -34.588 -31.635 1.00 14.97 420 HIS A C 1
ATOM 1588 O O . HIS A 1 215 ? -1.446 -34.919 -30.666 1.00 17.37 420 HIS A O 1
ATOM 1595 N N . ILE A 1 216 ? -3.076 -35.361 -32.156 1.00 15.57 421 ILE A N 1
ATOM 1596 C CA . ILE A 1 216 ? -3.416 -36.674 -31.633 1.00 15.78 421 ILE A CA 1
ATOM 1597 C C . ILE A 1 216 ? -3.179 -37.705 -32.722 1.00 20.57 421 ILE A C 1
ATOM 1598 O O . ILE A 1 216 ? -3.685 -37.555 -33.843 1.00 20.99 421 ILE A O 1
ATOM 1603 N N . TYR A 1 217 ? -2.459 -38.774 -32.382 1.00 18.40 422 TYR A N 1
ATOM 1604 C CA . TYR A 1 217 ? -2.144 -39.832 -33.333 1.00 18.45 422 TYR A CA 1
ATOM 1605 C C . TYR A 1 217 ? -2.599 -41.187 -32.818 1.00 22.50 422 TYR A C 1
ATOM 1606 O O . TYR A 1 217 ? -2.581 -41.456 -31.608 1.00 24.01 422 TYR A O 1
ATOM 1615 N N . ARG A 1 218 ? -2.980 -42.049 -33.757 1.00 22.63 423 ARG A N 1
ATOM 1616 C CA . ARG A 1 218 ? -3.116 -43.470 -33.465 1.00 26.17 423 ARG A CA 1
ATOM 1617 C C . ARG A 1 218 ? -1.754 -44.159 -33.541 1.00 24.11 423 ARG A C 1
ATOM 1618 O O . ARG A 1 218 ? -0.993 -43.937 -34.482 1.00 20.72 423 ARG A O 1
ATOM 1626 N N . LEU A 1 219 ? -1.445 -44.990 -32.545 1.00 23.79 424 LEU A N 1
ATOM 1627 C CA . LEU A 1 219 ? -0.218 -45.776 -32.539 1.00 20.66 424 LEU A CA 1
ATOM 1628 C C . LEU A 1 219 ? -0.481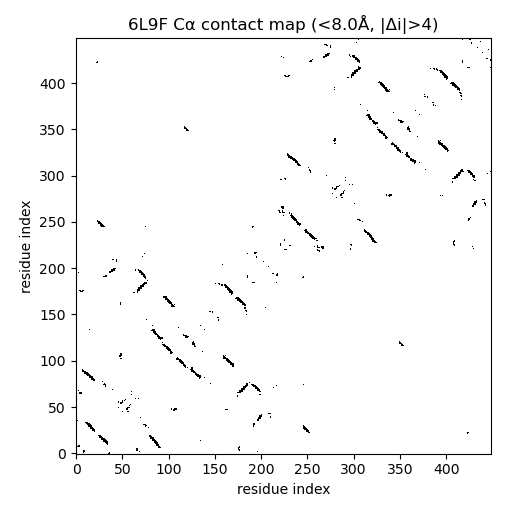 -47.133 -33.191 1.00 25.79 424 LEU A C 1
ATOM 1629 O O . LEU A 1 219 ? -1.477 -47.793 -32.872 1.00 24.71 424 LEU A O 1
ATOM 1634 N N . VAL A 1 220 ? 0.411 -47.544 -34.108 1.00 23.35 425 VAL A N 1
ATOM 1635 C CA . VAL A 1 220 ? 0.234 -48.742 -34.930 1.00 20.83 425 VAL A CA 1
ATOM 1636 C C . VAL A 1 220 ? 1.538 -49.533 -35.010 1.00 30.57 425 VAL A C 1
ATOM 1637 O O . VAL A 1 220 ? 2.621 -49.045 -34.664 1.00 30.05 425 VAL A O 1
ATOM 1641 N N . LYS A 1 221 ? 1.401 -50.770 -35.505 1.00 33.25 426 LYS A N 1
ATOM 1642 C CA . LYS A 1 221 ? 2.480 -51.737 -35.798 1.00 37.48 426 LYS A CA 1
ATOM 1643 C C . LYS A 1 221 ? 3.385 -52.044 -34.621 1.00 44.06 426 LYS A C 1
ATOM 1644 O O . LYS A 1 221 ? 4.132 -53.024 -34.655 1.00 50.00 426 LYS A O 1
ATOM 1650 N N . GLN B 2 3 ? 21.900 -41.201 -28.993 1.00 48.85 189 GLN C N 1
ATOM 1651 C CA . GLN B 2 3 ? 20.571 -40.589 -29.096 1.00 60.09 189 GLN C CA 1
ATOM 1652 C C . GLN B 2 3 ? 20.238 -40.162 -30.537 1.00 53.93 189 GLN C C 1
ATOM 1653 O O . GLN B 2 3 ? 20.845 -39.227 -31.067 1.00 46.62 189 GLN C O 1
ATOM 1655 N N . VAL B 2 4 ? 19.277 -40.837 -31.163 1.00 48.10 190 VAL C N 1
ATOM 1656 C CA . VAL B 2 4 ? 18.846 -40.512 -32.518 1.00 43.04 190 VAL C CA 1
ATOM 1657 C C . VAL B 2 4 ? 17.803 -39.401 -32.435 1.00 46.07 190 VAL C C 1
ATOM 1658 O O . VAL B 2 4 ? 16.736 -39.615 -31.823 1.00 36.83 190 VAL C O 1
ATOM 1662 N N . PRO B 2 5 ? 18.047 -38.234 -33.039 1.00 39.67 191 PRO C N 1
ATOM 1663 C CA . PRO B 2 5 ? 17.135 -37.094 -32.881 1.00 30.18 191 PRO C CA 1
ATOM 1664 C C . PRO B 2 5 ? 15.754 -37.387 -33.442 1.00 32.76 191 PRO C C 1
ATOM 1665 O O . PRO B 2 5 ? 15.599 -38.076 -34.456 1.00 31.01 191 PRO C O 1
ATOM 1669 N N . MET B 2 6 ? 14.741 -36.832 -32.772 1.00 29.74 192 MET C N 1
ATOM 1670 C CA . MET B 2 6 ? 13.360 -37.138 -33.128 1.00 25.21 192 MET C CA 1
ATOM 1671 C C . MET B 2 6 ? 13.038 -36.718 -34.553 1.00 25.64 192 MET C C 1
ATOM 1672 O O . MET B 2 6 ? 12.264 -37.395 -35.234 1.00 32.08 192 MET C O 1
ATOM 1677 N N . ARG B 2 7 ? 13.613 -35.605 -35.025 1.00 29.30 193 ARG C N 1
ATOM 1678 C CA . ARG B 2 7 ? 13.319 -35.139 -36.380 1.00 30.13 193 ARG C CA 1
ATOM 1679 C C . ARG B 2 7 ? 13.986 -36.004 -37.455 1.00 29.37 193 ARG C C 1
ATOM 1680 O O . ARG B 2 7 ? 13.602 -35.935 -38.626 1.00 25.46 193 ARG C O 1
ATOM 1688 N N . LYS B 2 8 ? 14.945 -36.841 -37.095 1.00 26.26 194 LYS C N 1
ATOM 1689 C CA . LYS B 2 8 ? 15.425 -37.820 -38.056 1.00 31.25 194 LYS C CA 1
ATOM 1690 C C . LYS B 2 8 ? 14.630 -39.121 -38.027 1.00 30.39 194 LYS C C 1
ATOM 1691 O O . LYS B 2 8 ? 14.869 -39.994 -38.865 1.00 36.63 194 LYS C O 1
ATOM 1697 N N . ARG B 2 9 ? 13.679 -39.269 -37.118 1.00 24.36 195 ARG C N 1
ATOM 1698 C CA . ARG B 2 9 ? 12.847 -40.457 -37.118 1.00 22.92 195 ARG C CA 1
ATOM 1699 C C . ARG B 2 9 ? 11.676 -40.248 -38.054 1.00 30.20 195 ARG C C 1
ATOM 1700 O O . ARG B 2 9 ? 11.305 -39.116 -38.378 1.00 29.91 195 ARG C O 1
ATOM 1708 N N . GLN B 2 10 ? 11.091 -41.358 -38.493 1.00 25.73 196 GLN C N 1
ATOM 1709 C CA . GLN B 2 10 ? 9.970 -41.284 -39.417 1.00 30.04 196 GLN C CA 1
ATOM 1710 C C . GLN B 2 10 ? 8.710 -40.980 -38.616 1.00 32.18 196 GLN C C 1
ATOM 1711 O O . GLN B 2 10 ? 8.134 -41.862 -37.968 1.00 29.98 196 GLN C O 1
ATOM 1717 N N . LEU B 2 11 ? 8.289 -39.722 -38.658 1.00 22.13 197 LEU C N 1
ATOM 1718 C CA . LEU B 2 11 ? 7.080 -39.245 -38.019 1.00 21.81 197 LEU C CA 1
ATOM 1719 C C . LEU B 2 11 ? 6.305 -38.445 -39.046 1.00 19.47 197 LEU C C 1
ATOM 1720 O O . LEU B 2 11 ? 6.904 -37.887 -39.968 1.00 25.28 197 LEU C O 1
ATOM 1725 N N . PRO B 2 12 ? 4.984 -38.388 -38.930 1.00 16.70 198 PRO C N 1
ATOM 1726 C CA . PRO B 2 12 ? 4.213 -37.533 -39.842 1.00 15.50 198 PRO C CA 1
ATOM 1727 C C . PRO B 2 12 ? 4.698 -36.096 -39.764 1.00 14.86 198 PRO C C 1
ATOM 1728 O O . PRO B 2 12 ? 5.116 -35.619 -38.711 1.00 22.86 198 PRO C O 1
ATOM 1732 N N . ALA B 2 13 ? 4.659 -35.406 -40.900 1.00 22.21 199 ALA C N 1
ATOM 1733 C CA . ALA B 2 13 ? 5.152 -34.032 -40.940 1.00 19.40 199 ALA C CA 1
ATOM 1734 C C . ALA B 2 13 ? 4.399 -33.146 -39.969 1.00 17.15 199 ALA C C 1
ATOM 1735 O O . ALA B 2 13 ? 4.968 -32.185 -39.435 1.00 19.04 199 ALA C O 1
ATOM 1737 N N . SER B 2 14 ? 3.126 -33.456 -39.727 1.00 16.91 200 SER C N 1
ATOM 1738 C CA . SER B 2 14 ? 2.337 -32.699 -38.767 1.00 17.40 200 SER C CA 1
ATOM 1739 C C . SER B 2 14 ? 3.017 -32.623 -37.403 1.00 17.14 200 SER C C 1
ATOM 1740 O O . SER B 2 14 ? 2.766 -31.675 -36.653 1.00 18.39 200 SER C O 1
ATOM 1743 N N . PHE B 2 15 ? 3.891 -33.585 -37.082 1.00 15.45 201 PHE C N 1
ATOM 1744 C CA . PHE B 2 15 ? 4.523 -33.650 -35.764 1.00 13.04 201 PHE C CA 1
ATOM 1745 C C . PHE B 2 15 ? 5.269 -32.382 -35.398 1.00 13.19 201 PHE C C 1
ATOM 1746 O O . PHE B 2 15 ? 5.491 -32.137 -34.219 1.00 14.94 201 PHE C O 1
ATOM 1754 N N . TRP B 2 16 ? 5.700 -31.587 -36.373 1.00 18.21 202 TRP C N 1
ATOM 1755 C CA . TRP B 2 16 ? 6.415 -30.354 -36.086 1.00 13.59 202 TRP C CA 1
ATOM 1756 C C . TRP B 2 16 ? 5.637 -29.130 -36.545 1.00 18.06 202 TRP C C 1
ATOM 1757 O O . TRP B 2 16 ? 6.179 -28.017 -36.525 1.00 19.76 202 TRP C O 1
ATOM 1768 N N . GLU B 2 17 ? 4.377 -29.302 -36.931 1.00 13.43 203 GLU C N 1
ATOM 1769 C CA . GLU B 2 17 ? 3.526 -28.220 -37.419 1.00 14.44 203 GLU C CA 1
ATOM 1770 C C . GLU B 2 17 ? 2.518 -27.908 -36.322 1.00 19.61 203 GLU C C 1
ATOM 1771 O O . GLU B 2 17 ? 1.475 -28.568 -36.213 1.00 16.33 203 GLU C O 1
ATOM 1777 N N . GLU B 2 18 ? 2.819 -26.895 -35.531 1.00 16.35 204 GLU C N 1
ATOM 1778 C CA . GLU B 2 18 ? 1.943 -26.556 -34.431 1.00 20.40 204 GLU C CA 1
ATOM 1779 C C . GLU B 2 18 ? 0.668 -25.916 -34.966 1.00 20.38 204 GLU C C 1
ATOM 1780 O O . GLU B 2 18 ? 0.745 -24.939 -35.706 1.00 24.47 204 GLU C O 1
ATOM 1786 N N . PRO B 2 19 ? -0.519 -26.434 -34.621 1.00 21.79 205 PRO C N 1
ATOM 1787 C CA . PRO B 2 19 ? -1.767 -25.767 -35.011 1.00 23.41 205 PRO C CA 1
ATOM 1788 C C . PRO B 2 19 ? -1.811 -24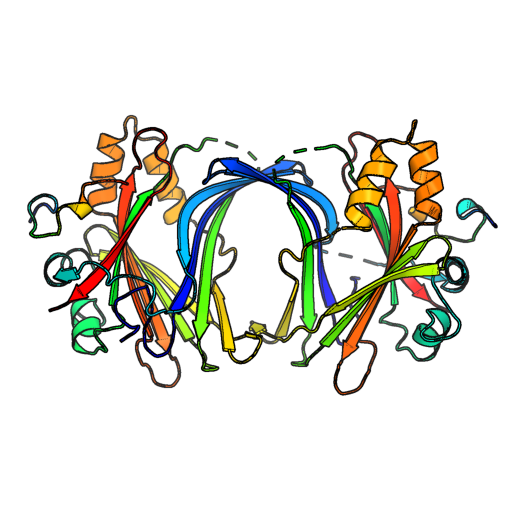.314 -34.562 1.00 21.31 205 PRO C C 1
ATOM 1789 O O . PRO B 2 19 ? -2.246 -23.516 -35.388 1.00 26.90 205 PRO C O 1
ATOM 1793 N N . SER C 1 1 ? -27.201 -33.991 19.109 1.00 49.42 206 SER B N 1
ATOM 1794 C CA . SER C 1 1 ? -26.885 -34.744 17.893 1.00 52.14 206 SER B CA 1
ATOM 1795 C C . SER C 1 1 ? -26.227 -33.859 16.847 1.00 46.64 206 SER B C 1
ATOM 1796 O O . SER C 1 1 ? -26.214 -32.620 16.991 1.00 36.13 206 SER B O 1
ATOM 1799 N N . THR C 1 2 ? -25.691 -34.497 15.787 1.00 48.68 207 THR B N 1
ATOM 1800 C CA . THR C 1 2 ? -25.013 -33.739 14.732 1.00 37.78 207 THR B CA 1
ATOM 1801 C C . THR C 1 2 ? -25.994 -32.933 13.898 1.00 29.36 207 THR B C 1
ATOM 1802 O O . THR C 1 2 ? -25.613 -31.885 13.363 1.00 34.62 207 THR B O 1
ATOM 1806 N N . MET C 1 3 ? -27.245 -33.380 13.785 1.00 28.52 208 MET B N 1
ATOM 1807 C CA . MET C 1 3 ? -28.226 -32.619 13.024 1.00 30.62 208 MET B CA 1
ATOM 1808 C C . MET C 1 3 ? -28.527 -31.292 13.704 1.00 30.03 208 MET B C 1
ATOM 1809 O O . MET C 1 3 ? -28.449 -31.161 14.929 1.00 32.91 208 MET B O 1
ATOM 1814 N N . GLY C 1 4 ? -28.847 -30.293 12.886 1.00 26.92 209 GLY B N 1
ATOM 1815 C CA . GLY C 1 4 ? -29.045 -28.946 13.368 1.00 23.84 209 GLY B CA 1
ATOM 1816 C C . GLY C 1 4 ? -27.808 -28.075 13.368 1.00 21.95 209 GLY B C 1
ATOM 1817 O O . GLY C 1 4 ? -27.923 -26.870 13.613 1.00 22.77 209 GLY B O 1
ATOM 1818 N N . ARG C 1 5 ? -26.629 -28.634 13.093 1.00 25.49 210 ARG B N 1
ATOM 1819 C CA . ARG C 1 5 ? -25.381 -27.879 13.142 1.00 22.15 210 ARG B CA 1
ATOM 1820 C C . ARG C 1 5 ? -24.824 -27.530 11.761 1.00 21.16 210 ARG B C 1
ATOM 1821 O O . ARG C 1 5 ? -23.793 -26.855 11.679 1.00 23.99 210 ARG B O 1
ATOM 1829 N N . SER C 1 6 ? -25.494 -27.923 10.684 1.00 19.99 211 SER B N 1
ATOM 1830 C CA . SER C 1 6 ? -25.031 -27.676 9.320 1.00 19.77 211 SER B CA 1
ATOM 1831 C C . SER C 1 6 ? -26.197 -27.986 8.387 1.00 18.30 211 SER B C 1
ATOM 1832 O O . SER C 1 6 ? -27.267 -28.410 8.837 1.00 16.00 211 SER B O 1
ATOM 1835 N N . ILE C 1 7 ? -25.987 -27.772 7.083 1.00 18.66 212 ILE B N 1
ATOM 1836 C CA . ILE C 1 7 ? -26.981 -28.132 6.060 1.00 22.80 212 ILE B CA 1
ATOM 1837 C C . ILE C 1 7 ? -26.881 -29.634 5.816 1.00 17.80 212 ILE B C 1
ATOM 1838 O O . ILE C 1 7 ? -26.069 -30.087 5.010 1.00 22.71 212 ILE B O 1
ATOM 1843 N N . ALA C 1 8 ? -27.733 -30.408 6.491 1.00 20.65 213 ALA B N 1
ATOM 1844 C CA . ALA C 1 8 ? -27.594 -31.859 6.594 1.00 15.17 213 ALA B CA 1
ATOM 1845 C C . ALA C 1 8 ? -28.853 -32.491 7.167 1.00 24.31 213 ALA B C 1
ATOM 1846 O O . ALA C 1 8 ? -29.398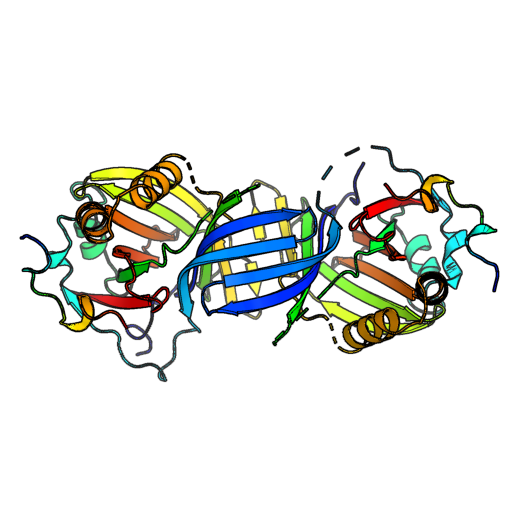 -32.000 8.160 1.00 24.28 213 ALA B O 1
ATOM 1848 N N . SER C 1 9 ? -29.338 -33.563 6.549 1.00 23.40 214 SER B N 1
ATOM 1849 C CA . SER C 1 9 ? -30.326 -34.429 7.169 1.00 19.91 214 SER B CA 1
ATOM 1850 C C . SER C 1 9 ? -29.638 -35.744 7.489 1.00 24.22 214 SER B C 1
ATOM 1851 O O . SER C 1 9 ? -28.421 -35.881 7.315 1.00 28.17 214 SER B O 1
ATOM 1854 N N . SER C 1 10 ? -30.411 -36.722 7.958 1.00 21.99 215 SER B N 1
ATOM 1855 C CA . SER C 1 10 ? -29.833 -38.038 8.220 1.00 21.29 215 SER B CA 1
ATOM 1856 C C . SER C 1 10 ? -29.155 -38.605 6.984 1.00 20.35 215 SER B C 1
ATOM 1857 O O . SER C 1 10 ? -28.139 -39.299 7.079 1.00 28.25 215 SER B O 1
ATOM 1860 N N . LYS C 1 11 ? -29.698 -38.321 5.815 1.00 23.55 216 LYS B N 1
ATOM 1861 C CA . LYS C 1 11 ? -29.361 -39.102 4.643 1.00 23.74 216 LYS B CA 1
ATOM 1862 C C . LYS C 1 11 ? -28.607 -38.327 3.578 1.00 19.03 216 LYS B C 1
ATOM 1863 O O . LYS C 1 11 ? -28.203 -38.924 2.586 1.00 25.57 216 LYS B O 1
ATOM 1869 N N . LEU C 1 12 ? -28.425 -37.020 3.740 1.00 19.19 217 LEU B N 1
ATOM 1870 C CA . LEU C 1 12 ? -27.829 -36.203 2.697 1.00 18.39 217 LEU B CA 1
ATOM 1871 C C . LEU C 1 12 ? -27.308 -34.923 3.330 1.00 18.83 217 LEU B C 1
ATOM 1872 O O . LEU C 1 12 ? -27.981 -34.338 4.184 1.00 20.38 217 LEU B O 1
ATOM 1877 N N . TRP C 1 13 ? -26.108 -34.500 2.929 1.00 15.84 218 TRP B N 1
ATOM 1878 C CA . TRP C 1 13 ? -25.614 -33.195 3.353 1.00 20.40 218 TRP B CA 1
ATOM 1879 C C . TRP C 1 13 ? -24.929 -32.489 2.194 1.00 15.37 218 TRP B C 1
ATOM 1880 O O . TRP C 1 13 ? -24.379 -33.118 1.294 1.00 16.75 218 TRP B O 1
ATOM 1891 N N . MET C 1 14 ? -24.995 -31.165 2.227 1.00 17.94 219 MET B N 1
ATOM 1892 C CA . MET C 1 14 ? -24.388 -30.318 1.218 1.00 14.87 219 MET B CA 1
ATOM 1893 C C . MET C 1 14 ? -22.924 -30.072 1.539 1.00 15.30 219 MET B C 1
ATOM 1894 O O . MET C 1 14 ? -22.581 -29.694 2.662 1.00 19.08 219 MET B O 1
ATOM 1899 N N . LEU C 1 15 ? -22.063 -30.281 0.552 1.00 20.20 220 LEU B N 1
ATOM 1900 C CA . LEU C 1 15 ? -20.644 -29.989 0.700 1.00 20.84 220 LEU B CA 1
ATOM 1901 C C . LEU C 1 15 ? -20.246 -28.659 0.070 1.00 23.28 220 LEU B C 1
ATOM 1902 O O . LEU C 1 15 ? -19.450 -27.925 0.656 1.00 27.28 220 LEU B O 1
ATOM 1907 N N . GLU C 1 16 ? -20.787 -28.334 -1.107 1.00 19.68 221 GLU B N 1
ATOM 1908 C CA . GLU C 1 16 ? -20.441 -27.132 -1.851 1.00 17.84 221 GLU B CA 1
ATOM 1909 C C . GLU C 1 16 ? -21.683 -26.568 -2.522 1.00 21.59 221 GLU B C 1
ATOM 1910 O O . GLU C 1 16 ? -22.536 -27.306 -3.024 1.00 19.89 221 GLU B O 1
ATOM 1916 N N . PHE C 1 17 ? -21.771 -25.252 -2.553 1.00 21.46 222 PHE B N 1
ATOM 1917 C CA . PHE C 1 17 ? -22.752 -24.597 -3.393 1.00 21.51 222 PHE B CA 1
ATOM 1918 C C . PHE C 1 17 ? -22.098 -23.331 -3.911 1.00 20.11 222 PHE B C 1
ATOM 1919 O O . PHE C 1 17 ? -21.433 -22.625 -3.150 1.00 20.58 222 PHE B O 1
ATOM 1927 N N . SER C 1 18 ? -22.269 -23.055 -5.198 1.00 19.39 223 SER B N 1
ATOM 1928 C CA . SER C 1 18 ? -21.671 -21.859 -5.763 1.00 18.62 223 SER B CA 1
ATOM 1929 C C . SER C 1 18 ? -22.428 -21.452 -7.021 1.00 22.00 223 SER B C 1
ATOM 1930 O O . SER C 1 18 ? -22.954 -22.299 -7.751 1.00 23.75 223 SER B O 1
ATOM 1933 N N . ALA C 1 19 ? -22.498 -20.135 -7.243 1.00 23.68 224 ALA B N 1
ATOM 1934 C CA . ALA C 1 19 ? -22.954 -19.539 -8.497 1.00 21.01 224 ALA B CA 1
ATOM 1935 C C . ALA C 1 19 ? -21.895 -18.552 -8.948 1.00 18.81 224 ALA B C 1
ATOM 1936 O O . ALA C 1 19 ? -21.339 -17.829 -8.123 1.00 17.83 224 ALA B O 1
ATOM 1938 N N . PHE C 1 20 ? -21.601 -18.531 -10.248 1.00 22.31 225 PHE B N 1
ATOM 1939 C CA . PHE C 1 20 ? -20.388 -17.857 -10.696 1.00 22.69 225 PHE B CA 1
ATOM 1940 C C . PHE C 1 20 ? -20.516 -17.326 -12.120 1.00 23.97 225 PHE B C 1
ATOM 1941 O O . PHE C 1 20 ? -21.360 -17.758 -12.912 1.00 22.03 225 PHE B O 1
ATOM 1949 N N . LEU C 1 21 ? -19.629 -16.383 -12.426 1.00 25.55 226 LEU B N 1
ATOM 1950 C CA . LEU C 1 21 ? -19.367 -15.901 -13.776 1.00 21.88 226 LEU B CA 1
ATOM 1951 C C . LEU C 1 21 ? -17.956 -16.333 -14.156 1.00 20.02 226 LEU B C 1
ATOM 1952 O O . LEU C 1 21 ? -16.993 -16.017 -13.449 1.00 20.34 226 LEU B O 1
ATOM 1957 N N . GLU C 1 22 ? -17.839 -17.076 -15.246 1.00 20.79 227 GLU B N 1
ATOM 1958 C CA . GLU C 1 22 ? -16.551 -17.471 -15.789 1.00 22.09 227 GLU B CA 1
ATOM 1959 C C . GLU C 1 22 ? -16.342 -16.695 -17.077 1.00 28.33 227 GLU B C 1
ATOM 1960 O O . GLU C 1 22 ? -17.248 -16.624 -17.917 1.00 35.57 227 GLU B O 1
ATOM 1966 N N . ARG C 1 23 ? -15.177 -16.076 -17.209 1.00 23.70 228 ARG B N 1
ATOM 1967 C CA . ARG C 1 23 ? -14.828 -15.310 -18.394 1.00 27.46 228 ARG B CA 1
ATOM 1968 C C . ARG C 1 23 ? -13.554 -15.901 -18.970 1.00 28.75 228 ARG B C 1
ATOM 1969 O O . ARG C 1 23 ? -12.556 -16.049 -18.252 1.00 27.92 228 ARG B O 1
ATOM 1971 N N . GLN C 1 24 ? -13.605 -16.265 -20.250 1.00 28.42 229 GLN B N 1
ATOM 1972 C CA . GLN C 1 24 ? -12.427 -16.688 -20.998 1.00 32.25 229 GLN B CA 1
ATOM 1973 C C . GLN C 1 24 ? -11.815 -15.476 -21.695 1.00 32.34 229 GLN B C 1
ATOM 1974 O O . GLN C 1 24 ? -12.445 -14.887 -22.579 1.00 35.72 229 GLN B O 1
ATOM 1980 N N . GLN C 1 25 ? -10.592 -15.096 -21.289 1.00 31.34 230 GLN B N 1
ATOM 1981 C CA . GLN C 1 25 ? -9.884 -13.992 -21.942 1.00 41.16 230 GLN B CA 1
ATOM 1982 C C . GLN C 1 25 ? -9.173 -14.445 -23.215 1.00 46.41 230 GLN B C 1
ATOM 1983 O O . GLN C 1 25 ? -9.133 -13.710 -24.208 1.00 54.01 230 GLN B O 1
ATOM 1989 N N . ASP C 1 26 ? -8.576 -15.627 -23.179 1.00 46.59 231 ASP B N 1
ATOM 1990 C CA . ASP C 1 26 ? -8.039 -16.314 -24.345 1.00 46.21 231 ASP B CA 1
ATOM 1991 C C . ASP C 1 26 ? -8.179 -17.800 -24.060 1.00 48.19 231 ASP B C 1
ATOM 1992 O O . ASP C 1 26 ? -8.562 -18.185 -22.945 1.00 43.00 231 ASP B O 1
ATOM 1997 N N . PRO C 1 27 ? -7.907 -18.675 -25.043 1.00 49.61 232 PRO B N 1
ATOM 1998 C CA . PRO C 1 27 ? -8.214 -20.100 -24.817 1.00 38.06 232 PRO B CA 1
ATOM 1999 C C . PRO C 1 27 ? -7.470 -20.704 -23.639 1.00 36.49 232 PRO B C 1
ATOM 2000 O O . PRO C 1 27 ? -7.898 -21.760 -23.149 1.00 41.07 232 PRO B O 1
ATOM 2004 N N . ASP C 1 28 ? -6.407 -20.055 -23.142 1.00 27.64 233 ASP B N 1
ATOM 2005 C CA . ASP C 1 28 ? -5.605 -20.572 -22.035 1.00 28.39 233 ASP B CA 1
ATOM 2006 C C . ASP C 1 28 ? -5.791 -19.817 -20.722 1.00 27.70 233 ASP B C 1
ATOM 2007 O O . ASP C 1 28 ? -5.089 -20.115 -19.745 1.00 24.67 233 ASP B O 1
ATOM 2012 N N . THR C 1 29 ? -6.696 -18.846 -20.660 1.00 31.15 234 THR B N 1
ATOM 2013 C CA . THR C 1 29 ? -6.734 -17.937 -19.520 1.00 34.13 234 THR B CA 1
ATOM 2014 C C . THR C 1 29 ? -8.178 -17.647 -19.127 1.00 35.54 234 THR B C 1
ATOM 2015 O O . THR C 1 29 ? -8.966 -17.142 -19.935 1.00 28.71 234 THR B O 1
ATOM 2019 N N . TYR C 1 30 ? -8.517 -17.988 -17.885 1.00 30.76 235 TYR B N 1
ATOM 2020 C CA . TYR C 1 30 ? -9.879 -17.914 -17.378 1.00 33.60 235 TYR B CA 1
ATOM 2021 C C . TYR C 1 30 ? -9.902 -17.164 -16.059 1.00 26.33 235 TYR B C 1
ATOM 2022 O O . TYR C 1 30 ? -9.016 -17.342 -15.216 1.00 26.60 235 TYR B O 1
ATOM 2031 N N . ASN C 1 31 ? -10.919 -16.329 -15.890 1.00 27.55 236 ASN B N 1
ATOM 2032 C CA . ASN C 1 31 ? -11.247 -15.721 -14.607 1.00 22.60 236 ASN B CA 1
ATOM 2033 C C . ASN C 1 31 ? -12.594 -16.242 -14.143 1.00 23.85 236 ASN B C 1
ATOM 2034 O O . ASN C 1 31 ? -13.522 -16.382 -14.946 1.00 24.99 236 ASN B O 1
ATOM 2039 N N . LYS C 1 32 ? -12.696 -16.514 -12.848 1.00 21.08 237 LYS B N 1
ATOM 2040 C CA . LYS C 1 32 ? -13.931 -16.961 -12.223 1.00 22.83 237 LYS B CA 1
ATOM 2041 C C . LYS C 1 32 ? -14.293 -15.999 -11.104 1.00 23.65 237 LYS B C 1
ATOM 2042 O O . LYS C 1 32 ? -13.469 -15.735 -10.219 1.00 23.33 237 LYS B O 1
ATOM 2048 N N . HIS C 1 33 ? -15.514 -15.474 -11.141 1.00 16.59 238 HIS B N 1
ATOM 2049 C CA . HIS C 1 33 ? -16.012 -14.613 -10.074 1.00 21.90 238 HIS B CA 1
ATOM 2050 C C . HIS C 1 33 ? -17.214 -15.281 -9.413 1.00 20.90 238 HIS B C 1
ATOM 2051 O O . HIS C 1 33 ? -18.187 -15.617 -10.093 1.00 22.55 238 HIS B O 1
ATOM 2058 N N . LEU C 1 34 ? -17.155 -15.459 -8.096 1.00 17.99 239 LEU B N 1
ATOM 2059 C CA . LEU C 1 34 ? -18.215 -16.152 -7.364 1.00 22.41 239 LEU B CA 1
ATO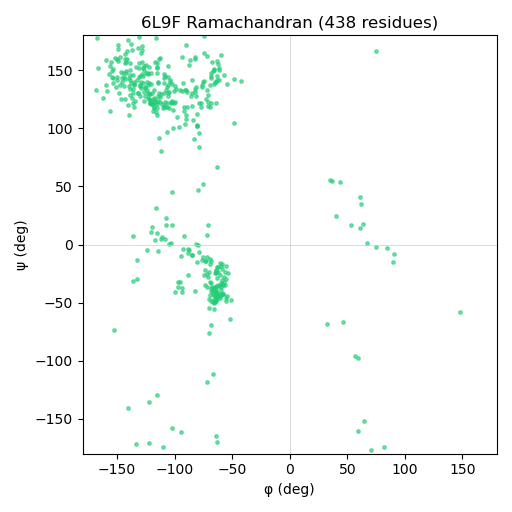M 2060 C C . LEU C 1 34 ? -19.258 -15.164 -6.850 1.00 19.89 239 LEU B C 1
ATOM 2061 O O . LEU C 1 34 ? -18.939 -14.303 -6.025 1.00 21.02 239 LEU B O 1
ATOM 2066 N N . PHE C 1 35 ? -20.504 -15.313 -7.311 1.00 15.99 240 PHE B N 1
ATOM 2067 C CA . PHE C 1 35 ? -21.613 -14.546 -6.749 1.00 20.69 240 PHE B CA 1
ATOM 2068 C C . PHE C 1 35 ? -21.871 -14.939 -5.297 1.00 18.03 240 PHE B C 1
ATOM 2069 O O . PHE C 1 35 ? -21.902 -14.083 -4.410 1.00 20.33 240 PHE B O 1
ATOM 2077 N N . VAL C 1 36 ? -22.100 -16.232 -5.045 1.00 16.68 241 VAL B N 1
ATOM 2078 C CA . VAL C 1 36 ? -22.480 -16.768 -3.738 1.00 18.40 241 VAL B CA 1
ATOM 2079 C C . VAL C 1 36 ? -21.772 -18.105 -3.580 1.00 20.36 241 VAL B C 1
ATOM 2080 O O . VAL C 1 36 ? -21.557 -18.822 -4.560 1.00 22.22 241 VAL B O 1
ATOM 2084 N N . HIS C 1 37 ? -21.403 -18.452 -2.348 1.00 20.13 242 HIS B N 1
ATOM 2085 C CA . HIS C 1 37 ? -20.669 -19.699 -2.182 1.00 19.35 242 HIS B CA 1
ATOM 2086 C C . HIS C 1 37 ? -20.772 -20.228 -0.757 1.00 21.82 242 HIS B C 1
ATOM 2087 O O . HIS C 1 37 ? -20.529 -19.496 0.199 1.00 27.30 242 HIS B O 1
ATOM 2094 N N . ILE C 1 38 ? -21.089 -21.516 -0.627 1.00 24.20 243 ILE B N 1
ATOM 2095 C CA . ILE C 1 38 ? -21.129 -22.216 0.650 1.00 19.84 243 ILE B CA 1
ATOM 2096 C C . ILE C 1 38 ? -20.185 -23.406 0.584 1.00 19.71 243 ILE B C 1
ATOM 2097 O O . ILE C 1 38 ? -20.185 -24.149 -0.399 1.00 23.20 243 ILE B O 1
ATOM 2102 N N . SER C 1 39 ? -19.417 -23.617 1.646 1.00 21.76 244 SER B N 1
ATOM 2103 C CA . SER C 1 39 ? -18.578 -24.802 1.784 1.00 22.97 244 SER B CA 1
ATOM 2104 C C . SER C 1 39 ? -18.833 -25.449 3.145 1.00 23.52 244 SER B C 1
ATOM 2105 O O . SER C 1 39 ? -18.891 -24.752 4.161 1.00 26.49 244 SER B O 1
ATOM 2108 N N . GLN C 1 40 ? -18.994 -26.774 3.174 1.00 19.64 245 GLN B N 1
ATOM 2109 C CA . GLN C 1 40 ? -19.167 -27.490 4.433 1.00 17.77 245 GLN B CA 1
ATOM 2110 C C . GLN C 1 40 ? -18.379 -28.785 4.418 1.00 26.24 245 GLN B C 1
ATOM 2111 O O . GLN C 1 40 ? -18.259 -29.448 3.382 1.00 29.48 245 GLN B O 1
ATOM 2117 N N . SER C 1 41 ? -17.868 -29.146 5.589 1.00 23.31 246 SER B N 1
ATOM 2118 C CA . SER C 1 41 ? -17.420 -30.497 5.875 1.00 22.86 246 SER B CA 1
ATOM 2119 C C . SER C 1 41 ? -18.589 -31.313 6.447 1.00 25.44 246 SER B C 1
ATOM 2120 O O . SER C 1 41 ? -19.666 -30.783 6.732 1.00 27.00 246 SER B O 1
ATOM 2123 N N . SER C 1 42 ? -18.381 -32.626 6.603 1.00 35.26 247 SER B N 1
ATOM 2124 C CA . SER C 1 42 ? -19.468 -33.497 7.061 1.00 31.55 247 SER B CA 1
ATOM 2125 C C . SER C 1 42 ? -19.920 -33.119 8.477 1.00 30.22 247 SER B C 1
ATOM 2126 O O . SER C 1 42 ? -19.183 -32.470 9.230 1.00 29.43 247 SER B O 1
ATOM 2129 N N . PRO C 1 43 ? -21.145 -33.496 8.848 1.00 24.65 248 PRO B N 1
ATOM 2130 C CA . PRO C 1 43 ? -21.663 -33.140 10.173 1.00 30.77 248 PRO B CA 1
ATOM 2131 C C . PRO C 1 43 ? -20.737 -33.577 11.305 1.00 34.93 248 PRO B C 1
ATOM 2132 O O . PRO C 1 43 ? -20.189 -34.679 11.300 1.00 33.69 248 PRO B O 1
ATOM 2136 N N . SER C 1 44 ? -20.577 -32.694 12.287 1.00 37.63 249 SER B N 1
ATOM 2137 C CA . SER C 1 44 ? -19.620 -32.879 13.367 1.00 34.47 249 SER B CA 1
ATOM 2138 C C . SER C 1 44 ? -20.212 -32.310 14.643 1.00 30.34 249 SER B C 1
ATOM 2139 O O . SER C 1 44 ? -20.954 -31.328 14.607 1.00 29.81 249 SER B O 1
ATOM 2142 N N . TYR C 1 45 ? -19.871 -32.922 15.775 1.00 29.67 250 TYR B N 1
ATOM 2143 C CA . TYR C 1 45 ? -20.194 -32.290 17.050 1.00 30.62 250 TYR B CA 1
ATOM 2144 C C . TYR C 1 45 ? -19.366 -31.033 17.304 1.00 30.56 250 TYR B C 1
ATOM 2145 O O . TYR C 1 45 ? -19.706 -30.248 18.197 1.00 31.96 250 TYR B O 1
ATOM 2154 N N . SER C 1 46 ? -18.317 -30.805 16.523 1.00 26.48 251 SER B N 1
ATOM 2155 C CA . SER C 1 46 ? -17.432 -29.674 16.737 1.00 29.34 251 SER B CA 1
ATOM 2156 C C . SER C 1 46 ? -17.986 -28.369 16.189 1.00 30.41 251 SER B C 1
ATOM 2157 O O . SER C 1 46 ? -17.327 -27.329 16.329 1.00 28.22 251 SER B O 1
ATOM 2160 N N . ASP C 1 47 ? -19.170 -28.391 15.584 1.00 30.20 252 ASP B N 1
ATOM 2161 C CA . ASP C 1 47 ? -19.824 -27.179 15.107 1.00 27.86 252 ASP B CA 1
ATOM 2162 C C . ASP C 1 47 ? -20.977 -26.801 16.023 1.00 25.76 252 ASP B C 1
ATOM 2163 O O . ASP C 1 47 ? -21.679 -27.679 16.534 1.00 29.86 252 ASP B O 1
ATOM 2168 N N . PRO C 1 48 ? -21.197 -25.509 16.217 1.00 27.21 253 PRO B N 1
ATOM 2169 C CA . PRO C 1 48 ? -22.344 -25.059 17.018 1.00 22.57 253 PRO B CA 1
ATOM 2170 C C . PRO C 1 48 ? -23.664 -25.270 16.282 1.00 23.81 253 PRO B C 1
ATOM 2171 O O . PRO C 1 48 ? -23.707 -25.428 15.063 1.00 25.11 253 PRO B O 1
ATOM 2175 N N . TYR C 1 49 ? -24.763 -25.239 17.036 1.00 22.59 254 TYR B N 1
ATOM 2176 C CA . TYR C 1 49 ? -26.079 -25.281 16.409 1.00 22.79 254 TYR B CA 1
ATOM 2177 C C . TYR C 1 49 ? -26.326 -24.033 15.565 1.00 22.02 254 TYR B C 1
ATOM 2178 O O . TYR C 1 49 ? -25.959 -22.920 15.945 1.00 23.05 254 TYR B O 1
ATOM 2187 N N . LEU C 1 50 ? -26.939 -24.235 14.401 1.00 20.01 255 LEU B N 1
ATOM 2188 C CA . LEU C 1 50 ? -27.464 -23.145 13.592 1.00 15.33 255 LEU B CA 1
ATOM 2189 C C . LEU C 1 50 ? -28.551 -22.384 14.354 1.00 22.49 255 LEU B C 1
ATOM 2190 O O . LEU C 1 50 ? -29.270 -22.948 15.190 1.00 24.10 255 LEU B O 1
ATOM 2195 N N . GLU C 1 51 ? -28.675 -21.091 14.053 1.00 18.82 256 GLU B N 1
ATOM 2196 C CA . GLU C 1 51 ? -29.824 -20.330 14.514 1.00 20.08 256 GLU B CA 1
ATOM 2197 C C . GLU C 1 51 ? -31.085 -20.825 13.814 1.00 19.29 256 GLU B C 1
ATOM 2198 O O . GLU C 1 51 ? -31.035 -21.392 12.725 1.00 19.94 256 GLU B O 1
ATOM 2204 N N . THR C 1 52 ? -32.229 -20.577 14.443 1.00 18.81 257 THR B N 1
ATOM 2205 C CA . THR C 1 52 ? -33.513 -21.028 13.941 1.00 15.85 257 THR B CA 1
ATOM 2206 C C . THR C 1 52 ? -34.301 -19.859 13.359 1.00 18.19 257 THR B C 1
ATOM 2207 O O . THR C 1 52 ? -34.088 -18.702 13.711 1.00 23.74 257 THR B O 1
ATOM 2211 N N . VAL C 1 53 ? -35.188 -20.168 12.419 1.00 18.25 258 VAL B N 1
ATOM 2212 C CA . VAL C 1 53 ? -36.125 -19.200 11.861 1.00 18.18 258 VAL B CA 1
ATOM 2213 C C . VAL C 1 53 ? -37.483 -19.877 11.799 1.00 21.06 258 VAL B C 1
ATOM 2214 O O . VAL C 1 53 ? -37.572 -21.072 11.508 1.00 22.60 258 VAL B O 1
ATOM 2218 N N . ASP C 1 54 ? -38.535 -19.133 12.120 1.00 22.89 259 ASP B N 1
ATOM 2219 C CA . ASP C 1 54 ? -39.885 -19.678 12.118 1.00 27.96 259 ASP B CA 1
ATOM 2220 C C . ASP C 1 54 ? -40.378 -19.694 10.686 1.00 24.82 259 ASP B C 1
ATOM 2221 O O . ASP C 1 54 ? -40.639 -18.636 10.114 1.00 28.42 259 ASP B O 1
ATOM 2226 N N . ILE C 1 55 ? -40.554 -20.899 10.135 1.00 27.63 260 ILE B N 1
ATOM 2227 C CA . ILE C 1 55 ? -40.892 -21.065 8.726 1.00 24.99 260 ILE B CA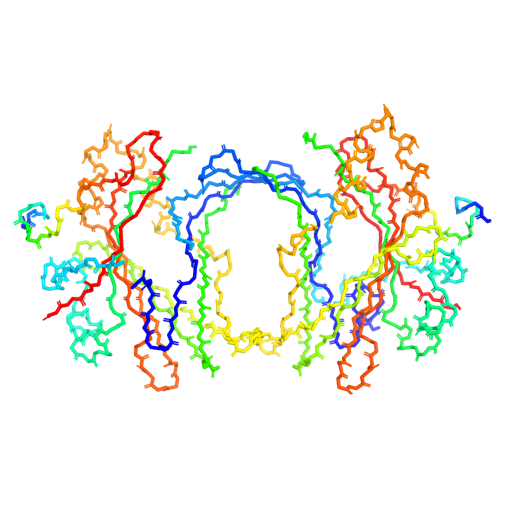 1
ATOM 2228 C C . ILE C 1 55 ? -42.148 -20.283 8.370 1.00 27.70 260 ILE B C 1
ATOM 2229 O O . ILE C 1 55 ? -42.286 -19.791 7.243 1.00 27.67 260 ILE B O 1
ATOM 2234 N N . ARG C 1 56 ? -43.052 -20.100 9.336 1.00 32.89 261 ARG B N 1
ATOM 2235 C CA . ARG C 1 56 ? -44.259 -19.322 9.092 1.00 31.57 261 ARG B CA 1
ATOM 2236 C C . ARG C 1 56 ? -43.949 -17.895 8.671 1.00 32.73 261 ARG B C 1
ATOM 2237 O O . ARG C 1 56 ? -44.813 -17.242 8.080 1.00 36.63 261 ARG B O 1
ATOM 2245 N N . GLN C 1 57 ? -42.731 -17.410 8.925 1.00 29.77 262 GLN B N 1
ATOM 2246 C CA . GLN C 1 57 ? -42.305 -16.085 8.492 1.00 32.70 262 GLN B CA 1
ATOM 2247 C C . GLN C 1 57 ? -41.852 -16.029 7.034 1.00 39.49 262 GLN B C 1
ATOM 2248 O O . GLN C 1 57 ? -41.437 -14.952 6.582 1.00 37.17 262 GLN B O 1
ATOM 2254 N N . ILE C 1 58 ? -41.887 -17.140 6.291 1.00 29.94 263 ILE B N 1
ATOM 2255 C CA . ILE C 1 58 ? -41.455 -17.104 4.895 1.00 32.37 263 ILE B CA 1
ATOM 2256 C C . ILE C 1 58 ? -42.422 -17.886 4.011 1.00 30.58 263 ILE B C 1
ATOM 2257 O O . ILE C 1 58 ? -42.163 -18.089 2.821 1.00 34.10 263 ILE B O 1
ATOM 2262 N N . TYR C 1 59 ? -43.539 -18.332 4.586 1.00 34.79 264 TYR B N 1
ATOM 2263 C CA . TYR C 1 59 ? -44.496 -19.144 3.839 1.00 28.99 264 TYR B CA 1
ATOM 2264 C C . TYR C 1 59 ? -45.034 -18.408 2.622 1.00 35.93 264 TYR B C 1
ATOM 2265 O O . TYR C 1 59 ? -45.317 -19.033 1.596 1.00 40.94 264 TYR B O 1
ATOM 2274 N N . ASP C 1 60 ? -45.177 -17.087 2.711 1.00 36.05 265 ASP B N 1
ATOM 2275 C CA . ASP C 1 60 ? -45.779 -16.294 1.646 1.00 37.14 265 ASP B CA 1
ATOM 2276 C C . ASP C 1 60 ? -44.787 -15.892 0.564 1.00 38.04 265 ASP B C 1
ATOM 2277 O O . ASP C 1 60 ? -45.200 -15.341 -0.466 1.00 32.76 265 ASP B O 1
ATOM 2282 N N . LYS C 1 61 ? -43.497 -16.133 0.778 1.00 36.77 266 LYS B N 1
ATOM 2283 C CA . LYS C 1 61 ? -42.470 -15.858 -0.213 1.00 30.71 266 LYS B CA 1
ATOM 2284 C C . LYS C 1 61 ? -42.186 -17.059 -1.102 1.00 32.36 266 LYS B C 1
ATOM 2285 O O . LYS C 1 61 ? -41.241 -17.025 -1.898 1.00 25.18 266 LYS B O 1
ATOM 2291 N N . PHE C 1 62 ? -42.974 -18.118 -0.978 1.00 29.26 267 PHE B N 1
ATOM 2292 C CA . PHE C 1 62 ? -42.752 -19.339 -1.723 1.00 32.52 267 PHE B CA 1
ATOM 2293 C C . PHE C 1 62 ? -44.104 -19.900 -2.119 1.00 37.68 267 PHE B C 1
ATOM 2294 O O . PHE C 1 62 ? -45.103 -19.675 -1.419 1.00 38.41 267 PHE B O 1
ATOM 2302 N N . PRO C 1 63 ? -44.182 -20.597 -3.250 1.00 41.38 268 PRO B N 1
ATOM 2303 C CA . PRO C 1 63 ? -45.485 -21.078 -3.717 1.00 43.48 268 PRO B CA 1
ATOM 2304 C C . PRO C 1 63 ? -46.065 -22.054 -2.712 1.00 42.83 268 PRO B C 1
ATOM 2305 O O . PRO C 1 63 ? -45.346 -22.837 -2.090 1.00 46.65 268 PRO B O 1
ATOM 2309 N N . GLU C 1 64 ? -47.373 -21.964 -2.519 1.00 43.42 269 GLU B N 1
ATOM 2310 C CA . GLU C 1 64 ? -48.039 -22.855 -1.586 1.00 44.72 269 GLU B CA 1
ATOM 2311 C C . GLU C 1 64 ? -49.005 -23.760 -2.340 1.00 51.06 269 GLU B C 1
ATOM 2312 O O . GLU C 1 64 ? -48.613 -24.388 -3.332 1.00 58.30 269 GLU B O 1
ATOM 2318 N N . LYS C 1 65 ? -50.253 -23.846 -1.884 1.00 55.91 270 LYS B N 1
ATOM 2319 C CA . LYS C 1 65 ? -51.260 -24.666 -2.555 1.00 63.71 270 LYS B CA 1
ATOM 2320 C C . LYS C 1 65 ? -50.841 -26.134 -2.625 1.00 59.33 270 LYS B C 1
ATOM 2321 O O . LYS C 1 65 ? -51.014 -26.876 -1.654 1.00 69.08 270 LYS B O 1
ATOM 2323 N N . LYS C 1 66 ? -50.283 -26.555 -3.763 1.00 57.82 271 LYS B N 1
ATOM 2324 C CA . LYS C 1 66 ? -49.982 -27.961 -4.017 1.00 52.88 271 LYS B CA 1
ATOM 2325 C C . LYS C 1 66 ? -48.811 -28.468 -3.184 1.00 61.48 271 LYS B C 1
ATOM 2326 O O . LYS C 1 66 ? -48.876 -28.486 -1.949 1.00 64.95 271 LYS B O 1
ATOM 2328 N N . GLY C 1 67 ? -47.739 -28.893 -3.851 1.00 62.94 272 GLY B N 1
ATOM 2329 C CA . GLY C 1 67 ? -46.517 -29.273 -3.164 1.00 51.38 272 GLY B CA 1
ATOM 2330 C C . GLY C 1 67 ? -45.709 -28.051 -2.778 1.00 52.06 272 GLY B C 1
ATOM 2331 O O . GLY C 1 67 ? -44.502 -27.978 -3.027 1.00 52.64 272 GLY B O 1
ATOM 2332 N N . GLY C 1 68 ? -46.390 -27.066 -2.192 1.00 50.52 273 GLY B N 1
ATOM 2333 C CA . GLY C 1 68 ? -45.750 -25.864 -1.727 1.00 42.86 273 GLY B CA 1
ATOM 2334 C C . GLY C 1 68 ? -44.957 -26.095 -0.459 1.00 43.71 273 GLY B C 1
ATOM 2335 O O . GLY C 1 68 ? -44.909 -27.192 0.106 1.00 36.19 273 GLY B O 1
ATOM 2336 N N . LEU C 1 69 ? -44.332 -25.013 0.004 1.00 37.34 274 LEU B N 1
ATOM 2337 C CA . LEU C 1 69 ? -43.391 -25.126 1.110 1.00 34.77 274 LEU B CA 1
ATOM 2338 C C . LEU C 1 69 ? -44.084 -25.578 2.395 1.00 38.58 274 LEU B C 1
ATOM 2339 O O . LEU C 1 69 ? -43.509 -26.340 3.183 1.00 36.73 274 LEU B O 1
ATOM 2344 N N . LYS C 1 70 ? -45.323 -25.136 2.622 1.00 35.53 275 LYS B N 1
ATOM 2345 C CA . LYS C 1 70 ? -46.013 -25.538 3.844 1.00 34.39 275 LYS B CA 1
ATOM 2346 C C . LYS C 1 70 ? -46.369 -27.023 3.824 1.00 36.52 275 LYS B C 1
ATOM 2347 O O . LYS C 1 70 ? -46.205 -27.718 4.834 1.00 35.37 275 LYS B O 1
ATOM 2353 N N . GLU C 1 71 ? -46.870 -27.531 2.695 1.00 36.20 276 GLU B N 1
ATOM 2354 C CA . GLU C 1 71 ? -47.156 -28.959 2.629 1.00 34.56 276 GLU B CA 1
ATOM 2355 C C . GLU C 1 71 ? -45.878 -29.770 2.803 1.00 35.47 276 GLU B C 1
ATOM 2356 O O . GLU C 1 71 ? -45.851 -30.746 3.566 1.00 33.75 276 GLU B O 1
ATOM 2358 N N . LEU C 1 72 ? -44.798 -29.357 2.134 1.00 29.99 277 LEU B N 1
ATOM 2359 C CA . LEU C 1 72 ? -43.540 -30.084 2.247 1.00 23.94 277 LEU B CA 1
ATOM 2360 C C . LEU C 1 72 ? -43.035 -30.107 3.682 1.00 28.98 277 LEU B C 1
ATOM 2361 O O . LEU C 1 72 ? -42.561 -31.142 4.165 1.00 30.63 277 LEU B O 1
ATOM 2366 N N . PHE C 1 73 ? -43.119 -28.979 4.386 1.00 28.60 278 PHE B N 1
ATOM 2367 C CA . PHE C 1 73 ? -42.636 -28.968 5.757 1.00 24.82 278 PHE B CA 1
ATOM 2368 C C . PHE C 1 73 ? -43.477 -29.883 6.636 1.00 25.58 278 PHE B C 1
ATOM 2369 O O . PHE C 1 73 ? -42.933 -30.703 7.380 1.00 25.79 278 PHE B O 1
ATOM 2377 N N . GLU C 1 74 ? -44.809 -29.763 6.558 1.00 29.86 279 GLU B N 1
ATOM 2378 C CA . GLU C 1 74 ? -45.677 -30.605 7.383 1.00 32.47 279 GLU B CA 1
ATOM 2379 C C . GLU C 1 74 ? -45.410 -32.085 7.142 1.00 28.85 279 GLU B C 1
ATOM 2380 O O . GLU C 1 74 ? -45.547 -32.904 8.057 1.00 28.70 279 GLU B O 1
ATOM 2386 N N . ARG C 1 75 ? -45.025 -32.440 5.918 1.00 27.83 280 ARG B N 1
ATOM 2387 C CA . ARG C 1 75 ? -44.746 -33.828 5.588 1.00 21.26 280 ARG B CA 1
ATOM 2388 C C . ARG C 1 75 ? -43.451 -34.292 6.243 1.00 26.14 280 ARG B C 1
ATOM 2389 O O . ARG C 1 75 ? -43.352 -35.443 6.684 1.00 28.60 280 ARG B O 1
ATOM 2397 N N . GLY C 1 76 ? -42.450 -33.409 6.326 1.00 27.55 281 GLY B N 1
ATOM 2398 C CA . GLY C 1 76 ? -41.205 -33.706 7.002 1.00 18.55 281 GLY B CA 1
ATOM 2399 C C . GLY C 1 76 ? -40.211 -34.495 6.166 1.00 21.67 281 GLY B C 1
ATOM 2400 O O . GLY C 1 76 ? -40.427 -34.775 4.979 1.00 20.94 281 GLY B O 1
ATOM 2401 N N . PRO C 1 77 ? -39.099 -34.900 6.788 1.00 19.89 282 PRO B N 1
ATOM 2402 C CA . PRO C 1 77 ? -38.821 -34.651 8.203 1.00 19.27 282 PRO B CA 1
ATOM 2403 C C . PRO C 1 77 ? -38.267 -33.235 8.407 1.00 27.98 282 PRO B C 1
ATOM 2404 O O . PRO C 1 77 ? -37.413 -32.774 7.638 1.00 29.11 282 PRO B O 1
ATOM 2408 N N . SER C 1 78 ? -38.777 -32.547 9.432 1.00 31.56 283 SER B N 1
ATOM 2409 C CA . SER C 1 78 ? -38.517 -31.118 9.598 1.00 32.42 283 SER B CA 1
ATOM 2410 C C . SER C 1 78 ? -37.034 -30.807 9.816 1.00 29.81 283 SER B C 1
ATOM 2411 O O . SER C 1 78 ? -36.621 -29.662 9.609 1.00 27.88 283 SER B O 1
ATOM 2414 N N . ASN C 1 79 ? -36.227 -31.794 10.217 1.00 19.56 284 ASN B N 1
ATOM 2415 C CA . ASN C 1 79 ? -34.788 -31.653 10.316 1.00 20.19 284 ASN B CA 1
ATOM 2416 C C . ASN C 1 79 ? -34.076 -31.595 8.922 1.00 28.48 284 ASN B C 1
ATOM 2417 O O . ASN C 1 79 ? -32.838 -31.646 8.852 1.00 26.31 284 ASN B O 1
ATOM 2422 N N . ALA C 1 80 ? -34.791 -31.510 7.799 1.00 25.77 285 ALA B N 1
ATOM 2423 C CA . ALA C 1 80 ? -34.169 -31.391 6.488 1.00 21.38 285 ALA B CA 1
ATOM 2424 C C . ALA C 1 80 ? -34.411 -30.038 5.843 1.00 20.01 285 ALA B C 1
ATOM 2425 O O . ALA C 1 80 ? -34.031 -29.848 4.687 1.00 21.22 285 ALA B O 1
ATOM 2427 N N . PHE C 1 81 ? -35.041 -29.102 6.543 1.00 16.40 286 PHE B N 1
ATOM 2428 C CA . PHE C 1 81 ? -35.420 -27.819 5.970 1.00 17.30 286 PHE B CA 1
ATOM 2429 C C . PHE C 1 81 ? -34.512 -26.715 6.495 1.00 18.03 286 PHE B C 1
ATOM 2430 O O . PHE C 1 81 ? -34.231 -26.649 7.693 1.00 18.16 286 PHE B O 1
ATOM 2438 N N . PHE C 1 82 ? -34.052 -25.849 5.595 1.00 15.51 287 PHE B N 1
ATOM 2439 C CA . PHE C 1 82 ? -33.148 -24.775 5.969 1.00 15.99 287 PHE B CA 1
ATOM 2440 C C . PHE C 1 82 ? -33.480 -23.536 5.159 1.00 19.52 287 PHE B C 1
ATOM 2441 O O . PHE C 1 82 ? -34.062 -23.612 4.070 1.00 15.50 287 PHE B O 1
ATOM 2449 N N . LEU C 1 83 ? -33.096 -22.386 5.711 1.00 16.79 288 LEU B N 1
ATOM 2450 C CA . LEU C 1 83 ? -33.175 -21.107 5.015 1.00 17.77 288 LEU B CA 1
ATOM 2451 C C . LEU C 1 83 ? -31.770 -20.538 4.958 1.00 18.93 288 LEU B C 1
ATOM 2452 O O . LEU C 1 83 ? -31.123 -20.367 6.000 1.00 14.32 288 LEU B O 1
ATOM 2457 N N . VAL C 1 84 ? -31.292 -20.281 3.741 1.00 14.69 289 VAL B N 1
ATOM 2458 C CA . VAL C 1 84 ? -30.011 -19.627 3.529 1.00 14.95 289 VAL B CA 1
ATOM 2459 C C . VAL C 1 84 ? -30.268 -18.192 3.082 1.00 16.64 289 VAL B C 1
ATOM 2460 O O . VAL C 1 84 ? -31.054 -17.943 2.157 1.00 15.70 289 VAL B O 1
ATOM 2464 N N . LYS C 1 85 ? -29.634 -17.252 3.767 1.00 16.16 290 LYS B N 1
ATOM 2465 C CA . LYS C 1 85 ? -29.679 -15.839 3.428 1.00 13.24 290 LYS B CA 1
ATOM 2466 C C . LYS C 1 85 ? -28.327 -15.489 2.829 1.00 12.91 290 LYS B C 1
ATOM 2467 O O . LYS C 1 85 ? -27.295 -15.633 3.490 1.00 16.48 290 LYS B O 1
ATOM 2473 N N . PHE C 1 86 ? -28.333 -15.057 1.584 1.00 11.13 291 PHE B N 1
ATOM 2474 C CA . PHE C 1 86 ? -27.117 -14.726 0.862 1.00 15.23 291 PHE B CA 1
ATOM 2475 C C . PHE C 1 86 ? -26.956 -13.218 0.741 1.00 15.96 291 PHE B C 1
ATOM 2476 O O . PHE C 1 86 ? -27.910 -12.516 0.400 1.00 20.23 291 PHE B O 1
ATOM 2484 N N . TRP C 1 87 ? -25.735 -12.732 0.956 1.00 13.55 292 TRP B N 1
ATOM 2485 C CA . TRP C 1 87 ? -25.316 -11.415 0.462 1.00 13.92 292 TRP B CA 1
ATOM 2486 C C . TRP C 1 87 ? -24.469 -11.615 -0.798 1.00 15.54 292 TRP B C 1
ATOM 2487 O O . TRP C 1 87 ? -23.276 -11.921 -0.718 1.00 15.99 292 TRP B O 1
ATOM 2498 N N . ALA C 1 88 ? -25.079 -11.432 -1.964 1.00 13.69 293 ALA B N 1
ATOM 2499 C CA . ALA C 1 88 ? -24.412 -11.753 -3.219 1.00 16.62 293 ALA B CA 1
ATOM 2500 C C . ALA C 1 88 ? -23.386 -10.689 -3.586 1.00 19.94 293 ALA B C 1
ATOM 2501 O O . ALA C 1 88 ? -23.632 -9.489 -3.440 1.00 22.05 293 ALA B O 1
ATOM 2503 N N . ASP C 1 89 ? -22.220 -11.146 -4.045 1.00 21.54 294 ASP B N 1
ATOM 2504 C CA . ASP C 1 89 ? -21.187 -10.278 -4.605 1.00 19.35 294 ASP B CA 1
ATOM 2505 C C . ASP C 1 89 ? -21.512 -10.026 -6.078 1.00 27.74 294 ASP B C 1
ATOM 2506 O O . ASP C 1 89 ? -21.374 -10.920 -6.919 1.00 26.46 294 ASP B O 1
ATOM 2511 N N . LEU C 1 90 ? -21.955 -8.810 -6.387 1.00 32.32 295 LEU B N 1
ATOM 2512 C CA . LEU C 1 90 ? -22.335 -8.419 -7.736 1.00 28.64 295 LEU B CA 1
ATOM 2513 C C . LEU C 1 90 ? -21.277 -7.566 -8.419 1.00 33.73 295 LEU B C 1
ATOM 2514 O O . LEU C 1 90 ? -21.469 -7.159 -9.569 1.00 34.91 295 LEU B O 1
ATOM 2519 N N . ASN C 1 91 ? -20.164 -7.307 -7.739 1.00 35.31 296 ASN B N 1
ATOM 2520 C CA . ASN C 1 91 ? -19.045 -6.530 -8.251 1.00 40.03 296 ASN B CA 1
ATOM 2521 C C . ASN C 1 91 ? -18.386 -7.197 -9.456 1.00 38.45 296 ASN B C 1
ATOM 2522 O O . ASN C 1 91 ? -17.230 -7.623 -9.372 1.00 36.58 296 ASN B O 1
ATOM 2527 N N . THR C 1 92 ? -19.098 -7.294 -10.576 1.00 43.44 297 THR B N 1
ATOM 2528 C CA . THR C 1 92 ? -18.561 -7.906 -11.786 1.00 50.06 297 THR B CA 1
ATOM 2529 C C . THR C 1 92 ? -18.132 -6.826 -12.792 1.00 60.71 297 THR B C 1
ATOM 2530 O O . THR C 1 92 ? -17.848 -5.676 -12.424 1.00 59.13 297 THR B O 1
ATOM 2534 N N . ASN C 1 93 ? -18.062 -7.203 -14.064 1.00 65.18 298 ASN B N 1
ATOM 2535 C CA . ASN C 1 93 ? -17.971 -6.266 -15.174 1.00 59.37 298 ASN B CA 1
ATOM 2536 C C . ASN C 1 93 ? -18.596 -6.961 -16.382 1.00 72.16 298 ASN B C 1
ATOM 2537 O O . ASN C 1 93 ? -19.393 -7.902 -16.221 1.00 61.85 298 ASN B O 1
ATOM 2539 N N . SER C 1 99 ? -17.787 -15.014 -24.665 1.00 44.13 304 SER B N 1
ATOM 2540 C CA . SER C 1 99 ? -16.654 -15.398 -23.827 1.00 42.80 304 SER B CA 1
ATOM 2541 C C . SER C 1 99 ? -16.963 -15.292 -22.329 1.00 42.20 304 SER B C 1
ATOM 2542 O O . SER C 1 99 ? -16.052 -15.127 -21.526 1.00 39.94 304 SER B O 1
ATOM 2545 N N . ALA C 1 100 ? -18.238 -15.377 -21.948 1.00 39.15 305 ALA B N 1
ATOM 2546 C CA . ALA C 1 100 ? -18.627 -15.214 -20.551 1.00 38.35 305 ALA B CA 1
ATOM 2547 C C . ALA C 1 100 ? -19.762 -16.176 -20.224 1.00 43.45 305 ALA B C 1
ATOM 2548 O O . ALA C 1 100 ? -20.812 -16.162 -20.875 1.00 42.92 305 ALA B O 1
ATOM 2550 N N . PHE C 1 101 ? -19.552 -16.985 -19.192 1.00 42.11 306 PHE B N 1
ATOM 2551 C CA . PHE C 1 101 ? -20.403 -18.116 -18.847 1.00 41.28 306 PHE B CA 1
ATOM 2552 C C . PHE C 1 101 ? -20.914 -17.890 -17.426 1.00 36.00 306 PHE B C 1
ATOM 2553 O O . PHE C 1 101 ? -20.114 -17.657 -16.513 1.00 31.22 306 PHE B O 1
ATOM 2561 N N . TYR C 1 102 ? -22.239 -17.898 -17.252 1.00 33.12 307 TYR B N 1
ATOM 2562 C CA . TYR C 1 102 ? -22.867 -18.005 -15.935 1.00 32.94 307 TYR B CA 1
ATOM 2563 C C . TYR C 1 102 ? -23.215 -19.458 -15.627 1.00 36.14 307 TYR B C 1
ATOM 2564 O O . TYR C 1 102 ? -23.843 -20.135 -16.450 1.00 36.43 307 TYR B O 1
ATOM 2573 N N . GLY C 1 103 ? -22.864 -19.919 -14.422 1.00 35.09 308 GLY B N 1
ATOM 2574 C CA . GLY C 1 103 ? -23.182 -21.279 -14.028 1.00 36.08 308 GLY B CA 1
ATOM 2575 C C . GLY C 1 103 ? -23.424 -21.429 -12.541 1.00 34.69 308 GLY B C 1
ATOM 2576 O O . GLY C 1 103 ? -23.149 -20.526 -11.746 1.00 29.96 308 GLY B O 1
ATOM 2577 N N . VAL C 1 104 ? -23.956 -22.600 -12.171 1.00 37.94 309 VAL B N 1
ATOM 2578 C CA . VAL C 1 104 ? -24.090 -22.996 -10.774 1.00 28.75 309 VAL B CA 1
ATOM 2579 C C . VAL C 1 104 ? -23.551 -24.410 -10.580 1.00 32.62 309 VAL B C 1
ATOM 2580 O O . VAL C 1 104 ? -23.477 -25.217 -11.508 1.00 36.41 309 VAL B O 1
ATOM 2584 N N . SER C 1 105 ? -23.164 -24.690 -9.340 1.00 31.86 310 SER B N 1
ATOM 2585 C CA . SER C 1 105 ? -22.563 -25.949 -8.942 1.00 26.92 310 SER B CA 1
ATOM 2586 C C . SER C 1 105 ? -23.044 -26.290 -7.548 1.00 30.37 310 SER B C 1
ATOM 2587 O O . SER C 1 105 ? -23.204 -25.407 -6.700 1.00 27.90 310 SER B O 1
ATOM 2590 N N . SER C 1 106 ? -23.250 -27.577 -7.306 1.00 28.48 311 SER B N 1
ATOM 2591 C CA . SER C 1 106 ? -23.515 -28.008 -5.945 1.00 25.93 311 SER B CA 1
ATOM 2592 C C . SER C 1 106 ? -23.082 -29.453 -5.818 1.00 25.81 311 SER B C 1
ATOM 2593 O O . SER C 1 106 ? -23.134 -30.217 -6.780 1.00 25.34 311 SER B O 1
ATOM 2596 N N . GLN C 1 107 ? -22.655 -29.819 -4.616 1.00 24.11 312 GLN B N 1
ATOM 2597 C CA . GLN C 1 107 ? -22.188 -31.165 -4.367 1.00 16.23 312 GLN B CA 1
ATOM 2598 C C . GLN C 1 107 ? -22.711 -31.629 -3.019 1.00 21.13 312 GLN B C 1
ATOM 2599 O O . GLN C 1 107 ? -22.639 -30.888 -2.030 1.00 18.41 312 GLN B O 1
ATOM 2605 N N . TYR C 1 108 ? -23.241 -32.856 -2.995 1.00 22.98 313 TYR B N 1
ATOM 2606 C CA . TYR C 1 108 ? -23.843 -33.470 -1.820 1.00 16.00 313 TYR B CA 1
ATOM 2607 C C . TYR C 1 108 ? -23.181 -34.811 -1.537 1.00 16.71 313 TYR B C 1
ATOM 2608 O O . TYR C 1 108 ? -22.612 -35.453 -2.426 1.00 16.78 313 TYR B O 1
ATOM 2617 N N . GLU C 1 109 ? -23.238 -35.219 -0.273 1.00 15.34 314 GLU B N 1
ATOM 2618 C CA . GLU C 1 109 ? -22.689 -36.495 0.159 1.00 15.03 314 GLU B CA 1
ATOM 2619 C C . GLU C 1 109 ? -23.746 -37.264 0.933 1.00 17.10 314 GLU B C 1
ATOM 2620 O O . GLU C 1 109 ? -24.579 -36.680 1.632 1.00 16.96 314 GLU B O 1
ATOM 2626 N N . SER C 1 110 ? -23.704 -38.585 0.798 1.00 14.85 315 SER B N 1
ATOM 2627 C CA . SER C 1 110 ? -24.638 -39.457 1.486 1.00 16.22 315 SER B CA 1
ATOM 2628 C C . SER C 1 110 ? -23.919 -40.748 1.838 1.00 19.48 315 SER B C 1
ATOM 2629 O O . SER C 1 110 ? -22.980 -41.142 1.136 1.00 18.95 315 SER B O 1
ATOM 2632 N N . PRO C 1 111 ? -24.289 -41.400 2.940 1.00 22.89 316 PRO B N 1
ATOM 2633 C CA . PRO C 1 111 ? -23.785 -42.756 3.166 1.00 19.29 316 PRO B CA 1
ATOM 2634 C C . PRO C 1 111 ? -24.484 -43.773 2.290 1.00 18.89 316 PRO B C 1
ATOM 2635 O O . PRO C 1 111 ? -23.998 -44.905 2.177 1.00 21.99 316 PRO B O 1
ATOM 2639 N N . GLU C 1 112 ? -25.571 -43.374 1.630 1.00 21.51 317 GLU B N 1
ATOM 2640 C CA . GLU C 1 112 ? -26.418 -44.248 0.830 1.00 21.57 317 GLU B CA 1
ATOM 2641 C C . GLU C 1 112 ? -26.249 -43.967 -0.651 1.00 22.23 317 GLU B C 1
ATOM 2642 O O . GLU C 1 112 ? -26.083 -42.815 -1.066 1.00 22.28 317 GLU B O 1
ATOM 2648 N N . ASN C 1 113 ? -26.336 -45.025 -1.441 1.00 24.43 318 ASN B N 1
ATOM 2649 C CA . ASN C 1 113 ? -26.404 -44.919 -2.891 1.00 18.59 318 ASN B CA 1
ATOM 2650 C C . ASN C 1 113 ? -27.867 -44.824 -3.287 1.00 16.74 318 ASN B C 1
ATOM 2651 O O . ASN C 1 113 ? -28.600 -45.810 -3.192 1.00 20.01 318 ASN B O 1
ATOM 2656 N N . MET C 1 114 ? -28.297 -43.638 -3.712 1.00 16.41 319 MET B N 1
ATOM 2657 C CA . MET C 1 114 ? -29.676 -43.394 -4.112 1.00 14.52 319 MET B CA 1
ATOM 2658 C C . MET C 1 114 ? -29.712 -42.753 -5.494 1.00 18.60 319 MET B C 1
ATOM 2659 O O . MET C 1 114 ? -28.699 -42.299 -6.025 1.00 19.83 319 MET B O 1
ATOM 2664 N N . ILE C 1 115 ? -30.905 -42.713 -6.074 1.00 18.62 320 ILE B N 1
ATOM 2665 C CA . ILE C 1 115 ? -31.202 -41.834 -7.193 1.00 19.45 320 ILE B CA 1
ATOM 2666 C C . ILE C 1 115 ? -32.002 -40.663 -6.644 1.00 22.53 320 ILE B C 1
ATOM 2667 O O . ILE C 1 115 ? -33.082 -40.861 -6.069 1.00 21.88 320 ILE B O 1
ATOM 2672 N N . ILE C 1 116 ? -31.496 -39.442 -6.822 1.00 17.97 321 ILE B N 1
ATOM 2673 C CA . ILE C 1 116 ? -32.155 -38.281 -6.232 1.00 20.43 321 ILE B CA 1
ATOM 2674 C C . ILE C 1 116 ? -32.687 -37.354 -7.319 1.00 23.07 321 ILE B C 1
ATOM 2675 O O . ILE C 1 116 ? -32.188 -37.315 -8.453 1.00 22.16 321 ILE B O 1
ATOM 2680 N N . THR C 1 117 ? -33.755 -36.642 -6.967 1.00 21.72 322 THR B N 1
ATOM 2681 C CA . THR C 1 117 ? -34.347 -35.597 -7.789 1.00 16.98 322 THR B CA 1
ATOM 2682 C C . THR C 1 117 ? -34.010 -34.267 -7.136 1.00 22.34 322 THR B C 1
ATOM 2683 O O . THR C 1 117 ? -34.176 -34.108 -5.919 1.00 17.80 322 THR B O 1
ATOM 2687 N N . CYS C 1 118 ? -33.545 -33.317 -7.930 1.00 23.79 323 CYS B N 1
ATOM 2688 C CA . CYS C 1 118 ? -33.343 -31.969 -7.435 1.00 20.70 323 CYS B CA 1
ATOM 2689 C C . CYS C 1 118 ? -34.281 -31.055 -8.198 1.00 23.43 323 CYS B C 1
ATOM 2690 O O . CYS C 1 118 ? -34.115 -30.868 -9.407 1.00 32.23 323 CYS B O 1
ATOM 2693 N N . SER C 1 119 ? -35.250 -30.482 -7.487 1.00 21.88 324 SER B N 1
ATOM 2694 C CA . SER C 1 119 ? -36.139 -29.463 -8.025 1.00 25.59 324 SER B CA 1
ATOM 2695 C C . SER C 1 119 ? -35.693 -28.089 -7.529 1.00 24.86 324 SER B C 1
ATOM 2696 O O . SER C 1 119 ? -35.611 -27.861 -6.319 1.00 29.86 324 SER B O 1
ATOM 2699 N N . THR C 1 120 ? -35.416 -27.177 -8.458 1.00 24.63 325 THR B N 1
ATOM 2700 C CA . THR C 1 120 ? -35.041 -25.797 -8.149 1.00 24.64 325 THR B CA 1
ATOM 2701 C C . THR C 1 120 ? -36.129 -24.873 -8.690 1.00 25.18 325 THR B C 1
ATOM 2702 O O . THR C 1 120 ? -36.273 -24.735 -9.908 1.00 27.45 325 THR B O 1
ATOM 2706 N N . LYS C 1 121 ? -36.881 -24.227 -7.799 1.00 22.95 326 LYS B N 1
ATOM 2707 C CA . LYS C 1 121 ? -37.935 -23.285 -8.177 1.00 24.01 326 LYS B CA 1
ATOM 2708 C C . LYS C 1 121 ? -37.474 -21.848 -7.943 1.00 24.27 326 LYS B C 1
ATOM 2709 O O . LYS C 1 121 ? -37.231 -21.445 -6.797 1.00 26.75 326 LYS B O 1
ATOM 2715 N N . VAL C 1 122 ? -37.389 -21.069 -9.016 1.00 23.49 327 VAL B N 1
ATOM 2716 C CA . VAL C 1 122 ? -37.118 -19.637 -8.924 1.00 22.65 327 VAL B CA 1
ATOM 2717 C C . VAL C 1 122 ? -38.439 -18.895 -8.803 1.00 22.39 327 VAL B C 1
ATOM 2718 O O . VAL C 1 122 ? -39.366 -19.131 -9.584 1.00 23.37 327 VAL B O 1
ATOM 2722 N N . CYS C 1 123 ? -38.523 -17.980 -7.836 1.00 26.48 328 CYS B N 1
ATOM 2723 C CA . CYS C 1 123 ? -39.799 -17.398 -7.441 1.00 29.55 328 CYS B CA 1
ATOM 2724 C C . CYS C 1 123 ? -39.768 -15.875 -7.471 1.00 30.40 328 CYS B C 1
ATOM 2725 O O . CYS C 1 123 ? -38.736 -15.241 -7.247 1.00 31.93 328 CYS B O 1
ATOM 2728 N N . SER C 1 124 ? -40.934 -15.300 -7.743 1.00 34.16 329 SER B N 1
ATOM 2729 C CA . SER C 1 124 ? -41.106 -13.859 -7.852 1.00 28.65 329 SER B CA 1
ATOM 2730 C C . SER C 1 124 ? -42.433 -13.537 -7.187 1.00 34.15 329 SER B C 1
ATOM 2731 O O . SER C 1 124 ? -43.491 -13.932 -7.688 1.00 39.92 329 SER B O 1
ATOM 2734 N N . PHE C 1 125 ? -42.376 -12.855 -6.045 1.00 34.71 330 PHE B N 1
ATOM 2735 C CA . PHE C 1 125 ? -43.568 -12.567 -5.246 1.00 39.27 330 PHE B CA 1
ATOM 2736 C C . PHE C 1 125 ? -44.237 -13.851 -4.767 1.00 36.30 330 PHE B C 1
ATOM 2737 O O . PHE C 1 125 ? -45.461 -13.921 -4.651 1.00 41.90 330 PHE B O 1
ATOM 2745 N N . GLY C 1 126 ? -43.431 -14.871 -4.472 1.00 35.73 331 GLY B N 1
ATOM 2746 C CA . GLY C 1 126 ? -43.936 -16.160 -4.049 1.00 37.21 331 GLY B CA 1
ATOM 2747 C C . GLY C 1 126 ? -44.539 -17.016 -5.144 1.00 40.28 331 GLY B C 1
ATOM 2748 O O . GLY C 1 126 ? -44.957 -18.143 -4.858 1.00 42.41 331 GLY B O 1
ATOM 2749 N N . LYS C 1 127 ? -44.607 -16.525 -6.380 1.00 39.67 332 LYS B N 1
ATOM 2750 C CA . LYS C 1 127 ? -45.157 -17.273 -7.503 1.00 33.36 332 LYS B CA 1
ATOM 2751 C C . LYS C 1 127 ? -44.025 -17.884 -8.316 1.00 31.95 332 LYS B C 1
ATOM 2752 O O . LYS C 1 127 ? -43.039 -17.207 -8.628 1.00 34.26 332 LYS B O 1
ATOM 2754 N N . GLN C 1 128 ? -44.176 -19.155 -8.666 1.00 32.60 333 GLN B N 1
ATOM 2755 C CA . GLN C 1 128 ? -43.173 -19.827 -9.475 1.00 31.18 333 GLN B CA 1
ATOM 2756 C C . GLN C 1 128 ? -43.031 -19.149 -10.836 1.00 30.38 333 GLN B C 1
ATOM 2757 O O . GLN C 1 128 ? -44.012 -18.703 -11.434 1.00 34.04 333 GLN B O 1
ATOM 2763 N N . VAL C 1 129 ? -41.794 -19.070 -11.324 1.00 31.14 334 VAL B N 1
ATOM 2764 C CA . VAL C 1 129 ? -41.483 -18.364 -12.563 1.00 28.51 334 VAL B CA 1
ATOM 2765 C C . VAL C 1 129 ? -40.587 -19.239 -13.433 1.00 28.41 334 VAL B C 1
ATOM 2766 O O . VAL C 1 129 ? -40.626 -19.164 -14.662 1.00 38.59 334 VAL B O 1
ATOM 2770 N N . VAL C 1 130 ? -39.778 -20.078 -12.798 1.00 33.76 335 VAL B N 1
ATOM 2771 C CA . VAL C 1 130 ? -38.907 -21.031 -13.471 1.00 29.41 335 VAL B CA 1
ATOM 2772 C C . VAL C 1 130 ? -38.824 -22.272 -12.593 1.00 37.14 335 VAL B C 1
ATOM 2773 O O . VAL C 1 130 ? -38.824 -22.173 -11.362 1.00 32.46 335 VAL B O 1
ATOM 2777 N N . GLU C 1 131 ? -38.771 -23.444 -13.219 1.00 42.96 336 GLU B N 1
ATOM 2778 C CA . GLU C 1 131 ? -38.486 -24.677 -12.502 1.00 32.58 336 GLU B CA 1
ATOM 2779 C C . GLU C 1 131 ? -37.551 -25.529 -13.338 1.00 30.67 336 GLU B C 1
ATOM 2780 O O . GLU C 1 131 ? -37.809 -25.769 -14.518 1.00 40.12 336 GLU B O 1
ATOM 2786 N N . LYS C 1 132 ? -36.462 -25.970 -12.734 1.00 31.92 337 LYS B N 1
ATOM 2787 C CA . LYS C 1 132 ? -35.571 -26.935 -13.353 1.00 31.55 337 LYS B CA 1
ATOM 2788 C C . LYS C 1 132 ? -35.544 -28.147 -12.441 1.00 32.50 337 LYS B C 1
ATOM 2789 O O . LYS C 1 132 ? -35.209 -28.023 -11.260 1.00 32.94 337 LYS B O 1
ATOM 2795 N N . VAL C 1 133 ? -35.935 -29.302 -12.974 1.00 29.57 338 VAL B N 1
ATOM 2796 C CA . VAL C 1 133 ? -35.844 -30.572 -12.263 1.00 29.37 338 VAL B CA 1
ATOM 2797 C C . VAL C 1 133 ? -34.743 -31.407 -12.902 1.00 31.64 338 VAL B C 1
ATOM 2798 O O . VAL C 1 133 ? -34.539 -31.365 -14.116 1.00 31.18 338 VAL B O 1
ATOM 2802 N N . GLU C 1 134 ? -34.011 -32.140 -12.077 1.00 32.32 339 GLU B N 1
ATOM 2803 C CA . GLU C 1 134 ? -32.917 -32.955 -12.566 1.00 28.33 339 GLU B CA 1
ATOM 2804 C C . GLU C 1 134 ? -32.832 -34.210 -11.716 1.00 29.92 339 GLU B C 1
ATOM 2805 O O . GLU C 1 134 ? -33.015 -34.158 -10.496 1.00 28.54 339 GLU B O 1
ATOM 2811 N N . THR C 1 135 ? -32.581 -35.336 -12.372 1.00 28.80 340 THR B N 1
ATOM 2812 C CA . THR C 1 135 ? -32.223 -36.572 -11.698 1.00 20.93 340 THR B CA 1
ATOM 2813 C C . THR C 1 135 ? -30.706 -36.657 -11.608 1.00 26.86 340 THR B C 1
ATOM 2814 O O . THR C 1 135 ? -30.003 -36.293 -12.552 1.00 28.12 340 THR B O 1
ATOM 2818 N N . GLU C 1 136 ? -30.203 -37.106 -10.459 1.00 24.08 341 GLU B N 1
ATOM 2819 C CA . GLU C 1 136 ? -28.772 -37.180 -10.223 1.00 20.27 341 GLU B CA 1
ATOM 2820 C C . GLU C 1 136 ? -28.398 -38.550 -9.676 1.00 20.73 341 GLU B C 1
ATOM 2821 O O . GLU C 1 136 ? -29.128 -39.152 -8.882 1.00 16.84 341 GLU B O 1
ATOM 2827 N N . TYR C 1 137 ? -27.230 -39.023 -10.086 1.00 20.57 342 TYR B N 1
ATOM 2828 C CA . TYR C 1 137 ? -26.763 -40.350 -9.736 1.00 19.40 342 TYR B CA 1
ATOM 2829 C C . TYR C 1 137 ? -25.513 -40.238 -8.872 1.00 20.35 342 TYR B C 1
ATOM 2830 O O . TYR C 1 137 ? -24.773 -39.249 -8.946 1.00 19.71 342 TYR B O 1
ATOM 2839 N N . ALA C 1 138 ? -25.295 -41.246 -8.030 1.00 15.87 343 ALA B N 1
ATOM 2840 C CA . ALA C 1 138 ? -24.168 -41.206 -7.119 1.00 12.25 343 ALA B CA 1
ATOM 2841 C C . ALA C 1 138 ? -22.881 -41.655 -7.796 1.00 15.76 343 ALA B C 1
ATOM 2842 O O . ALA C 1 138 ? -22.882 -42.341 -8.817 1.00 20.63 343 ALA B O 1
ATOM 2844 N N . ARG C 1 139 ? -21.770 -41.260 -7.194 1.00 15.33 344 ARG B N 1
ATOM 2845 C CA . ARG C 1 139 ? -20.470 -41.841 -7.464 1.00 13.03 344 ARG B CA 1
ATOM 2846 C C . ARG C 1 139 ? -19.929 -42.337 -6.139 1.00 12.84 344 ARG B C 1
ATOM 2847 O O . ARG C 1 139 ? -19.961 -41.613 -5.141 1.00 11.22 344 ARG B O 1
ATOM 2855 N N . TYR C 1 140 ? -19.465 -43.572 -6.121 1.00 14.52 345 TYR B N 1
ATOM 2856 C CA . TYR C 1 140 ? -18.876 -44.098 -4.913 1.00 15.71 345 TYR B CA 1
ATOM 2857 C C . TYR C 1 140 ? -17.559 -43.381 -4.645 1.00 18.27 345 TYR B C 1
ATOM 2858 O O . TYR C 1 140 ? -16.824 -43.041 -5.575 1.00 15.06 345 TYR B O 1
ATOM 2867 N N . GLU C 1 141 ? -17.276 -43.135 -3.362 1.00 22.47 346 GLU B N 1
ATOM 2868 C CA . GLU C 1 141 ? -15.974 -42.631 -2.919 1.00 23.22 346 GLU B CA 1
ATOM 2869 C C . GLU C 1 141 ? -15.777 -43.012 -1.462 1.00 21.00 346 GLU B C 1
ATOM 2870 O O . GLU C 1 141 ? -16.532 -42.548 -0.608 1.00 26.80 346 GLU B O 1
ATOM 2876 N N . ASN C 1 142 ? -14.787 -43.865 -1.191 1.00 25.24 347 ASN B N 1
ATOM 2877 C CA . ASN C 1 142 ? -14.310 -44.182 0.165 1.00 29.65 347 ASN B CA 1
ATOM 2878 C C . ASN C 1 142 ? -15.453 -44.404 1.149 1.00 28.81 347 ASN B C 1
ATOM 2879 O O . ASN C 1 142 ? -15.527 -43.771 2.202 1.00 30.56 347 ASN B O 1
ATOM 2884 N N . GLY C 1 143 ? -16.362 -45.304 0.795 1.00 21.83 348 GLY B N 1
ATOM 2885 C CA . GLY C 1 143 ? -17.426 -45.679 1.690 1.00 20.83 348 GLY B CA 1
ATOM 2886 C C . GLY C 1 143 ? -18.651 -44.789 1.679 1.00 28.49 348 GLY B C 1
ATOM 2887 O O . GLY C 1 143 ? -19.624 -45.098 2.385 1.00 31.63 348 GLY B O 1
ATOM 2888 N N . HIS C 1 144 ? -18.652 -43.702 0.908 1.00 26.46 349 HIS B N 1
ATOM 2889 C CA . HIS C 1 144 ? -19.853 -42.875 0.808 1.00 21.43 349 HIS B CA 1
ATOM 2890 C C . HIS C 1 144 ? -20.140 -42.545 -0.648 1.00 19.99 349 HIS B C 1
ATOM 2891 O O . HIS C 1 144 ? -19.497 -43.084 -1.556 1.00 18.63 349 HIS B O 1
ATOM 2898 N N . TYR C 1 145 ? -21.107 -41.664 -0.880 1.00 16.29 350 TYR B N 1
ATOM 2899 C CA . TYR C 1 145 ? -21.599 -41.417 -2.218 1.00 12.98 350 TYR B CA 1
ATOM 2900 C C . TYR C 1 145 ? -21.734 -39.923 -2.435 1.00 16.12 350 TYR B C 1
ATOM 2901 O O . TYR C 1 145 ? -22.173 -39.195 -1.542 1.00 15.78 350 TYR B O 1
ATOM 2910 N N . LEU C 1 146 ? -21.320 -39.476 -3.620 1.00 14.85 351 LEU B N 1
ATOM 2911 C CA . LEU C 1 146 ? -21.261 -38.065 -3.967 1.00 14.82 351 LEU B CA 1
ATOM 2912 C C . LEU C 1 146 ? -22.260 -37.769 -5.071 1.00 15.03 351 LEU B C 1
ATOM 2913 O O . LEU C 1 146 ? -22.421 -38.567 -5.992 1.00 21.77 351 LEU B O 1
ATOM 2918 N N . TYR C 1 147 ? -22.938 -36.636 -4.962 1.00 16.11 352 TYR B N 1
ATOM 2919 C CA . TYR C 1 147 ? -23.860 -36.141 -5.976 1.00 17.30 352 TYR B CA 1
ATOM 2920 C C . TYR C 1 147 ? -23.398 -34.746 -6.377 1.00 16.99 352 TYR B C 1
ATOM 2921 O O . TYR C 1 147 ? -22.944 -33.978 -5.529 1.00 19.62 352 TYR B O 1
ATOM 2930 N N . ARG C 1 148 ? -23.464 -34.430 -7.668 1.00 22.54 353 ARG B N 1
ATOM 2931 C CA . ARG C 1 148 ? -23.062 -33.114 -8.148 1.00 22.97 353 ARG B CA 1
ATOM 2932 C C . ARG C 1 148 ? -24.091 -32.607 -9.143 1.00 28.57 353 ARG B C 1
ATOM 2933 O O . ARG C 1 148 ? -24.591 -33.371 -9.968 1.00 27.16 353 ARG B O 1
ATOM 2935 N N . ILE C 1 149 ? -24.434 -31.324 -9.033 1.00 30.89 354 ILE B N 1
ATOM 2936 C CA . ILE C 1 149 ? -25.173 -30.617 -10.075 1.00 38.65 354 ILE B CA 1
ATOM 2937 C C . ILE C 1 149 ? -24.223 -29.590 -10.679 1.00 43.57 354 ILE B C 1
ATOM 2938 O O . ILE C 1 149 ? -24.291 -28.410 -10.327 1.00 45.77 354 ILE B O 1
ATOM 2943 N N . HIS C 1 150 ? -23.344 -30.024 -11.595 1.00 52.19 355 HIS B N 1
ATOM 2944 C CA . HIS C 1 150 ? -22.075 -29.353 -11.881 1.00 55.90 355 HIS B CA 1
ATOM 2945 C C . HIS C 1 150 ? -22.105 -28.560 -13.184 1.00 58.94 355 HIS B C 1
ATOM 2946 O O . HIS C 1 150 ? -22.688 -29.002 -14.181 1.00 63.29 355 HIS B O 1
ATOM 2953 N N . ARG C 1 151 ? -21.448 -27.383 -13.152 1.00 63.64 356 ARG B N 1
ATOM 2954 C CA . ARG C 1 151 ? -21.200 -26.487 -14.293 1.00 56.46 356 ARG B CA 1
ATOM 2955 C C . ARG C 1 151 ? -22.477 -26.124 -15.065 1.00 57.41 356 ARG B C 1
ATOM 2956 O O . ARG C 1 151 ? -22.398 -25.617 -16.192 1.00 57.50 356 ARG B O 1
ATOM 2958 N N . SER C 1 152 ? -23.655 -26.354 -14.455 1.00 60.92 357 SER B N 1
ATOM 2959 C CA . SER C 1 152 ? -24.988 -26.120 -15.007 1.00 47.13 357 SER B CA 1
ATOM 2960 C C . SER C 1 152 ? -25.092 -24.723 -15.616 1.00 42.31 357 SER B C 1
ATOM 2961 O O . SER C 1 152 ? -25.184 -23.738 -14.873 1.00 44.00 357 SER B O 1
ATOM 2964 N N . PRO C 1 153 ? -25.068 -24.592 -16.949 1.00 50.50 358 PRO B N 1
ATOM 2965 C CA . PRO C 1 153 ? -25.059 -23.257 -17.585 1.00 54.97 358 PRO B CA 1
ATOM 2966 C C . PRO C 1 153 ? -26.409 -22.569 -17.428 1.00 41.43 358 PRO B C 1
ATOM 2967 O O . PRO C 1 153 ? -27.437 -23.082 -17.876 1.00 48.06 358 PRO B O 1
ATOM 2971 N N . LEU C 1 154 ? -26.388 -21.386 -16.818 1.00 43.49 359 LEU B N 1
ATOM 2972 C CA . LEU C 1 154 ? -27.593 -20.747 -16.282 1.00 38.75 359 LEU B CA 1
ATOM 2973 C C . LEU C 1 154 ? -28.573 -20.413 -17.368 1.00 39.68 359 LEU B C 1
ATOM 2974 O O . LEU C 1 154 ? -28.187 -20.263 -18.522 1.00 43.71 359 LEU B O 1
ATOM 3002 N N . GLU C 1 156 ? -32.056 -18.490 -19.261 1.00 40.65 361 GLU B N 1
ATOM 3003 C CA . GLU C 1 156 ? -32.295 -17.167 -19.824 1.00 49.70 361 GLU B CA 1
ATOM 3004 C C . GLU C 1 156 ? -32.972 -16.245 -18.830 1.00 43.81 361 GLU B C 1
ATOM 3005 O O . GLU C 1 156 ? -32.723 -15.038 -18.824 1.00 42.27 361 GLU B O 1
ATOM 3011 N N . TYR C 1 157 ? -33.806 -16.823 -17.966 1.00 35.81 362 TYR B N 1
ATOM 3012 C CA . TYR C 1 157 ? -34.433 -16.014 -16.932 1.00 33.10 362 TYR B CA 1
ATOM 3013 C C . TYR C 1 157 ? -33.399 -15.488 -15.950 1.00 31.18 362 TYR B C 1
ATOM 3014 O O . TYR C 1 157 ? -33.378 -14.294 -15.643 1.00 31.74 362 TYR B O 1
ATOM 3023 N N . MET C 1 158 ? -32.543 -16.367 -15.431 1.00 32.38 363 MET B N 1
ATOM 3024 C CA . MET C 1 158 ? -31.566 -15.935 -14.440 1.00 32.89 363 MET B CA 1
ATOM 3025 C C . MET C 1 158 ? -30.563 -14.962 -15.049 1.00 33.51 363 MET B C 1
ATOM 3026 O O . MET C 1 158 ? -30.139 -14.001 -14.393 1.00 34.65 363 MET B O 1
ATOM 3031 N N . ILE C 1 159 ? -30.170 -15.197 -16.300 1.00 32.15 364 ILE B N 1
ATOM 3032 C CA . ILE C 1 159 ? -29.200 -14.325 -16.954 1.00 35.24 364 ILE B CA 1
ATOM 3033 C C . ILE C 1 159 ? -29.793 -12.934 -17.165 1.00 28.51 364 ILE B C 1
ATOM 3034 O O . ILE C 1 159 ? -29.179 -11.926 -16.801 1.00 25.76 364 ILE B O 1
ATOM 3039 N N . ASN C 1 160 ? -31.006 -12.862 -17.721 1.00 23.87 365 ASN B N 1
ATOM 3040 C CA . ASN C 1 160 ? -31.687 -11.579 -17.848 1.00 33.12 365 ASN B CA 1
ATOM 3041 C C . ASN C 1 160 ? -31.893 -10.917 -16.495 1.00 31.21 365 ASN B C 1
ATOM 3042 O O . ASN C 1 160 ? -31.855 -9.688 -16.392 1.00 28.57 365 ASN B O 1
ATOM 3047 N N . PHE C 1 161 ? -32.127 -11.711 -15.454 1.00 24.84 366 PHE B N 1
ATOM 3048 C CA . PHE C 1 161 ? -32.347 -11.141 -14.133 1.00 26.21 366 PHE B CA 1
ATOM 3049 C C . PHE C 1 161 ? -31.069 -10.512 -13.596 1.00 26.00 366 PHE B C 1
ATOM 3050 O O . PHE C 1 161 ? -31.076 -9.367 -13.135 1.00 27.55 366 PHE B O 1
ATOM 3058 N N . ILE C 1 162 ? -29.957 -11.240 -13.663 1.00 24.31 367 ILE B N 1
ATOM 3059 C CA . ILE C 1 162 ? -28.677 -10.678 -13.253 1.00 20.41 367 ILE B CA 1
ATOM 3060 C C . ILE C 1 162 ? -28.338 -9.445 -14.086 1.00 31.63 367 ILE B C 1
ATOM 3061 O O . ILE C 1 162 ? -27.771 -8.469 -13.577 1.00 28.28 367 ILE B O 1
ATOM 3066 N N . HIS C 1 163 ? -28.681 -9.470 -15.378 1.00 29.69 368 HIS B N 1
ATOM 3067 C CA . HIS C 1 163 ? -28.441 -8.317 -16.235 1.00 29.23 368 HIS B CA 1
ATOM 3068 C C . HIS C 1 163 ? -29.305 -7.127 -15.825 1.00 26.51 368 HIS B C 1
ATOM 3069 O O . HIS C 1 163 ? -28.831 -5.989 -15.789 1.00 25.56 368 HIS B O 1
ATOM 3076 N N . LYS C 1 164 ? -30.572 -7.367 -15.515 1.00 24.86 369 LYS B N 1
ATOM 3077 C CA . LYS C 1 164 ? -31.441 -6.270 -15.121 1.00 23.24 369 LYS B CA 1
ATOM 3078 C C . LYS C 1 164 ? -30.958 -5.633 -13.827 1.00 25.00 369 LYS B C 1
ATOM 3079 O O . LYS C 1 164 ? -31.006 -4.408 -13.677 1.00 28.90 369 LYS B O 1
ATOM 3085 N N . LEU C 1 165 ? -30.479 -6.451 -12.888 1.00 27.50 370 LEU B N 1
ATOM 3086 C CA . LEU C 1 165 ? -29.933 -5.921 -11.644 1.00 27.23 370 LEU B CA 1
ATOM 3087 C C . LEU C 1 165 ? -28.677 -5.099 -11.895 1.00 28.89 370 LEU B C 1
ATOM 3088 O O . LEU C 1 165 ? -28.561 -3.969 -11.404 1.00 35.31 370 LEU B O 1
ATOM 3093 N N . LYS C 1 166 ? -27.719 -5.643 -12.659 1.00 27.38 371 LYS B N 1
ATOM 3094 C CA . LYS C 1 166 ? -26.438 -4.958 -12.821 1.00 25.58 371 LYS B CA 1
ATOM 3095 C C . LYS C 1 166 ? -26.575 -3.612 -13.524 1.00 25.12 371 LYS B C 1
ATOM 3096 O O . LYS C 1 166 ? -25.709 -2.755 -13.355 1.00 30.56 371 LYS B O 1
ATOM 3098 N N . HIS C 1 167 ? -27.643 -3.392 -14.281 1.00 29.93 372 HIS B N 1
ATOM 3099 C CA . HIS C 1 167 ? -27.900 -2.108 -14.917 1.00 29.70 372 HIS B CA 1
ATOM 3100 C C . HIS C 1 167 ? -28.673 -1.134 -14.026 1.00 31.13 372 HIS B C 1
ATOM 3101 O O . HIS C 1 167 ? -28.890 0.014 -14.434 1.00 27.57 372 HIS B O 1
ATOM 3108 N N . LEU C 1 168 ? -29.112 -1.551 -12.843 1.00 22.02 373 LEU B N 1
ATOM 3109 C CA . LEU C 1 168 ? -29.738 -0.594 -11.949 1.00 24.81 373 LEU B CA 1
ATOM 3110 C C . LEU C 1 168 ? -28.686 0.401 -11.453 1.00 24.52 373 LEU B C 1
ATOM 3111 O O . LEU C 1 168 ? -27.518 0.035 -11.291 1.00 20.65 373 LEU B O 1
ATOM 3116 N N . PRO C 1 169 ? -29.057 1.675 -11.251 1.00 21.10 374 PRO B N 1
ATOM 3117 C CA . PRO C 1 169 ? -28.054 2.701 -10.930 1.00 19.41 374 PRO B CA 1
ATOM 3118 C C . PRO C 1 169 ? -27.537 2.671 -9.508 1.00 19.06 374 PRO B C 1
ATOM 3119 O O . PRO C 1 169 ? -26.534 3.333 -9.240 1.00 23.94 374 PRO B O 1
ATOM 3123 N N . GLU C 1 170 ? -28.169 1.946 -8.591 1.00 17.51 375 GLU B N 1
ATOM 3124 C CA . GLU C 1 170 ? -27.700 1.934 -7.217 1.00 19.71 375 GLU B CA 1
ATOM 3125 C C . GLU C 1 170 ? -28.164 0.649 -6.542 1.00 24.82 375 GLU B C 1
ATOM 3126 O O . GLU C 1 170 ? -29.186 0.066 -6.922 1.00 18.04 375 GLU B O 1
ATOM 3132 N N . LYS C 1 171 ? -27.399 0.236 -5.518 1.00 23.30 376 LYS B N 1
ATOM 3133 C CA . LYS C 1 171 ? -27.671 -1.004 -4.792 1.00 20.05 376 LYS B CA 1
ATOM 3134 C C . LYS C 1 171 ? -29.010 -0.978 -4.071 1.00 22.66 376 LYS B C 1
ATOM 3135 O O . LYS C 1 171 ? -29.615 -2.034 -3.860 1.00 26.22 376 LYS B O 1
ATOM 3141 N N . TYR C 1 172 ? -29.484 0.197 -3.657 1.00 21.78 377 TYR B N 1
ATOM 3142 C CA . TYR C 1 172 ? -30.782 0.234 -2.993 1.00 21.70 377 TYR B CA 1
ATOM 3143 C C . TYR C 1 172 ? -31.863 -0.326 -3.900 1.00 22.77 377 TYR B C 1
ATOM 3144 O O . TYR C 1 172 ? -32.743 -1.073 -3.448 1.00 19.14 377 TYR B O 1
ATOM 3153 N N . MET C 1 173 ? -31.819 0.039 -5.186 1.00 25.25 378 MET B N 1
ATOM 3154 C CA . MET C 1 173 ? -32.811 -0.451 -6.136 1.00 23.20 378 MET B CA 1
ATOM 3155 C C . MET C 1 173 ? -32.641 -1.945 -6.386 1.00 18.47 378 MET B C 1
ATOM 3156 O O . MET C 1 173 ? -33.631 -2.674 -6.507 1.00 24.86 378 MET B O 1
ATOM 3161 N N . MET C 1 174 ? -31.398 -2.423 -6.440 1.00 18.96 379 MET B N 1
ATOM 3162 C CA . MET C 1 174 ? -31.152 -3.863 -6.526 1.00 23.08 379 MET B CA 1
ATOM 3163 C C . MET C 1 174 ? -31.835 -4.613 -5.389 1.00 26.91 379 MET B C 1
ATOM 3164 O O . MET C 1 174 ? -32.525 -5.615 -5.614 1.00 24.68 379 MET B O 1
ATOM 3169 N N . ASN C 1 175 ? -31.694 -4.110 -4.161 1.00 24.39 380 ASN B N 1
ATOM 3170 C CA . ASN C 1 175 ? -32.300 -4.776 -3.014 1.00 17.73 380 ASN B CA 1
ATOM 3171 C C . ASN C 1 175 ? -33.828 -4.736 -3.059 1.00 21.56 380 ASN B C 1
ATOM 3172 O O . ASN C 1 175 ? -34.484 -5.704 -2.665 1.00 28.10 380 ASN B O 1
ATOM 3177 N N . SER C 1 176 ? -34.428 -3.633 -3.504 1.00 22.77 381 SER B N 1
ATOM 3178 C CA . SER C 1 176 ? -35.886 -3.621 -3.613 1.00 25.06 381 SER B CA 1
ATOM 3179 C C . SER C 1 176 ? -36.366 -4.710 -4.563 1.00 27.73 381 SER B C 1
ATOM 3180 O O . SER C 1 176 ? -37.388 -5.361 -4.314 1.00 29.79 381 SER B O 1
ATOM 3183 N N . VAL C 1 177 ? -35.631 -4.925 -5.654 1.00 30.71 382 VAL B N 1
ATOM 3184 C CA . VAL C 1 177 ? -35.910 -6.045 -6.548 1.00 26.97 382 VAL B CA 1
ATOM 3185 C C . VAL C 1 177 ? -35.684 -7.373 -5.828 1.00 26.39 382 VAL B C 1
ATOM 3186 O O . VAL C 1 177 ? -36.541 -8.264 -5.852 1.00 28.74 382 VAL B O 1
ATOM 3190 N N . LEU C 1 178 ? -34.537 -7.513 -5.152 1.00 22.95 383 LEU B N 1
ATOM 3191 C CA . LEU C 1 178 ? -34.179 -8.781 -4.517 1.00 21.88 383 LEU B CA 1
ATOM 3192 C C . LEU C 1 178 ? -35.139 -9.167 -3.397 1.00 27.64 383 LEU B C 1
ATOM 3193 O O . LEU C 1 178 ? -35.268 -10.359 -3.083 1.00 31.90 383 LEU B O 1
ATOM 3198 N N . GLU C 1 179 ? -35.840 -8.192 -2.815 1.00 30.39 384 GLU B N 1
ATOM 3199 C CA . GLU C 1 179 ? -36.758 -8.480 -1.718 1.00 33.95 384 GLU B CA 1
ATOM 3200 C C . GLU C 1 179 ? -37.822 -9.487 -2.136 1.00 34.70 384 GLU B C 1
ATOM 3201 O O . GLU C 1 179 ? -38.233 -10.332 -1.334 1.00 36.39 384 GLU B O 1
ATOM 3207 N N . ASN C 1 180 ? -38.260 -9.435 -3.391 1.00 32.37 385 ASN B N 1
ATOM 3208 C CA . ASN C 1 180 ? -39.274 -10.358 -3.881 1.00 31.10 385 ASN B CA 1
ATOM 3209 C C . ASN C 1 180 ? -38.698 -11.492 -4.736 1.00 28.51 385 ASN B C 1
ATOM 3210 O O . ASN C 1 180 ? -39.457 -12.164 -5.439 1.00 31.26 385 ASN B O 1
ATOM 3215 N N . PHE C 1 181 ? -37.389 -11.738 -4.676 1.00 23.48 386 PHE B N 1
ATOM 3216 C CA . PHE C 1 181 ? -36.751 -12.828 -5.411 1.00 23.84 386 PHE B CA 1
ATOM 3217 C C . PHE C 1 181 ? -36.302 -13.926 -4.448 1.00 30.60 386 PHE B C 1
ATOM 3218 O O . PHE C 1 181 ? -35.462 -13.681 -3.567 1.00 27.96 386 PHE B O 1
ATOM 3226 N N . THR C 1 182 ? -36.842 -15.135 -4.626 1.00 24.85 387 THR B N 1
ATOM 3227 C CA . THR C 1 182 ? -36.515 -16.267 -3.763 1.00 26.07 387 THR B CA 1
ATOM 3228 C C . THR C 1 182 ? -36.359 -17.522 -4.607 1.00 26.97 387 THR B C 1
ATOM 3229 O O . THR C 1 182 ? -36.905 -17.629 -5.709 1.00 27.36 387 THR B O 1
ATOM 3233 N N . ILE C 1 183 ? -35.602 -18.477 -4.071 1.00 21.12 388 ILE B N 1
ATOM 3234 C CA . ILE C 1 183 ? -35.343 -19.751 -4.733 1.00 21.83 388 ILE B CA 1
ATOM 3235 C C . ILE C 1 183 ? -35.625 -20.867 -3.739 1.00 17.26 388 ILE B C 1
ATOM 3236 O O . ILE C 1 183 ? -35.265 -20.761 -2.565 1.00 20.43 388 ILE B O 1
ATOM 3241 N N . LEU C 1 184 ? -36.285 -21.924 -4.204 1.00 17.35 389 LEU B N 1
ATOM 3242 C CA . LEU C 1 184 ? -36.614 -23.079 -3.380 1.00 19.22 389 LEU B CA 1
ATOM 3243 C C . LEU C 1 184 ? -35.992 -24.321 -3.994 1.00 21.30 389 LEU B C 1
ATOM 3244 O O . LEU C 1 184 ? -36.288 -24.666 -5.143 1.00 21.16 389 LEU B O 1
ATOM 3249 N N . GLN C 1 185 ? -35.152 -24.997 -3.224 1.00 18.35 390 GLN B N 1
ATOM 3250 C CA . GLN C 1 185 ? -34.458 -26.197 -3.666 1.00 17.98 390 GLN B CA 1
ATOM 3251 C C . GLN C 1 185 ? -34.937 -27.373 -2.829 1.00 20.74 390 GLN B C 1
ATOM 3252 O O . GLN C 1 185 ? -34.803 -27.359 -1.599 1.00 20.90 390 GLN B O 1
ATOM 3258 N N . VAL C 1 186 ? -35.499 -28.377 -3.488 1.00 15.52 391 VAL B N 1
ATOM 3259 C CA . VAL C 1 186 ? -35.964 -29.595 -2.843 1.00 13.91 391 VAL B CA 1
ATOM 3260 C C . VAL C 1 186 ? -35.224 -30.774 -3.455 1.00 15.92 391 VAL B C 1
ATOM 3261 O O . VAL C 1 186 ? -35.317 -31.008 -4.663 1.00 19.98 391 VAL B O 1
ATOM 3265 N N . VAL C 1 187 ? -34.513 -31.530 -2.628 1.00 15.15 392 VAL B N 1
ATOM 3266 C CA . VAL C 1 187 ? -33.845 -32.752 -3.056 1.00 15.81 392 VAL B CA 1
ATOM 3267 C C . VAL C 1 187 ? -34.559 -33.941 -2.424 1.00 17.09 392 VAL B C 1
ATOM 3268 O O . VAL C 1 187 ? -34.656 -34.026 -1.198 1.00 20.18 392 VAL B O 1
ATOM 3272 N N . THR C 1 188 ? -35.068 -34.855 -3.254 1.00 17.00 393 THR B N 1
ATOM 3273 C CA . THR C 1 188 ? -35.817 -36.004 -2.769 1.00 18.12 393 THR B CA 1
ATOM 3274 C C . THR C 1 188 ? -35.167 -37.300 -3.236 1.00 17.34 393 THR B C 1
ATOM 3275 O O . THR C 1 188 ? -34.483 -37.343 -4.263 1.00 16.72 393 THR B O 1
ATOM 3279 N N . ASN C 1 189 ? -35.365 -38.353 -2.450 1.00 18.61 394 ASN B N 1
ATOM 3280 C CA . ASN C 1 189 ? -35.020 -39.708 -2.863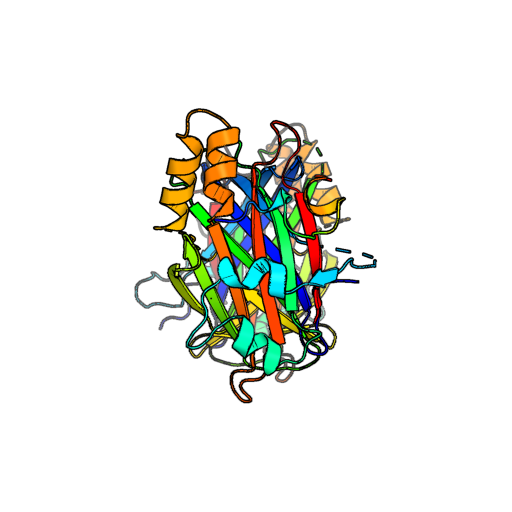 1.00 18.79 394 ASN B CA 1
ATOM 3281 C C . ASN C 1 189 ? -36.102 -40.193 -3.826 1.00 21.25 394 ASN B C 1
ATOM 3282 O O . ASN C 1 189 ? -37.274 -40.278 -3.451 1.00 22.20 394 ASN B O 1
ATOM 3287 N N . ARG C 1 190 ? -35.727 -40.489 -5.068 1.00 20.95 395 ARG B N 1
ATOM 3288 C CA . ARG C 1 190 ? -36.759 -40.748 -6.064 1.00 24.98 395 ARG B CA 1
ATOM 3289 C C . ARG C 1 190 ? -37.568 -41.996 -5.726 1.00 30.85 395 ARG B C 1
ATOM 3290 O O . ARG C 1 190 ? -38.795 -42.008 -5.902 1.00 29.61 395 ARG B O 1
ATOM 3298 N N . ASP C 1 191 ? -36.905 -43.045 -5.217 1.00 24.72 396 ASP B N 1
ATOM 3299 C CA . ASP C 1 191 ? -37.588 -44.311 -4.968 1.00 22.05 396 ASP B CA 1
ATOM 3300 C C . ASP C 1 191 ? -38.554 -44.190 -3.797 1.00 22.08 396 ASP B C 1
ATOM 3301 O O . ASP C 1 191 ? -39.748 -44.481 -3.934 1.00 27.12 396 ASP B O 1
ATOM 3306 N N . THR C 1 192 ? -38.061 -43.743 -2.641 1.00 20.63 397 THR B N 1
ATOM 3307 C CA . THR C 1 192 ? -38.882 -43.602 -1.440 1.00 24.61 397 THR B CA 1
ATOM 3308 C C . THR C 1 192 ? -39.721 -42.331 -1.413 1.00 21.49 397 THR B C 1
ATOM 3309 O O . THR C 1 192 ? -40.624 -42.243 -0.576 1.00 23.54 397 THR B O 1
ATOM 3313 N N . GLN C 1 193 ? -39.428 -41.348 -2.272 1.00 23.81 398 GLN B N 1
ATOM 3314 C CA . GLN C 1 193 ? -40.134 -40.061 -2.354 1.00 24.28 398 GLN B CA 1
ATOM 3315 C C . GLN C 1 193 ? -39.981 -39.241 -1.064 1.00 22.71 398 GLN B C 1
ATOM 3316 O O . GLN C 1 193 ? -40.715 -38.289 -0.820 1.00 23.40 398 GLN B O 1
ATOM 3322 N N . GLU C 1 194 ? -38.993 -39.605 -0.261 1.00 24.68 399 GLU B N 1
ATOM 3323 C CA . GLU C 1 194 ? -38.625 -38.897 0.950 1.00 20.98 399 GLU B CA 1
ATOM 3324 C C . GLU C 1 194 ? -37.872 -37.608 0.627 1.00 21.28 399 GLU B C 1
ATOM 3325 O O . GLU C 1 194 ? -37.043 -37.565 -0.286 1.00 21.56 399 GLU B O 1
ATOM 3331 N N . THR C 1 195 ? -38.167 -36.553 1.372 1.00 17.96 400 THR B N 1
ATOM 3332 C CA . THR C 1 195 ? -37.414 -35.309 1.254 1.00 18.82 400 THR B CA 1
ATOM 3333 C C . THR C 1 195 ? -36.068 -35.432 1.971 1.00 16.70 400 THR B C 1
ATOM 3334 O O . THR C 1 195 ? -36.018 -35.697 3.176 1.00 18.84 400 THR B O 1
ATOM 3338 N N . LEU C 1 196 ? -34.979 -35.237 1.232 1.00 15.65 401 LEU B N 1
ATOM 3339 C CA . LEU C 1 196 ? -33.640 -35.344 1.793 1.00 19.54 401 LEU B CA 1
ATOM 3340 C C . LEU C 1 196 ? -33.111 -33.997 2.265 1.00 17.40 401 LEU B C 1
ATOM 3341 O O . LEU C 1 196 ? -32.465 -33.921 3.308 1.00 16.94 401 LEU B O 1
ATOM 3346 N N . LEU C 1 197 ? -33.360 -32.940 1.498 1.00 20.41 402 LEU B N 1
ATOM 3347 C CA . LEU C 1 197 ? -32.968 -31.580 1.837 1.00 16.11 402 LEU B CA 1
ATOM 3348 C C . LEU C 1 197 ? -33.981 -30.649 1.209 1.00 16.20 402 LEU B C 1
ATOM 3349 O O . LEU C 1 197 ? -34.451 -30.896 0.098 1.00 15.99 402 LEU B O 1
ATOM 3354 N N . CYS C 1 198 ? -34.324 -29.590 1.924 1.00 16.10 403 CYS B N 1
ATOM 3355 C CA . CYS C 1 198 ? -35.101 -28.500 1.350 1.00 16.44 403 CYS B CA 1
ATOM 3356 C C . CYS C 1 198 ? -34.461 -27.204 1.809 1.00 15.38 403 CYS B C 1
ATOM 3357 O O . CYS C 1 198 ? -34.311 -26.973 3.014 1.00 17.33 403 CYS B O 1
ATOM 3360 N N . ILE C 1 199 ? -34.041 -26.383 0.857 1.00 17.31 404 ILE B N 1
ATOM 3361 C CA . ILE C 1 199 ? -33.320 -25.157 1.164 1.00 17.14 404 ILE B CA 1
ATOM 3362 C C . ILE C 1 199 ? -34.027 -24.002 0.488 1.00 18.75 404 ILE B C 1
ATOM 3363 O O . ILE C 1 199 ? -34.224 -24.014 -0.733 1.00 16.04 404 ILE B O 1
ATOM 3368 N N . ALA C 1 200 ? -34.413 -23.017 1.284 1.00 18.69 405 ALA B N 1
ATOM 3369 C CA . ALA C 1 200 ? -34.972 -21.771 0.793 1.00 19.89 405 ALA B CA 1
ATOM 3370 C C . ALA C 1 200 ? -33.882 -20.705 0.783 1.00 18.33 405 ALA B C 1
ATOM 3371 O O . ALA C 1 200 ? -33.103 -20.587 1.738 1.00 19.51 405 ALA B O 1
ATOM 3373 N N . TYR C 1 201 ? -33.821 -19.933 -0.297 1.00 17.68 406 TYR B N 1
ATOM 3374 C CA . TYR C 1 201 ? -32.783 -18.925 -0.480 1.00 16.29 406 TYR B CA 1
ATOM 3375 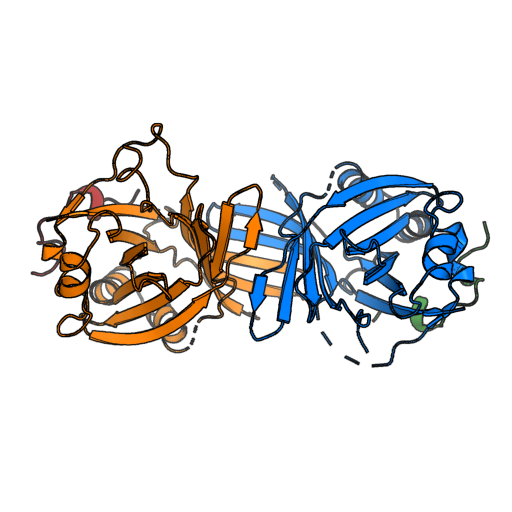C C . TYR C 1 201 ? -33.405 -17.538 -0.571 1.00 19.45 406 TYR B C 1
ATOM 3376 O O . TYR C 1 201 ? -34.300 -17.302 -1.395 1.00 16.95 406 TYR B O 1
ATOM 3385 N N . VAL C 1 202 ? -32.932 -16.626 0.282 1.00 15.52 407 VAL B N 1
ATOM 3386 C CA . VAL C 1 202 ? -33.244 -15.208 0.165 1.00 15.74 407 VAL B CA 1
ATOM 3387 C C . VAL C 1 202 ? -31.933 -14.477 -0.094 1.00 17.29 407 VAL B C 1
ATOM 3388 O O . VAL C 1 202 ? -30.844 -14.974 0.207 1.00 16.07 407 VAL B O 1
ATOM 3392 N N . PHE C 1 203 ? -32.044 -13.291 -0.679 1.00 20.45 408 PHE B N 1
ATOM 3393 C CA . PHE C 1 203 ? -30.876 -12.619 -1.225 1.00 16.04 408 PHE B CA 1
ATOM 3394 C C . PHE C 1 203 ? -30.894 -11.137 -0.907 1.00 19.60 408 PHE B C 1
ATOM 3395 O O . PHE C 1 203 ? -31.931 -10.477 -1.011 1.00 17.61 408 PHE B O 1
ATOM 3403 N N . GLU C 1 204 ? -29.718 -10.621 -0.567 1.00 18.18 409 GLU B N 1
ATOM 3404 C CA . GLU C 1 204 ? -29.430 -9.200 -0.605 1.00 20.70 409 GLU B CA 1
ATOM 3405 C C . GLU C 1 204 ? -28.143 -9.019 -1.384 1.00 18.96 409 GLU B C 1
ATOM 3406 O O . GLU C 1 204 ? -27.414 -9.983 -1.619 1.00 22.02 409 GLU B O 1
ATOM 3412 N N . VAL C 1 205 ? -27.881 -7.776 -1.792 1.00 20.30 410 VAL B N 1
ATOM 3413 C CA . VAL C 1 205 ? -26.610 -7.416 -2.414 1.00 20.21 410 VAL B CA 1
ATOM 3414 C C . VAL C 1 205 ? -25.576 -7.165 -1.333 1.00 18.29 410 VAL B C 1
ATOM 3415 O O . VAL C 1 205 ? -25.825 -6.418 -0.384 1.00 21.30 410 VAL B O 1
ATOM 3419 N N . SER C 1 206 ? -24.404 -7.765 -1.489 1.00 20.92 411 SER B N 1
ATOM 3420 C CA . SER C 1 206 ? -23.317 -7.517 -0.559 1.00 20.71 411 SER B CA 1
ATOM 3421 C C . SER C 1 206 ? -22.889 -6.057 -0.629 1.00 28.49 411 SER B C 1
ATOM 3422 O O . SER C 1 206 ? -22.841 -5.452 -1.703 1.00 29.01 411 SER B O 1
ATOM 3425 N N . ALA C 1 207 ? -22.604 -5.481 0.525 1.00 37.53 412 ALA B N 1
ATOM 3426 C CA . ALA C 1 207 ? -22.144 -4.105 0.572 1.00 40.57 412 ALA B CA 1
ATOM 3427 C C . ALA C 1 207 ? -20.621 -4.072 0.575 1.00 51.11 412 ALA B C 1
ATOM 3428 O O . ALA C 1 207 ? -19.955 -5.074 0.861 1.00 49.89 412 ALA B O 1
ATOM 3430 N N . SER C 1 208 ? -20.077 -2.909 0.226 1.00 59.11 413 SER B N 1
ATOM 3431 C CA . SER C 1 208 ? -18.652 -2.598 0.420 1.00 58.57 413 SER B CA 1
ATOM 3432 C C . SER C 1 208 ? -17.813 -3.537 -0.446 1.00 59.68 413 SER B C 1
ATOM 3433 O O . SER C 1 208 ? -18.255 -3.984 -1.514 1.00 56.75 413 SER B O 1
ATOM 3436 N N . GLU C 1 209 ? -16.593 -3.803 0.004 1.00 60.01 414 GLU B N 1
ATOM 3437 C CA . GLU C 1 209 ? -15.822 -4.972 -0.413 1.00 56.82 414 GLU B CA 1
ATOM 3438 C C . GLU C 1 209 ? -15.870 -6.035 0.676 1.00 50.56 414 GLU B C 1
ATOM 3439 O O . GLU C 1 209 ? -14.858 -6.620 1.066 1.00 56.23 414 GLU B O 1
ATOM 3441 N N . HIS C 1 210 ? -17.074 -6.267 1.205 1.00 49.30 415 HIS B N 1
ATOM 3442 C CA . HIS C 1 210 ? -17.273 -7.357 2.150 1.00 53.87 415 HIS B CA 1
ATOM 3443 C C . HIS C 1 210 ? -17.232 -8.723 1.472 1.00 46.93 415 HIS B C 1
ATOM 3444 O O . HIS C 1 210 ? -17.090 -9.736 2.164 1.00 38.18 415 HIS B O 1
ATOM 3446 N N . GLY C 1 211 ? -17.327 -8.771 0.143 1.00 39.73 416 GLY B N 1
ATOM 3447 C CA . GLY C 1 211 ? -17.445 -10.032 -0.562 1.00 33.26 416 GLY B CA 1
ATOM 3448 C C . GLY C 1 211 ? -18.805 -10.668 -0.327 1.00 29.88 416 GLY B C 1
ATOM 3449 O O . GLY C 1 211 ? -19.684 -10.115 0.335 1.00 34.28 416 GLY B O 1
ATOM 3450 N N . ALA C 1 212 ? -18.973 -11.863 -0.885 1.00 21.38 417 ALA B N 1
ATOM 3451 C CA . ALA C 1 212 ? -20.194 -12.622 -0.673 1.00 20.52 417 ALA B CA 1
ATOM 3452 C C . ALA C 1 212 ? -20.201 -13.213 0.731 1.00 16.69 417 ALA B C 1
ATOM 3453 O O . ALA C 1 212 ? -19.166 -13.653 1.234 1.00 17.85 417 ALA B O 1
ATOM 3455 N N . GLN C 1 213 ? -21.373 -13.205 1.371 1.00 16.20 418 GLN B N 1
ATOM 3456 C CA . GLN C 1 213 ? -21.515 -13.726 2.726 1.00 19.19 418 GLN B CA 1
ATOM 3457 C C . GLN C 1 213 ? -22.863 -14.416 2.872 1.00 16.24 418 GLN B C 1
ATOM 3458 O O . GLN C 1 213 ? -23.782 -14.212 2.075 1.00 13.46 418 GLN B O 1
ATOM 3464 N N . HIS C 1 214 ? -22.990 -15.211 3.934 1.00 16.86 419 HIS B N 1
ATOM 3465 C CA . HIS C 1 214 ? -24.250 -15.901 4.160 1.00 19.23 419 HIS B CA 1
ATOM 3466 C C . HIS C 1 214 ? -24.484 -16.128 5.649 1.00 17.89 419 HIS B C 1
ATOM 3467 O O . HIS C 1 214 ? -23.566 -16.070 6.463 1.00 16.73 419 HIS B O 1
ATOM 3474 N N . HIS C 1 215 ? -25.748 -16.359 5.985 1.00 16.87 420 HIS B N 1
ATOM 3475 C CA . HIS C 1 215 ? -26.164 -17.017 7.209 1.00 15.58 420 HIS B CA 1
ATOM 3476 C C . HIS C 1 215 ? -27.007 -18.219 6.829 1.00 15.03 420 HIS B C 1
ATOM 3477 O O . HIS C 1 215 ? -27.749 -18.183 5.842 1.00 19.23 420 HIS B O 1
ATOM 3484 N N . ILE C 1 216 ? -26.919 -19.260 7.641 1.00 12.97 421 ILE B N 1
ATOM 3485 C CA . ILE C 1 216 ? -27.671 -20.489 7.455 1.00 13.80 421 ILE B CA 1
ATOM 3486 C C . ILE C 1 216 ? -28.524 -20.705 8.695 1.00 15.72 421 ILE B C 1
ATOM 3487 O O . ILE C 1 216 ? -27.982 -20.814 9.797 1.00 13.36 421 ILE B O 1
ATOM 3492 N N . TYR C 1 217 ? -29.850 -20.813 8.511 1.00 15.86 422 TYR B N 1
ATOM 3493 C CA . TYR C 1 217 ? -30.798 -21.085 9.586 1.00 14.86 422 TYR B CA 1
ATOM 3494 C C . TYR C 1 217 ? -31.508 -22.431 9.417 1.00 18.01 422 TYR B C 1
ATOM 3495 O O . TYR C 1 217 ? -31.798 -22.864 8.298 1.00 17.19 422 TYR B O 1
ATOM 3504 N N . ARG C 1 218 ? -31.832 -23.075 10.543 1.00 17.48 423 ARG B N 1
ATOM 3505 C CA . ARG C 1 218 ? -32.759 -24.198 10.539 1.00 16.19 423 ARG B CA 1
ATOM 3506 C C . ARG C 1 218 ? -34.172 -23.647 10.641 1.00 21.64 423 ARG B C 1
ATOM 3507 O O . ARG C 1 218 ? -34.466 -22.860 11.545 1.00 19.29 423 ARG B O 1
ATOM 3515 N N . LEU C 1 219 ? -35.042 -24.069 9.723 1.00 19.07 424 LEU B N 1
ATOM 3516 C CA . LEU C 1 219 ? -36.449 -23.697 9.760 1.00 20.09 424 LEU B CA 1
ATOM 3517 C C . LEU C 1 219 ? -37.205 -24.590 10.738 1.00 26.50 424 LEU B C 1
ATOM 3518 O O . LEU C 1 219 ? -37.130 -25.819 10.637 1.00 30.48 424 LEU B O 1
ATOM 3523 N N . VAL C 1 220 ? -37.946 -23.984 11.673 1.00 21.77 425 VAL B N 1
ATOM 3524 C CA . VAL C 1 220 ? -38.650 -24.727 12.715 1.00 24.19 425 VAL B CA 1
ATOM 3525 C C . VAL C 1 220 ? -40.122 -24.318 12.763 1.00 22.91 425 VAL B C 1
ATOM 3526 O O . VAL C 1 220 ? -40.562 -23.387 12.087 1.00 23.46 425 VAL B O 1
ATOM 3530 N N . LYS C 1 221 ? -40.882 -25.082 13.548 1.00 30.10 426 LYS B N 1
ATOM 3531 C CA . LYS C 1 221 ? -42.215 -24.735 14.059 1.00 37.03 426 LYS B CA 1
ATOM 3532 C C . LYS C 1 221 ? -43.083 -23.883 13.151 1.00 37.44 426 LYS B C 1
ATOM 3533 O O . LYS C 1 221 ? -44.218 -24.255 12.857 1.00 48.30 426 LYS B O 1
ATOM 3539 N N . VAL D 2 4 ? -45.178 -7.867 7.804 1.00 33.16 190 VAL D N 1
ATOM 3540 C CA . VAL D 2 4 ? -45.562 -8.166 6.429 1.00 46.18 190 VAL D CA 1
ATOM 3541 C C . VAL D 2 4 ? -44.522 -7.670 5.414 1.00 48.94 190 VAL D C 1
ATOM 3542 O O . VAL D 2 4 ? -44.274 -8.356 4.424 1.00 48.35 190 VAL D O 1
ATOM 3546 N N . PRO D 2 5 ? -43.912 -6.478 5.631 1.00 55.47 191 PRO D N 1
ATOM 3547 C CA . PRO D 2 5 ? -42.807 -6.075 4.746 1.00 52.84 191 PRO D CA 1
ATOM 3548 C C . PRO D 2 5 ? -41.727 -7.141 4.612 1.00 57.00 191 PRO D C 1
ATOM 3549 O O . PRO D 2 5 ? -41.554 -7.661 3.503 1.00 62.77 191 PRO D O 1
ATOM 3553 N N . MET D 2 6 ? -41.032 -7.472 5.716 1.00 41.58 192 MET D N 1
ATOM 3554 C CA . MET D 2 6 ? -39.998 -8.513 5.824 1.00 43.49 192 MET D CA 1
ATOM 3555 C C . MET D 2 6 ? -38.959 -8.091 6.853 1.00 39.67 192 MET D C 1
ATOM 3556 O O . MET D 2 6 ? -38.704 -8.803 7.829 1.00 30.45 192 MET D O 1
ATOM 3561 N N . ARG D 2 7 ? -38.338 -6.933 6.624 1.00 36.66 193 ARG D N 1
ATOM 3562 C CA . ARG D 2 7 ? -37.546 -6.312 7.674 1.00 36.89 193 ARG D CA 1
ATOM 3563 C C . ARG D 2 7 ? -38.387 -6.021 8.908 1.00 36.74 193 ARG D C 1
ATOM 3564 O O . ARG D 2 7 ? -37.830 -5.822 9.993 1.00 35.92 193 ARG D O 1
ATOM 3572 N N . LYS D 2 8 ? -39.712 -6.028 8.771 1.00 40.47 194 LYS D N 1
ATOM 3573 C CA . LYS D 2 8 ? -40.624 -5.908 9.900 1.00 41.73 194 LYS D CA 1
ATOM 3574 C C . LYS D 2 8 ? -41.058 -7.255 10.467 1.00 38.79 194 LYS D C 1
ATOM 3575 O O . LYS D 2 8 ? -41.773 -7.280 11.473 1.00 35.57 194 LYS D O 1
ATOM 3581 N N . ARG D 2 9 ? -40.655 -8.369 9.855 1.00 36.45 195 ARG D N 1
ATOM 3582 C CA . ARG D 2 9 ? -41.061 -9.685 10.328 1.00 33.70 195 ARG D CA 1
ATOM 3583 C C . ARG D 2 9 ? -40.179 -10.137 11.489 1.00 32.04 195 ARG D C 1
ATOM 3584 O O . ARG D 2 9 ? -39.083 -9.622 11.704 1.00 39.16 195 ARG D O 1
ATOM 3592 N N . GLN D 2 10 ? -40.679 -11.108 12.247 1.00 33.35 196 GLN D N 1
ATOM 3593 C CA . GLN D 2 10 ? -39.958 -11.641 13.404 1.00 37.71 196 GLN D CA 1
ATOM 3594 C C . GLN D 2 10 ? -38.916 -12.639 12.910 1.00 39.74 196 GLN D C 1
ATOM 3595 O O . GLN D 2 10 ? -39.243 -13.774 12.559 1.00 41.17 196 GLN D O 1
ATOM 3601 N N . LEU D 2 11 ? -37.664 -12.207 12.870 1.00 33.05 197 LEU D N 1
ATOM 3602 C CA . LEU D 2 11 ? -36.526 -12.979 12.403 1.00 27.11 197 LEU D CA 1
ATOM 3603 C C . LEU D 2 11 ? -35.358 -12.643 13.305 1.00 24.28 197 LEU D C 1
ATOM 3604 O O . LEU D 2 11 ? -35.362 -11.600 13.966 1.00 30.82 197 LEU D O 1
ATOM 3609 N N . PRO D 2 12 ? -34.339 -13.496 13.364 1.00 26.72 198 PRO D N 1
ATOM 3610 C CA . PRO D 2 12 ? -33.167 -13.164 14.180 1.00 20.73 198 PRO D CA 1
ATOM 3611 C C . PRO D 2 12 ? -32.476 -11.902 13.680 1.00 20.77 198 PRO D C 1
ATOM 3612 O O . PRO D 2 12 ? -32.583 -11.520 12.518 1.00 24.25 198 PRO D O 1
ATOM 3616 N N . ALA D 2 13 ? -31.764 -11.243 14.594 1.00 24.30 199 ALA D N 1
ATOM 3617 C CA . ALA D 2 13 ? -31.102 -9.989 14.256 1.00 24.76 199 ALA D CA 1
ATOM 3618 C C . ALA D 2 13 ? -30.058 -10.188 13.171 1.00 23.53 199 ALA D C 1
ATOM 3619 O O . ALA D 2 13 ? -29.865 -9.302 12.329 1.00 26.72 199 ALA D O 1
ATOM 3621 N N . SER D 2 14 ? -29.384 -11.346 13.177 1.00 21.35 200 SER D N 1
ATOM 3622 C CA . SER D 2 14 ? -28.345 -11.649 12.197 1.00 20.82 200 SER D CA 1
ATOM 3623 C C . SER D 2 14 ? -28.859 -11.604 10.763 1.00 27.20 200 SER D C 1
ATOM 3624 O O . SER D 2 14 ? -28.057 -11.445 9.835 1.00 22.88 200 SER D O 1
ATOM 3627 N N . PHE D 2 15 ? -30.178 -11.728 10.567 1.00 18.58 201 PHE D N 1
ATOM 3628 C CA . PHE D 2 15 ? -30.739 -11.731 9.221 1.00 22.47 201 PHE D CA 1
ATOM 3629 C C . PHE D 2 15 ? -30.364 -10.476 8.448 1.00 23.81 201 PHE D C 1
ATOM 3630 O O . PHE D 2 15 ? -30.295 -10.494 7.213 1.00 22.97 201 PHE D O 1
ATOM 3638 N N . TRP D 2 16 ? -30.128 -9.381 9.154 1.00 21.73 202 TRP D N 1
ATOM 3639 C CA . TRP D 2 16 ? -29.866 -8.098 8.526 1.00 24.89 202 TRP D CA 1
ATOM 3640 C C . TRP D 2 16 ? -28.494 -7.564 8.907 1.00 21.70 202 TRP D C 1
ATOM 3641 O O . TRP D 2 16 ? -28.219 -6.383 8.713 1.00 30.51 202 TRP D O 1
ATOM 3652 N N . GLU D 2 17 ? -27.636 -8.413 9.455 1.00 21.03 203 GLU D N 1
ATOM 3653 C CA . GLU D 2 17 ? -26.277 -8.053 9.832 1.00 17.56 203 GLU D CA 1
ATOM 3654 C C . GLU D 2 17 ? -25.338 -8.843 8.927 1.00 22.82 203 GLU D C 1
ATOM 3655 O O . GLU D 2 17 ? -24.971 -9.979 9.242 1.00 28.21 203 GLU D O 1
ATOM 3661 N N . GLU D 2 18 ? -24.951 -8.248 7.801 1.00 23.45 204 GLU D N 1
ATOM 3662 C CA . GLU D 2 18 ? -24.054 -8.938 6.878 1.00 24.65 204 GLU D CA 1
ATOM 3663 C C . GLU D 2 18 ? -22.701 -9.191 7.530 1.00 24.97 204 GLU D C 1
ATOM 3664 O O . GLU D 2 18 ? -22.041 -8.234 7.952 1.00 27.85 204 GLU D O 1
ATOM 3670 N N . PRO D 2 19 ? -22.241 -10.447 7.631 1.00 27.15 205 PRO D N 1
ATOM 3671 C CA . PRO D 2 19 ? -20.853 -10.660 8.055 1.00 29.44 205 PRO D CA 1
ATOM 3672 C C . PRO D 2 19 ? -19.837 -10.087 7.061 1.00 23.11 205 PRO D C 1
ATOM 3673 O O . PRO D 2 19 ? -18.779 -9.713 7.574 1.00 37.22 205 PRO D O 1
#